Protein AF-0000000080839115 (afdb_homodimer)

Structure (mmCIF, N/CA/C/O backbone):
data_AF-0000000080839115-model_v1
#
loop_
_entity.id
_entity.type
_entity.pdbx_description
1 polymer 'Bifunctional oligoribonuclease/PAP phosphatase NrnA'
#
loop_
_atom_site.group_PDB
_atom_site.id
_atom_site.type_symbol
_atom_site.label_atom_id
_atom_site.label_alt_id
_atom_site.label_comp_id
_atom_site.label_asym_id
_atom_site.label_entity_id
_atom_site.label_seq_id
_atom_site.pdbx_PDB_ins_code
_atom_site.Cartn_x
_atom_site.Cartn_y
_atom_site.Cartn_z
_atom_site.occupancy
_atom_site.B_iso_or_equiv
_atom_site.auth_seq_id
_atom_site.auth_comp_id
_atom_site.auth_asym_id
_atom_site.auth_atom_id
_atom_site.pdbx_PDB_model_num
ATOM 1 N N . MET A 1 1 ? 20.984 13.258 -3.525 1 81.44 1 MET A N 1
ATOM 2 C CA . MET A 1 1 ? 20.812 14.352 -2.574 1 81.44 1 MET A CA 1
ATOM 3 C C . MET A 1 1 ? 22.172 14.93 -2.174 1 81.44 1 MET A C 1
ATOM 5 O O . MET A 1 1 ? 22.234 15.984 -1.542 1 81.44 1 MET A O 1
ATOM 9 N N . LYS A 1 2 ? 23.234 14.469 -2.744 1 81.12 2 LYS A N 1
ATOM 10 C CA . LYS A 1 2 ? 24.594 14.961 -2.477 1 81.12 2 LYS A CA 1
ATOM 11 C C . LYS A 1 2 ? 24.781 16.359 -3.033 1 81.12 2 LYS A C 1
ATOM 13 O O . LYS A 1 2 ? 25.547 17.156 -2.477 1 81.12 2 LYS A O 1
ATOM 18 N N . GLU A 1 3 ? 23.984 16.578 -4.055 1 85.94 3 GLU A N 1
ATOM 19 C CA . GLU A 1 3 ? 24.078 17.875 -4.691 1 85.94 3 GLU A CA 1
ATOM 20 C C . GLU A 1 3 ? 23.609 18.984 -3.754 1 85.94 3 GLU A C 1
ATOM 22 O O . GLU A 1 3 ? 23.875 20.172 -3.992 1 85.94 3 GLU A O 1
ATOM 27 N N . PHE A 1 4 ? 22.922 18.531 -2.672 1 93.56 4 PHE A N 1
ATOM 28 C CA . PHE A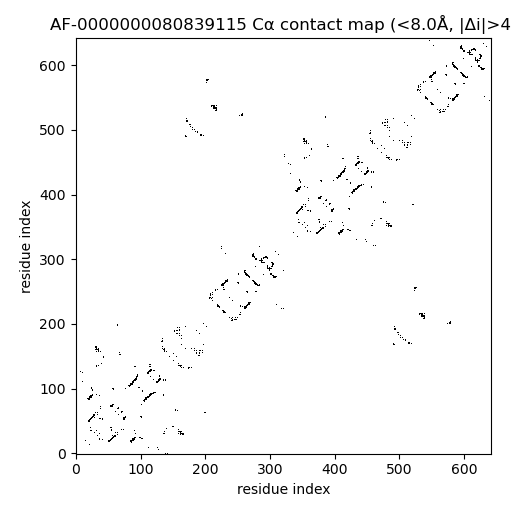 1 4 ? 22.391 19.516 -1.748 1 93.56 4 PHE A CA 1
ATOM 29 C C . PHE A 1 4 ? 23.219 19.578 -0.475 1 93.56 4 PHE A C 1
ATOM 31 O O . PHE A 1 4 ? 22.812 20.188 0.519 1 93.56 4 PHE A O 1
ATOM 38 N N . LEU A 1 5 ? 24.391 19.047 -0.522 1 96.31 5 LEU A N 1
ATOM 39 C CA . LEU A 1 5 ? 25.25 18.969 0.66 1 96.31 5 LEU A CA 1
ATOM 40 C C . LEU A 1 5 ? 25.594 20.359 1.179 1 96.31 5 LEU A C 1
ATOM 42 O O . LEU A 1 5 ? 25.578 20.594 2.389 1 96.31 5 LEU A O 1
ATOM 46 N N . GLU A 1 6 ? 25.969 21.25 0.271 1 97.25 6 GLU A N 1
ATOM 47 C CA . GLU A 1 6 ? 26.328 22.594 0.68 1 97.25 6 GLU A CA 1
ATOM 48 C C . GLU A 1 6 ? 25.141 23.312 1.318 1 97.25 6 GLU A C 1
ATOM 50 O O . GLU A 1 6 ? 25.312 24.078 2.277 1 97.25 6 GLU A O 1
ATOM 55 N N . LYS A 1 7 ? 23.984 23.109 0.75 1 98.12 7 LYS A N 1
ATOM 56 C CA . LYS A 1 7 ? 22.766 23.688 1.321 1 98.12 7 LYS A CA 1
ATOM 57 C C . LYS A 1 7 ? 22.484 23.125 2.709 1 98.12 7 LYS A C 1
ATOM 59 O O . LYS A 1 7 ? 22.109 23.859 3.621 1 98.12 7 LYS A O 1
ATOM 64 N N . PHE A 1 8 ? 22.688 21.828 2.857 1 98.56 8 PHE A N 1
ATOM 65 C CA . PHE A 1 8 ? 22.516 21.172 4.148 1 98.56 8 PHE A CA 1
ATOM 66 C C . PHE A 1 8 ? 23.469 21.734 5.184 1 98.56 8 PHE A C 1
ATOM 68 O O . PHE A 1 8 ? 23.078 22 6.324 1 98.56 8 PHE A O 1
ATOM 75 N N . LYS A 1 9 ? 24.672 21.953 4.797 1 98.44 9 LYS A N 1
ATOM 76 C CA . LYS A 1 9 ? 25.656 22.547 5.695 1 98.44 9 LYS A CA 1
ATOM 77 C C . LYS A 1 9 ? 25.266 23.969 6.102 1 98.44 9 LYS A C 1
ATOM 79 O O . LYS A 1 9 ? 25.422 24.344 7.262 1 98.44 9 LYS A O 1
ATOM 84 N N . GLU A 1 10 ? 24.828 24.719 5.152 1 98.5 10 GLU A N 1
ATOM 85 C CA . GLU A 1 10 ? 24.344 26.062 5.422 1 98.5 10 GLU A CA 1
ATOM 86 C C . GLU A 1 10 ? 23.219 26.062 6.457 1 98.5 10 GLU A C 1
ATOM 88 O O . GLU A 1 10 ? 23.25 26.844 7.41 1 98.5 10 GLU A O 1
ATOM 93 N N . ILE A 1 11 ? 22.281 25.188 6.262 1 98.75 11 ILE A N 1
ATOM 94 C CA . ILE A 1 11 ? 21.141 25.078 7.16 1 98.75 11 ILE A CA 1
ATOM 95 C C . ILE A 1 11 ? 21.609 24.672 8.555 1 98.75 11 ILE A C 1
ATOM 97 O O . ILE A 1 11 ? 21.188 25.266 9.555 1 98.75 11 ILE A O 1
ATOM 101 N N . LYS A 1 12 ? 22.469 23.688 8.602 1 98.69 12 LYS A N 1
ATOM 102 C CA . LYS A 1 12 ? 23 23.25 9.883 1 98.69 12 LYS A CA 1
ATOM 103 C C . LYS A 1 12 ? 23.703 24.406 10.609 1 98.69 12 LYS A C 1
ATOM 105 O O . LYS A 1 12 ? 23.516 24.578 11.812 1 98.69 12 LYS A O 1
ATOM 110 N N . ASN A 1 13 ? 24.5 25.172 9.867 1 98.56 13 ASN A N 1
ATOM 111 C CA . ASN A 1 13 ? 25.203 26.312 10.438 1 98.56 13 ASN A CA 1
ATOM 112 C C . ASN A 1 13 ? 24.219 27.328 11.023 1 98.56 13 ASN A C 1
ATOM 114 O O . ASN A 1 13 ? 24.469 27.875 12.109 1 98.56 13 ASN A O 1
ATOM 118 N N . ILE A 1 14 ? 23.188 27.594 10.336 1 98.75 14 ILE A N 1
ATOM 119 C CA . ILE A 1 14 ? 22.188 28.562 10.789 1 98.75 14 ILE A CA 1
ATOM 120 C C . ILE A 1 14 ? 21.5 28.031 12.047 1 98.75 14 ILE A C 1
ATOM 122 O O . ILE A 1 14 ? 21.281 28.797 13 1 98.75 14 ILE A O 1
ATOM 126 N N . ILE A 1 15 ? 21.172 26.734 12.07 1 98.75 15 ILE A N 1
ATOM 127 C CA . ILE A 1 15 ? 20.547 26.125 13.242 1 98.75 15 ILE A CA 1
ATOM 128 C C . ILE A 1 15 ? 21.484 26.25 14.445 1 98.75 15 ILE A C 1
ATOM 130 O O . ILE A 1 15 ? 21.047 26.609 15.539 1 98.75 15 ILE A O 1
ATOM 134 N N . GLU A 1 16 ? 22.719 26.016 14.219 1 98.31 16 GLU A N 1
ATOM 135 C CA . GLU A 1 16 ? 23.703 26.047 15.297 1 98.31 16 GLU A CA 1
ATOM 136 C C . GLU A 1 16 ? 23.844 27.453 15.875 1 98.31 16 GLU A C 1
ATOM 138 O O . GLU A 1 16 ? 24.078 27.625 17.078 1 98.31 16 GLU A O 1
ATOM 143 N N . LYS A 1 17 ? 23.625 28.438 15.141 1 97.88 17 LYS A N 1
ATOM 144 C CA . LYS A 1 17 ? 23.859 29.828 15.531 1 97.88 17 LYS A CA 1
ATOM 145 C C . LYS A 1 17 ? 22.656 30.422 16.234 1 97.88 17 LYS A C 1
ATOM 147 O O . LYS A 1 17 ? 22.734 31.5 16.812 1 97.88 17 LYS A O 1
ATOM 152 N N . ASN A 1 18 ? 21.531 29.734 16.203 1 98.25 18 ASN A N 1
ATOM 153 C CA . ASN A 1 18 ? 20.312 30.312 16.766 1 98.25 18 ASN A CA 1
ATOM 154 C C . ASN A 1 18 ? 19.812 29.5 17.953 1 98.25 18 ASN A C 1
ATOM 156 O O . ASN A 1 18 ? 19.875 28.266 17.938 1 98.25 18 ASN A O 1
ATOM 160 N N . GLN A 1 19 ? 19.297 30.172 18.953 1 98.12 19 GLN A N 1
ATOM 161 C CA . GLN A 1 19 ? 18.891 29.531 20.203 1 98.12 19 GLN A CA 1
ATOM 162 C C . GLN A 1 19 ? 17.406 29.234 20.219 1 98.12 19 GLN A C 1
ATOM 164 O O . GLN A 1 19 ? 16.969 28.219 20.781 1 98.12 19 GLN A O 1
ATOM 169 N N . ASN A 1 20 ? 16.625 30.141 19.719 1 98.5 20 ASN A N 1
ATOM 170 C CA . ASN A 1 20 ? 15.172 29.984 19.672 1 98.5 20 ASN A CA 1
ATOM 171 C C . ASN A 1 20 ? 14.695 29.625 18.266 1 98.5 20 ASN A C 1
ATOM 173 O O . ASN A 1 20 ? 14.711 30.469 17.359 1 98.5 20 ASN A O 1
ATOM 177 N N . ILE A 1 21 ? 14.242 28.391 18.109 1 98.81 21 ILE A N 1
ATOM 178 C CA . ILE A 1 21 ? 13.875 27.875 16.797 1 98.81 21 ILE A CA 1
ATOM 179 C C . ILE A 1 21 ? 12.43 27.375 16.828 1 98.81 21 ILE A C 1
ATOM 181 O O . ILE A 1 21 ? 12.039 26.656 17.75 1 98.81 21 ILE A O 1
ATOM 185 N N . ILE A 1 22 ? 11.625 27.781 15.859 1 98.88 22 ILE A N 1
ATOM 186 C CA . ILE A 1 22 ? 10.266 27.281 15.703 1 98.88 22 ILE A CA 1
ATOM 187 C C . ILE A 1 22 ? 10.125 26.609 14.336 1 98.88 22 ILE A C 1
ATOM 189 O O . ILE A 1 22 ? 10.562 27.156 13.32 1 98.88 22 ILE A O 1
ATOM 193 N N . LEU A 1 23 ? 9.672 25.406 14.328 1 98.94 23 LEU A N 1
ATOM 194 C CA . LEU A 1 23 ? 9.25 24.703 13.117 1 98.94 23 LEU A CA 1
ATOM 195 C C . LEU A 1 23 ? 7.75 24.844 12.898 1 98.94 23 LEU A C 1
ATOM 197 O O . LEU A 1 23 ? 6.98 24.875 13.859 1 98.94 23 LEU A O 1
ATOM 201 N N . THR A 1 24 ? 7.332 24.938 11.664 1 98.81 24 THR A N 1
ATOM 202 C CA . THR A 1 24 ? 5.918 24.953 11.312 1 98.81 24 THR A CA 1
ATOM 203 C C . THR A 1 24 ? 5.691 24.281 9.961 1 98.81 24 THR A C 1
ATOM 205 O O . THR A 1 24 ? 6.648 23.891 9.289 1 98.81 24 THR A O 1
ATOM 208 N N . ALA A 1 25 ? 4.457 23.953 9.625 1 98.62 25 ALA A N 1
ATOM 209 C CA . ALA A 1 25 ? 4.059 23.328 8.375 1 98.62 25 ALA A CA 1
ATOM 210 C C . ALA A 1 25 ? 2.723 23.875 7.883 1 98.62 25 ALA A C 1
ATOM 212 O O . ALA A 1 25 ? 2.182 24.828 8.461 1 98.62 25 ALA A O 1
ATOM 213 N N . HIS A 1 26 ? 2.264 23.359 6.797 1 97.38 26 HIS A N 1
ATOM 214 C CA . HIS A 1 26 ? 1.062 23.906 6.188 1 97.38 26 HIS A CA 1
ATOM 215 C C . HIS A 1 26 ? -0.17 23.625 7.043 1 97.38 26 HIS A C 1
ATOM 217 O O . HIS A 1 26 ? -0.16 22.719 7.871 1 97.38 26 HIS A O 1
ATOM 223 N N . VAL A 1 27 ? -1.175 24.438 6.84 1 96.19 27 VAL A N 1
ATOM 224 C CA . VAL A 1 27 ? -2.451 24.266 7.527 1 96.19 27 VAL A CA 1
ATOM 225 C C . VAL A 1 27 ? -3.051 22.906 7.18 1 96.19 27 VAL A C 1
ATOM 227 O O . VAL A 1 27 ? -2.762 22.344 6.117 1 96.19 27 VAL A O 1
ATOM 230 N N . ASN A 1 28 ? -3.834 22.297 8.102 1 92.31 28 ASN A N 1
ATOM 231 C CA . ASN A 1 28 ? -4.383 20.953 7.906 1 92.31 28 ASN A CA 1
ATOM 232 C C . ASN A 1 28 ? -3.295 19.953 7.539 1 92.31 28 ASN A C 1
ATOM 234 O O . ASN A 1 28 ? -3.357 19.312 6.484 1 92.31 28 ASN A O 1
ATOM 238 N N . PRO A 1 29 ? -2.402 19.906 8.5 1 96.81 29 PRO A N 1
ATOM 239 C CA . PRO A 1 29 ? -1.21 19.109 8.195 1 96.81 29 PRO A CA 1
ATOM 240 C C . PRO A 1 29 ? -1.538 17.656 7.852 1 96.81 29 PRO A C 1
ATOM 242 O O . PRO A 1 29 ? -2.395 17.047 8.5 1 96.81 29 PRO A O 1
ATOM 245 N N . ASP A 1 30 ? -0.905 17.156 6.734 1 94.88 30 ASP A N 1
ATOM 246 C CA . ASP A 1 30 ? -1.034 15.742 6.406 1 94.88 30 ASP A CA 1
ATOM 247 C C . ASP A 1 30 ? 0.139 14.938 6.965 1 94.88 30 ASP A C 1
ATOM 249 O O . ASP A 1 30 ? 0.868 15.422 7.836 1 94.88 30 ASP A O 1
ATOM 253 N N . GLY A 1 31 ? 0.277 13.719 6.52 1 97.62 31 GLY A N 1
ATOM 254 C CA . GLY A 1 31 ? 1.291 12.828 7.059 1 97.62 31 GLY A CA 1
ATOM 255 C C . GLY A 1 31 ? 2.705 13.328 6.836 1 97.62 31 GLY A C 1
ATOM 256 O O . GLY A 1 31 ? 3.576 13.148 7.688 1 97.62 31 GLY A O 1
ATOM 257 N N . ASP A 1 32 ? 2.975 13.93 5.68 1 98.44 32 ASP A N 1
ATOM 258 C CA . ASP A 1 32 ? 4.328 14.406 5.406 1 98.44 32 ASP A CA 1
ATOM 259 C C . ASP A 1 32 ? 4.637 15.672 6.203 1 98.44 32 ASP A C 1
ATOM 261 O O . ASP A 1 32 ? 5.762 15.859 6.672 1 98.44 32 ASP A O 1
ATOM 265 N N . ALA A 1 33 ? 3.613 16.547 6.32 1 98.56 33 ALA A N 1
ATOM 266 C CA . ALA A 1 33 ? 3.793 17.719 7.16 1 98.56 33 ALA A CA 1
ATOM 267 C C . ALA A 1 33 ? 4.125 17.328 8.594 1 98.56 33 ALA A C 1
ATOM 269 O O . ALA A 1 33 ? 5.098 17.828 9.172 1 98.56 33 ALA A O 1
ATOM 270 N N . VAL A 1 34 ? 3.367 16.438 9.125 1 98.75 34 VAL A N 1
ATOM 271 C CA . VAL A 1 34 ? 3.578 15.992 10.5 1 98.75 34 VAL A CA 1
ATOM 272 C C . VAL A 1 34 ? 4.891 15.219 10.586 1 98.75 34 VAL A C 1
ATOM 274 O O . VAL A 1 34 ? 5.699 15.461 11.484 1 98.75 34 VAL A O 1
ATOM 277 N N . GLY A 1 35 ? 5.105 14.289 9.648 1 98.88 35 GLY A N 1
ATOM 278 C CA . GLY A 1 35 ? 6.273 13.43 9.68 1 98.88 35 GLY A CA 1
ATOM 279 C C . GLY A 1 35 ? 7.578 14.188 9.547 1 98.88 35 GLY A C 1
ATOM 280 O O . GLY A 1 35 ? 8.5 13.992 10.344 1 98.88 35 GLY A O 1
ATOM 281 N N . SER A 1 36 ? 7.676 15.047 8.531 1 98.88 36 SER A N 1
ATOM 282 C CA . SER A 1 36 ? 8.891 15.828 8.32 1 98.88 36 SER A CA 1
ATOM 283 C C . SER A 1 36 ? 9.141 16.781 9.484 1 98.88 36 SER A C 1
ATOM 285 O O . SER A 1 36 ? 10.266 16.875 9.984 1 98.88 36 SER A O 1
ATOM 287 N N . GLY A 1 37 ? 8.086 17.469 9.945 1 98.88 37 GLY A N 1
ATOM 288 C CA . GLY A 1 37 ? 8.219 18.391 11.062 1 98.88 37 GLY A CA 1
ATOM 289 C C . GLY A 1 37 ? 8.625 17.719 12.352 1 98.88 37 GLY A C 1
ATOM 290 O O . GLY A 1 37 ? 9.578 18.141 13.008 1 98.88 37 GLY A O 1
ATOM 291 N N . LEU A 1 38 ? 7.902 16.641 12.727 1 98.94 38 LEU A N 1
ATOM 292 C CA . LEU A 1 38 ? 8.188 15.914 13.961 1 98.94 38 LEU A CA 1
ATOM 293 C C . LEU A 1 38 ? 9.562 15.258 13.906 1 98.94 38 LEU A C 1
ATOM 295 O O . LEU A 1 38 ? 10.289 15.242 14.898 1 98.94 38 LEU A O 1
ATOM 299 N N . GLY A 1 39 ? 9.883 14.648 12.734 1 98.94 39 GLY A N 1
ATOM 300 C CA . GLY A 1 39 ? 11.203 14.062 12.562 1 98.94 39 GLY A CA 1
ATOM 301 C C . GLY A 1 39 ? 12.328 15.047 12.805 1 98.94 39 GLY A C 1
ATOM 302 O O . GLY A 1 39 ? 13.273 14.742 13.531 1 98.94 39 GLY A O 1
ATOM 303 N N . LEU A 1 40 ? 12.258 16.25 12.203 1 98.94 40 LEU A N 1
ATOM 304 C CA . LEU A 1 40 ? 13.281 17.266 12.406 1 98.94 40 LEU A CA 1
ATOM 305 C C . LEU A 1 40 ? 13.266 17.781 13.844 1 98.94 40 LEU A C 1
ATOM 307 O O . LEU A 1 40 ? 14.32 17.969 14.453 1 98.94 40 LEU A O 1
ATOM 311 N N . PHE A 1 41 ? 12.102 18.016 14.391 1 98.94 41 PHE A N 1
ATOM 312 C CA . PHE A 1 41 ? 11.914 18.516 15.75 1 98.94 41 PHE A CA 1
ATOM 313 C C . PHE A 1 41 ? 12.625 17.609 16.75 1 98.94 41 PHE A C 1
ATOM 315 O O . PHE A 1 41 ? 13.438 18.078 17.547 1 98.94 41 PHE A O 1
ATOM 322 N N . LEU A 1 42 ? 12.312 16.281 16.656 1 98.88 42 LEU A N 1
ATOM 323 C CA . LEU A 1 42 ? 12.906 15.32 17.578 1 98.88 42 LEU A CA 1
ATOM 324 C C . LEU A 1 42 ? 14.414 15.25 17.406 1 98.88 42 LEU A C 1
ATOM 326 O O . LEU A 1 42 ? 15.156 15.117 18.375 1 98.88 42 LEU A O 1
ATOM 330 N N . THR A 1 43 ? 14.867 15.344 16.156 1 98.88 43 THR A N 1
ATOM 331 C CA . THR A 1 43 ? 16.297 15.297 15.859 1 98.88 43 THR A CA 1
ATOM 332 C C . THR A 1 43 ? 17.016 16.5 16.469 1 98.88 43 THR A C 1
ATOM 334 O O . THR A 1 43 ? 18.047 16.344 17.125 1 98.88 43 THR A O 1
ATOM 337 N N . LEU A 1 44 ? 16.438 17.688 16.266 1 98.88 44 LEU A N 1
ATOM 338 C CA . LEU A 1 44 ? 17.078 18.891 16.781 1 98.88 44 LEU A CA 1
ATOM 339 C C . LEU A 1 44 ? 17.078 18.891 18.312 1 98.88 44 LEU A C 1
ATOM 341 O O . LEU A 1 44 ? 18.078 19.25 18.938 1 98.88 44 LEU A O 1
ATOM 345 N N . LYS A 1 45 ? 15.992 18.453 18.906 1 98.62 45 LYS A N 1
ATOM 346 C CA . LYS A 1 45 ? 15.914 18.406 20.359 1 98.62 45 LYS A CA 1
ATOM 347 C C . LYS A 1 45 ? 16.984 17.484 20.938 1 98.62 45 LYS A C 1
ATOM 349 O O . LYS A 1 45 ? 17.578 17.781 21.984 1 98.62 45 LYS A O 1
ATOM 354 N N . GLU A 1 46 ? 17.172 16.375 20.266 1 98.06 46 GLU A N 1
ATOM 355 C CA . GLU A 1 46 ? 18.141 15.383 20.719 1 98.06 46 GLU A CA 1
ATOM 356 C C . GLU A 1 46 ? 19.562 15.898 20.562 1 98.06 46 GLU A C 1
ATOM 358 O O . GLU A 1 46 ? 20.422 15.609 21.406 1 98.06 46 GLU A O 1
ATOM 363 N N . ASN A 1 47 ? 19.828 16.656 19.578 1 98.5 47 ASN A N 1
ATOM 364 C CA . ASN A 1 47 ? 21.203 17.031 19.25 1 98.5 47 ASN A CA 1
ATOM 365 C C . ASN A 1 47 ? 21.562 18.406 19.828 1 98.5 47 ASN A C 1
ATOM 367 O O . ASN A 1 47 ? 22.734 18.734 19.969 1 98.5 47 ASN A O 1
ATOM 371 N N . TYR A 1 48 ? 20.531 19.25 20.125 1 98.25 48 TYR A N 1
ATOM 372 C CA . TYR A 1 48 ? 20.719 20.562 20.719 1 98.25 48 TYR A CA 1
ATOM 373 C C . TYR A 1 48 ? 19.891 20.719 21.984 1 98.25 48 TYR A C 1
ATOM 375 O O . TYR A 1 48 ? 18.953 21.516 22.031 1 98.25 48 TYR A O 1
ATOM 383 N N . ARG A 1 49 ? 20.344 20.188 23.078 1 96 49 ARG A N 1
ATOM 384 C CA . ARG A 1 49 ? 19.578 20.047 24.328 1 96 49 ARG A CA 1
ATOM 385 C C . ARG A 1 49 ? 19.438 21.406 25.016 1 96 49 ARG A C 1
ATOM 387 O O . ARG A 1 49 ? 18.516 21.594 25.812 1 96 49 ARG A O 1
ATOM 394 N N . ASN A 1 50 ? 20.25 22.312 24.656 1 97.12 50 ASN A N 1
ATOM 395 C CA . ASN A 1 50 ? 20.234 23.609 25.344 1 97.12 50 ASN A CA 1
ATOM 396 C C . ASN A 1 50 ? 19.422 24.641 24.562 1 97.12 50 ASN A C 1
ATOM 398 O O . ASN A 1 50 ? 19.297 25.797 25 1 97.12 50 ASN A O 1
ATOM 402 N N . LYS A 1 51 ? 18.875 24.266 23.438 1 98.25 51 LYS A N 1
ATOM 403 C CA . LYS A 1 51 ? 18.109 25.203 22.625 1 98.25 51 LYS A CA 1
ATOM 404 C C . LYS A 1 51 ? 16.609 25.094 22.906 1 98.25 51 LYS A C 1
ATOM 406 O O . LYS A 1 51 ? 16.141 24.047 23.375 1 98.25 51 LYS A O 1
ATOM 411 N N . ASP A 1 52 ? 16.016 26.234 22.703 1 98.44 52 ASP A N 1
ATOM 412 C CA . ASP A 1 52 ? 14.547 26.234 22.734 1 98.44 52 ASP A CA 1
ATOM 413 C C . ASP A 1 52 ? 13.977 25.953 21.344 1 98.44 52 ASP A C 1
ATOM 415 O O . ASP A 1 52 ? 13.953 26.828 20.484 1 98.44 52 ASP A O 1
ATOM 419 N N . ILE A 1 53 ? 13.555 24.75 21.172 1 98.75 53 ILE A N 1
ATOM 420 C CA . ILE A 1 53 ? 13.055 24.281 19.891 1 98.75 53 ILE A CA 1
ATOM 421 C C . ILE A 1 53 ? 11.586 23.875 20.031 1 98.75 53 ILE A C 1
ATOM 423 O O . ILE A 1 53 ? 11.242 23.047 20.875 1 98.75 53 ILE A O 1
ATOM 427 N N . ARG A 1 54 ? 10.742 24.453 19.203 1 98.75 54 ARG A N 1
ATOM 428 C CA . ARG A 1 54 ? 9.305 24.188 19.266 1 98.75 54 ARG A CA 1
ATOM 429 C C . ARG A 1 54 ? 8.758 23.844 17.875 1 98.75 54 ARG A C 1
ATOM 431 O O . ARG A 1 54 ? 9.25 24.344 16.859 1 98.75 54 ARG A O 1
ATOM 438 N N . PHE A 1 55 ? 7.852 22.922 17.781 1 98.88 55 PHE A N 1
ATOM 439 C CA . PHE A 1 55 ? 7.074 22.609 16.594 1 98.88 55 PHE A CA 1
ATOM 440 C C . PHE A 1 55 ? 5.633 23.094 16.75 1 98.88 55 PHE A C 1
ATOM 442 O O . PHE A 1 55 ? 4.867 22.516 17.531 1 98.88 55 PHE A O 1
ATOM 449 N N . VAL A 1 56 ? 5.289 24.172 16.062 1 98.81 56 VAL A N 1
ATOM 450 C CA . VAL A 1 56 ? 4.012 24.859 16.25 1 98.81 56 VAL A CA 1
ATOM 451 C C . VAL A 1 56 ? 3.195 24.781 14.961 1 98.81 56 VAL A C 1
ATOM 453 O O . VAL A 1 56 ? 3.65 25.219 13.898 1 98.81 56 VAL A O 1
ATOM 456 N N . LEU A 1 57 ? 2.033 24.234 15.055 1 98.56 57 LEU A N 1
ATOM 457 C CA . LEU A 1 57 ? 1.122 24.125 13.922 1 98.56 57 LEU A CA 1
ATOM 458 C C . LEU A 1 57 ? -0.149 24.922 14.164 1 98.56 57 LEU A C 1
ATOM 460 O O . LEU A 1 57 ? -0.555 25.125 15.305 1 98.56 57 LEU A O 1
ATOM 464 N N . GLN A 1 58 ? -0.652 25.406 13.039 1 97.62 58 GLN A N 1
ATOM 465 C CA . GLN A 1 58 ? -1.909 26.141 13.148 1 97.62 58 GLN A CA 1
ATOM 466 C C . GLN A 1 58 ? -3.049 25.219 13.57 1 97.62 58 GLN A C 1
ATOM 468 O O . GLN A 1 58 ? -3.889 25.594 14.391 1 97.62 58 GLN A O 1
ATOM 473 N N . ASP A 1 59 ? -3.094 24.031 12.961 1 96.44 59 ASP A N 1
ATOM 474 C CA . ASP A 1 59 ? -4.184 23.078 13.18 1 96.44 59 ASP A CA 1
ATOM 475 C C . ASP A 1 59 ? -3.684 21.828 13.906 1 96.44 59 ASP A C 1
ATOM 477 O O . ASP A 1 59 ? -2.488 21.531 13.891 1 96.44 59 ASP A O 1
ATOM 481 N N . ASP A 1 60 ? -4.641 21.156 14.547 1 95.56 60 ASP A N 1
ATOM 482 C CA . ASP A 1 60 ? -4.297 19.875 15.164 1 95.56 60 ASP A CA 1
ATOM 483 C C . ASP A 1 60 ? -3.838 18.859 14.117 1 95.56 60 ASP A C 1
ATOM 485 O O . ASP A 1 60 ? -4.234 18.938 12.953 1 95.56 60 ASP A O 1
ATOM 489 N N . ILE A 1 61 ? -3.002 17.953 14.594 1 96.56 61 ILE A N 1
ATOM 490 C CA . ILE A 1 61 ? -2.543 16.891 13.703 1 96.56 61 ILE A CA 1
ATOM 491 C C . ILE A 1 61 ? -3.645 15.859 13.523 1 96.56 61 ILE A C 1
ATOM 493 O O . ILE A 1 61 ? -4.527 15.727 14.375 1 96.56 61 ILE A O 1
ATOM 497 N N . PRO A 1 62 ? -3.631 15.141 12.391 1 92.94 62 PRO A N 1
ATOM 498 C CA . PRO A 1 62 ? -4.613 14.07 12.203 1 92.94 62 PRO A CA 1
ATOM 499 C C . PRO A 1 62 ? -4.547 13.008 13.297 1 92.94 62 PRO A C 1
ATOM 501 O O . PRO A 1 62 ? -3.453 12.656 13.75 1 92.94 62 PRO A O 1
ATOM 504 N N . TYR A 1 63 ? -5.711 12.5 13.641 1 90.31 63 TYR A N 1
ATOM 505 C CA . TYR A 1 63 ? -5.758 11.469 14.672 1 90.31 63 TYR A CA 1
ATOM 506 C C . TYR A 1 63 ? -4.902 10.273 14.289 1 90.31 63 TYR A C 1
ATOM 508 O O . TYR A 1 63 ? -4.332 9.602 15.156 1 90.31 63 TYR A O 1
ATOM 516 N N . THR A 1 64 ? -4.734 10.07 13.008 1 93.44 64 THR A N 1
ATOM 517 C CA . THR A 1 64 ? -3.994 8.922 12.492 1 93.44 64 THR A CA 1
ATOM 518 C C . THR A 1 64 ? -2.492 9.125 12.664 1 93.44 64 THR A C 1
ATOM 520 O O . THR A 1 64 ? -1.699 8.234 12.352 1 93.44 64 THR A O 1
ATOM 523 N N . THR A 1 65 ? -2.035 10.242 13.125 1 97.25 65 THR A N 1
ATOM 524 C CA . THR A 1 65 ? -0.609 10.469 13.328 1 97.25 65 THR A CA 1
ATOM 525 C C . THR A 1 65 ? -0.291 10.586 14.82 1 97.25 65 THR A C 1
ATOM 527 O O . THR A 1 65 ? 0.877 10.672 15.203 1 97.25 65 THR A O 1
ATOM 530 N N . LYS A 1 66 ? -1.28 10.516 15.648 1 96.56 66 LYS A N 1
ATOM 531 C CA . LYS A 1 66 ? -1.131 10.797 17.078 1 96.56 66 LYS A CA 1
ATOM 532 C C . LYS A 1 66 ? -0.389 9.672 17.781 1 96.56 66 LYS A C 1
ATOM 534 O O . LYS A 1 66 ? 0.115 9.852 18.891 1 96.56 66 LYS A O 1
ATOM 539 N N . PHE A 1 67 ? -0.298 8.547 17.141 1 95.5 67 PHE A N 1
ATOM 540 C CA . PHE A 1 67 ? 0.369 7.41 17.766 1 95.5 67 PHE A CA 1
ATOM 541 C C . PHE A 1 67 ? 1.883 7.59 17.734 1 95.5 67 PHE A C 1
ATOM 543 O O . PHE A 1 67 ? 2.611 6.867 18.422 1 95.5 67 PHE A O 1
ATOM 550 N N . LEU A 1 68 ? 2.387 8.531 16.953 1 98.44 68 LEU A N 1
ATOM 551 C CA . LEU A 1 68 ? 3.822 8.766 16.859 1 98.44 68 LEU A CA 1
ATOM 552 C C . LEU A 1 68 ? 4.371 9.305 18.172 1 98.44 68 LEU A C 1
ATOM 554 O O . LEU A 1 68 ? 3.809 10.242 18.75 1 98.44 68 LEU A O 1
ATOM 558 N N . LYS A 1 69 ? 5.5 8.766 18.578 1 98.12 69 LYS A N 1
ATOM 559 C CA . LYS A 1 69 ? 6.148 9.297 19.766 1 98.12 69 LYS A CA 1
ATOM 560 C C . LYS A 1 69 ? 6.566 10.75 19.562 1 98.12 69 LYS A C 1
ATOM 562 O O . LYS A 1 69 ? 7.168 11.094 18.547 1 98.12 69 LYS A O 1
ATOM 567 N N . GLY A 1 70 ? 6.207 11.586 20.531 1 98.38 70 GLY A N 1
ATOM 568 C CA . GLY A 1 70 ? 6.566 13 20.453 1 98.38 70 GLY A CA 1
ATOM 569 C C . GLY A 1 70 ? 5.469 13.859 19.875 1 98.38 70 GLY A C 1
ATOM 570 O O . GLY A 1 70 ? 5.531 15.094 19.938 1 98.38 70 GLY A O 1
ATOM 571 N N . SER A 1 71 ? 4.465 13.188 19.312 1 98.5 71 SER A N 1
ATOM 572 C CA . SER A 1 71 ? 3.391 13.961 18.703 1 98.5 71 SER A CA 1
ATOM 573 C C . SER A 1 71 ? 2.672 14.828 19.719 1 98.5 71 SER A C 1
ATOM 575 O O . SER A 1 71 ? 2.133 15.883 19.391 1 98.5 71 SER A O 1
ATOM 577 N N . GLU A 1 72 ? 2.693 14.414 20.984 1 97.81 72 GLU A N 1
ATOM 578 C CA . GLU A 1 72 ? 2.029 15.141 22.047 1 97.81 72 GLU A CA 1
ATOM 579 C C . GLU A 1 72 ? 2.736 16.469 22.344 1 97.81 72 GLU A C 1
ATOM 581 O O . GLU A 1 72 ? 2.174 17.344 22.984 1 97.81 72 GLU A O 1
ATOM 586 N N . GLU A 1 73 ? 3.916 16.625 21.875 1 98.38 73 GLU A N 1
ATOM 587 C CA . GLU A 1 73 ? 4.695 17.844 22.125 1 98.38 73 GLU A CA 1
ATOM 588 C C . GLU A 1 73 ? 4.414 18.906 21.062 1 98.38 73 GLU A C 1
ATOM 590 O O . GLU A 1 73 ? 4.836 20.047 21.203 1 98.38 73 GLU A O 1
ATOM 595 N N . ILE A 1 74 ? 3.779 18.531 19.984 1 98.75 74 ILE A N 1
ATOM 596 C CA . ILE A 1 74 ? 3.447 19.5 18.953 1 98.75 74 ILE A CA 1
ATOM 597 C C . ILE A 1 74 ? 2.469 20.531 19.484 1 98.75 74 ILE A C 1
ATOM 599 O O . ILE A 1 74 ? 1.422 20.188 20.047 1 98.75 74 ILE A O 1
ATOM 603 N N . GLU A 1 75 ? 2.846 21.766 19.359 1 98.44 75 GLU A N 1
ATOM 604 C CA . GLU A 1 75 ? 2.027 22.859 19.891 1 98.44 75 GLU A CA 1
ATOM 605 C C . GLU A 1 75 ? 1.018 23.328 18.859 1 98.44 75 GLU A C 1
ATOM 607 O O . GLU A 1 75 ? 1.315 23.375 17.656 1 98.44 75 GLU A O 1
ATOM 612 N N . ILE A 1 76 ? -0.095 23.719 19.328 1 97.88 76 ILE A N 1
ATOM 613 C CA . ILE A 1 76 ? -1.083 24.391 18.5 1 97.88 76 ILE A CA 1
ATOM 614 C C . ILE A 1 76 ? -0.973 25.906 18.672 1 97.88 76 ILE A C 1
ATOM 616 O O . ILE A 1 76 ? -0.938 26.391 19.797 1 97.88 76 ILE A O 1
ATOM 620 N N . TYR A 1 77 ? -0.885 26.547 17.578 1 98.06 77 TYR A N 1
ATOM 621 C CA . TYR A 1 77 ? -0.768 28 17.578 1 98.06 77 TYR A CA 1
ATOM 622 C C . TYR A 1 77 ? -1.915 28.641 18.344 1 98.06 77 TYR A C 1
ATOM 624 O O . TYR A 1 77 ? -3.066 28.219 18.219 1 98.06 77 TYR A O 1
ATOM 632 N N . ASP A 1 78 ? -1.596 29.531 19.203 1 97.12 78 ASP A N 1
ATOM 633 C CA . ASP A 1 78 ? -2.543 30.328 20 1 97.12 78 ASP A CA 1
ATOM 634 C C . ASP A 1 78 ? -2.506 31.797 19.594 1 97.12 78 ASP A C 1
ATOM 636 O O . ASP A 1 78 ? -1.535 32.5 19.875 1 97.12 78 ASP A O 1
ATOM 640 N N . LYS A 1 79 ? -3.594 32.25 19.047 1 94.31 79 LYS A N 1
ATOM 641 C CA . LYS A 1 79 ? -3.654 33.625 18.531 1 94.31 79 LYS A CA 1
ATOM 642 C C . LYS A 1 79 ? -3.477 34.656 19.641 1 94.31 79 LYS A C 1
ATOM 644 O O . LYS A 1 79 ? -3.143 35.812 19.375 1 94.31 79 LYS A O 1
ATOM 649 N N . ASN A 1 80 ? -3.693 34.281 20.859 1 95.38 80 ASN A N 1
ATOM 650 C CA . ASN A 1 80 ? -3.619 35.188 22 1 95.38 80 ASN A CA 1
ATOM 651 C C . ASN A 1 80 ? -2.195 35.312 22.531 1 95.38 80 ASN A C 1
ATOM 653 O O . ASN A 1 80 ? -1.928 36.125 23.438 1 95.38 80 ASN A O 1
ATOM 657 N N . LYS A 1 81 ? -1.297 34.531 22.031 1 95.5 81 LYS A N 1
ATOM 658 C CA . LYS A 1 81 ? 0.101 34.562 22.453 1 95.5 81 LYS A CA 1
ATOM 659 C C . LYS A 1 81 ? 0.982 35.188 21.391 1 95.5 81 LYS A C 1
ATOM 661 O O . LYS A 1 81 ? 0.654 35.156 20.203 1 95.5 81 LYS A O 1
ATOM 666 N N . LYS A 1 82 ? 1.995 35.844 21.875 1 94.06 82 LYS A N 1
ATOM 667 C CA . LYS A 1 82 ? 3.002 36.375 20.953 1 94.06 82 LYS A CA 1
ATOM 668 C C . LYS A 1 82 ? 4.121 35.344 20.734 1 94.06 82 LYS A C 1
ATOM 670 O O . LYS A 1 82 ? 4.672 34.812 21.688 1 94.06 82 LYS A O 1
ATOM 675 N N . TYR A 1 83 ? 4.344 35.062 19.469 1 96.44 83 TYR A N 1
ATOM 676 C CA . TYR A 1 83 ? 5.41 34.156 19.094 1 96.44 83 TYR A CA 1
ATOM 677 C C . TYR A 1 83 ? 6.574 34.906 18.453 1 96.44 83 TYR A C 1
ATOM 679 O O . TYR A 1 83 ? 6.375 35.719 17.547 1 96.44 83 TYR A O 1
ATOM 687 N N . PHE A 1 84 ? 7.727 34.719 18.953 1 96.25 84 PHE A N 1
ATOM 688 C CA . PHE A 1 84 ? 8.961 35.219 18.375 1 96.25 84 PHE A CA 1
ATOM 689 C C . PHE A 1 84 ? 10.07 34.188 18.438 1 96.25 84 PHE A C 1
ATOM 691 O O . PHE A 1 84 ? 10.195 33.469 19.438 1 96.25 84 PHE A O 1
ATOM 698 N N . CYS A 1 85 ? 10.859 34.094 17.375 1 97.94 85 CYS A N 1
ATOM 699 C CA . CYS A 1 85 ? 12.023 33.219 17.359 1 97.94 85 CYS A CA 1
ATOM 700 C C . CYS A 1 85 ? 13.133 33.781 16.5 1 97.94 85 CYS A C 1
ATOM 702 O O . CYS A 1 85 ? 12.906 34.719 15.734 1 97.94 85 CYS A O 1
ATOM 704 N N . GLU A 1 86 ? 14.273 33.344 16.703 1 98.62 86 GLU A N 1
ATOM 705 C CA . GLU A 1 86 ? 15.398 33.75 15.859 1 98.62 86 GLU A CA 1
ATOM 706 C C . GLU A 1 86 ? 15.336 33.062 14.5 1 98.62 86 GLU A C 1
ATOM 708 O O . GLU A 1 86 ? 15.672 33.656 13.477 1 98.62 86 GLU A O 1
ATOM 713 N N . LEU A 1 87 ? 14.898 31.781 14.508 1 98.81 87 LEU A N 1
ATOM 714 C CA . LEU A 1 87 ? 14.836 30.969 13.289 1 98.81 87 LEU A CA 1
ATOM 715 C C . LEU A 1 87 ? 13.477 30.297 13.148 1 98.81 87 LEU A C 1
ATOM 717 O O . LEU A 1 87 ? 13.047 29.578 14.047 1 98.81 87 LEU A O 1
ATOM 721 N N . LEU A 1 88 ? 12.805 30.625 12.055 1 98.88 88 LEU A N 1
ATOM 722 C CA . LEU A 1 88 ? 11.555 29.953 11.695 1 98.88 88 LEU A CA 1
ATOM 723 C C . LEU A 1 88 ? 11.742 29.031 10.5 1 98.88 88 LEU A C 1
ATOM 725 O O . LEU A 1 88 ? 12.188 29.484 9.438 1 98.88 88 LEU A O 1
ATOM 729 N N . ILE A 1 89 ? 11.484 27.734 10.703 1 98.94 89 ILE A N 1
ATOM 730 C CA . ILE A 1 89 ? 11.656 26.75 9.641 1 98.94 89 ILE A CA 1
ATOM 731 C C . ILE A 1 89 ? 10.289 26.266 9.148 1 98.94 89 ILE A C 1
ATOM 733 O O . ILE A 1 89 ? 9.508 25.703 9.914 1 98.94 89 ILE A O 1
ATOM 737 N N . PHE A 1 90 ? 10.008 26.5 7.871 1 98.88 90 PHE A N 1
ATOM 738 C CA . PHE A 1 90 ? 8.805 26.031 7.195 1 98.88 90 PHE A CA 1
ATOM 739 C C . PHE A 1 90 ? 9.039 24.672 6.559 1 98.88 90 PHE A C 1
ATOM 741 O O . PHE A 1 90 ? 9.891 24.531 5.672 1 98.88 90 PHE A O 1
ATOM 748 N N . LEU A 1 91 ? 8.273 23.719 7.008 1 98.81 91 LEU A N 1
ATOM 749 C CA . LEU A 1 91 ? 8.375 22.375 6.445 1 98.81 91 LEU A CA 1
ATOM 750 C C . LEU A 1 91 ? 7.148 22.031 5.609 1 98.81 91 LEU A C 1
ATOM 752 O O . LEU A 1 91 ? 6.02 22.328 6.012 1 98.81 91 LEU A O 1
ATOM 756 N N . ASP A 1 92 ? 7.387 21.422 4.449 1 98.19 92 ASP A N 1
ATOM 757 C CA . ASP A 1 92 ? 6.316 20.875 3.619 1 98.19 92 ASP A CA 1
ATOM 758 C C . ASP A 1 92 ? 5.223 21.906 3.375 1 98.19 92 ASP A C 1
ATOM 760 O O . ASP A 1 92 ? 4.043 21.641 3.6 1 98.19 92 ASP A O 1
ATOM 764 N N . SER A 1 93 ? 5.676 23.062 3.037 1 97.75 93 SER A N 1
ATOM 765 C CA . SER A 1 93 ? 4.797 24.188 2.754 1 97.75 93 SER A CA 1
ATOM 766 C C . SER A 1 93 ? 5.172 24.859 1.439 1 97.75 93 SER A C 1
ATOM 768 O O . SER A 1 93 ? 6.141 25.625 1.381 1 97.75 93 SER A O 1
ATOM 770 N N . ALA A 1 94 ? 4.328 24.719 0.48 1 94.38 94 ALA A N 1
ATOM 771 C CA . ALA A 1 94 ? 4.621 25.219 -0.865 1 94.38 94 ALA A CA 1
ATOM 772 C C . ALA A 1 94 ? 4.676 26.734 -0.894 1 94.38 94 ALA A C 1
ATOM 774 O O . ALA A 1 94 ? 5.457 27.312 -1.649 1 94.38 94 ALA A O 1
ATOM 775 N N . THR A 1 95 ? 3.816 27.422 -0.136 1 95.88 95 THR A N 1
ATOM 776 C CA . THR A 1 95 ? 3.836 28.875 0.019 1 95.88 95 THR A CA 1
ATOM 777 C C . THR A 1 95 ? 3.723 29.25 1.49 1 95.88 95 THR A C 1
ATOM 779 O O . THR A 1 95 ? 3.258 28.469 2.312 1 95.88 95 THR A O 1
ATOM 782 N N . ARG A 1 96 ? 4.203 30.422 1.781 1 96.69 96 ARG A N 1
ATOM 783 C CA . ARG A 1 96 ? 4.094 30.906 3.154 1 96.69 96 ARG A CA 1
ATOM 784 C C . ARG A 1 96 ? 2.637 30.984 3.596 1 96.69 96 ARG A C 1
ATOM 786 O O . ARG A 1 96 ? 2.311 30.672 4.742 1 96.69 96 ARG A O 1
ATOM 793 N N . ASP A 1 97 ? 1.768 31.344 2.691 1 95.62 97 ASP A N 1
ATOM 794 C CA . ASP A 1 97 ? 0.342 31.484 2.969 1 95.62 97 ASP A CA 1
ATOM 795 C C . ASP A 1 97 ? -0.27 30.156 3.395 1 95.62 97 ASP A C 1
ATOM 797 O O . ASP A 1 97 ? -1.221 30.125 4.18 1 95.62 97 ASP A O 1
ATOM 801 N N . ARG A 1 98 ? 0.274 29.094 2.969 1 95 98 ARG A N 1
ATOM 802 C CA . ARG A 1 98 ? -0.226 27.75 3.293 1 95 98 ARG A CA 1
ATOM 803 C C . ARG A 1 98 ? 0.036 27.406 4.754 1 95 98 ARG A C 1
ATOM 805 O O . ARG A 1 98 ? -0.513 26.438 5.277 1 95 98 ARG A O 1
ATOM 812 N N . THR A 1 99 ? 0.788 28.25 5.445 1 97.06 99 THR A N 1
ATOM 813 C CA . THR A 1 99 ? 1.068 27.969 6.852 1 97.06 99 THR A CA 1
ATOM 814 C C . THR A 1 99 ? 0.105 28.75 7.754 1 97.06 99 THR A C 1
ATOM 816 O O . THR A 1 99 ? 0.207 28.672 8.977 1 97.06 99 THR A O 1
ATOM 819 N N . GLY A 1 100 ? -0.769 29.5 7.148 1 96.69 100 GLY A N 1
ATOM 820 C CA . GLY A 1 100 ? -1.827 30.172 7.891 1 96.69 100 GLY A CA 1
ATOM 821 C C . GLY A 1 100 ? -1.309 31.219 8.852 1 96.69 100 GLY A C 1
ATOM 822 O O . GLY A 1 100 ? -0.469 32.062 8.484 1 96.69 100 GLY A O 1
ATOM 823 N N . GLU A 1 101 ? -1.846 31.188 10.055 1 97.19 101 GLU A N 1
ATOM 824 C CA . GLU A 1 101 ? -1.541 32.188 11.07 1 97.19 101 GLU A CA 1
ATOM 825 C C . GLU A 1 101 ? -0.117 32.031 11.594 1 97.19 101 GLU A C 1
ATOM 827 O O . GLU A 1 101 ? 0.532 33 11.961 1 97.19 101 GLU A O 1
ATOM 832 N N . THR A 1 102 ? 0.355 30.797 11.617 1 97.25 102 THR A N 1
ATOM 833 C CA . THR A 1 102 ? 1.722 30.578 12.078 1 97.25 102 THR A CA 1
ATOM 834 C C . THR A 1 102 ? 2.717 31.312 11.18 1 97.25 102 THR A C 1
ATOM 836 O O . THR A 1 102 ? 3.594 32.031 11.664 1 97.25 102 THR A O 1
ATOM 839 N N . GLY A 1 103 ? 2.586 31.125 9.891 1 95.69 103 GLY A N 1
ATOM 840 C CA . GLY A 1 103 ? 3.463 31.781 8.938 1 95.69 103 GLY A CA 1
ATOM 841 C C . GLY A 1 103 ? 3.301 33.281 8.93 1 95.69 103 GLY A C 1
ATOM 842 O O . GLY A 1 103 ? 4.27 34.031 8.711 1 95.69 103 GLY A O 1
ATOM 843 N N . LYS A 1 104 ? 2.141 33.781 9.195 1 95.88 104 LYS A N 1
ATOM 844 C CA . LYS A 1 104 ? 1.819 35.188 9.141 1 95.88 104 LYS A CA 1
ATOM 845 C C . LYS A 1 104 ? 2.254 35.906 10.414 1 95.88 104 LYS A C 1
ATOM 847 O O . LYS A 1 104 ? 2.732 37.062 10.359 1 95.88 104 LYS A O 1
ATOM 852 N N . ASN A 1 105 ? 2.068 35.219 11.539 1 96.81 105 ASN A N 1
ATOM 853 C CA . ASN A 1 105 ? 2.088 35.969 12.789 1 96.81 105 ASN A CA 1
ATOM 854 C C . ASN A 1 105 ? 3.326 35.656 13.617 1 96.81 105 ASN A C 1
ATOM 856 O O . ASN A 1 105 ? 3.66 36.375 14.555 1 96.81 105 ASN A O 1
ATOM 860 N N . ILE A 1 106 ? 3.963 34.562 13.344 1 97.19 106 ILE A N 1
ATOM 861 C CA . ILE A 1 106 ? 5.195 34.312 14.07 1 97.19 106 ILE A CA 1
ATOM 862 C C . ILE A 1 106 ? 6.32 35.188 13.531 1 97.19 106 ILE A C 1
ATOM 864 O O . ILE A 1 106 ? 6.664 35.094 12.352 1 97.19 106 ILE A O 1
ATOM 868 N N . GLU A 1 107 ? 6.871 36 14.383 1 97.12 107 GLU A N 1
ATOM 869 C CA . GLU A 1 107 ? 7.988 36.875 14.008 1 97.12 107 GLU A CA 1
ATOM 870 C C . GLU A 1 107 ? 9.32 36.125 14.125 1 97.12 107 GLU A C 1
ATOM 872 O O . GLU A 1 107 ? 9.531 35.375 15.086 1 97.12 107 GLU A O 1
ATOM 877 N N . SER A 1 108 ? 10.164 36.281 13.102 1 97.81 108 SER A N 1
ATOM 878 C CA . SER A 1 108 ? 11.461 35.625 13.133 1 97.81 108 SER A CA 1
ATOM 879 C C . SER A 1 108 ? 12.539 36.5 12.5 1 97.81 108 SER A C 1
ATOM 881 O O . SER A 1 108 ? 12.242 37.375 11.68 1 97.81 108 SER A O 1
ATOM 883 N N . LYS A 1 109 ? 13.742 36.281 12.906 1 98.19 109 LYS A N 1
ATOM 884 C CA . LYS A 1 109 ? 14.875 37 12.328 1 98.19 109 LYS A CA 1
ATOM 885 C C . LYS A 1 109 ? 15.273 36.406 10.984 1 98.19 109 LYS A C 1
ATOM 887 O O . LYS A 1 109 ? 15.648 37.156 10.062 1 98.19 109 LYS A O 1
ATOM 892 N N . ILE A 1 110 ? 15.266 35.156 10.883 1 98.38 110 ILE A N 1
ATOM 893 C CA . ILE A 1 110 ? 15.641 34.438 9.672 1 98.38 110 ILE A CA 1
ATOM 894 C C . ILE A 1 110 ? 14.664 33.312 9.43 1 98.38 110 ILE A C 1
ATOM 896 O O . ILE A 1 110 ? 14.109 32.75 10.375 1 98.38 110 ILE A O 1
ATOM 900 N N . THR A 1 111 ? 14.406 33 8.102 1 98.62 111 THR A N 1
ATOM 901 C CA . THR A 1 111 ? 13.477 31.922 7.746 1 98.62 111 THR A CA 1
ATOM 902 C C . THR A 1 111 ? 14.156 30.906 6.836 1 98.62 111 THR A C 1
ATOM 904 O O . THR A 1 111 ? 14.992 31.266 6.004 1 98.62 111 THR A O 1
ATOM 907 N N . ILE A 1 112 ? 13.836 29.609 7.059 1 98.81 112 ILE A N 1
ATOM 908 C CA . ILE A 1 112 ? 14.227 28.516 6.176 1 98.81 112 ILE A CA 1
ATOM 909 C C . ILE A 1 112 ? 12.977 27.812 5.66 1 98.81 112 ILE A C 1
ATOM 911 O O . ILE A 1 112 ? 12.016 27.609 6.406 1 98.81 112 ILE A O 1
ATOM 915 N N . ASN A 1 113 ? 12.945 27.469 4.406 1 98.81 113 ASN A N 1
ATOM 916 C CA . ASN A 1 113 ? 11.914 26.609 3.852 1 98.81 113 ASN A CA 1
ATOM 917 C C . ASN A 1 113 ? 12.508 25.312 3.285 1 98.81 113 ASN A C 1
ATOM 919 O O . ASN A 1 113 ? 13.43 25.359 2.473 1 98.81 113 ASN A O 1
ATOM 923 N N . ILE A 1 114 ? 12.07 24.172 3.818 1 98.81 114 ILE A N 1
ATOM 924 C CA . ILE A 1 114 ? 12.398 22.859 3.283 1 98.81 114 ILE A CA 1
ATOM 925 C C . ILE A 1 114 ? 11.141 22.219 2.688 1 98.81 114 ILE A C 1
ATOM 927 O O . ILE A 1 114 ? 10.18 21.938 3.406 1 98.81 114 ILE A O 1
ATOM 931 N N . ASP A 1 115 ? 11.156 21.969 1.423 1 98 115 ASP A N 1
ATOM 932 C CA . ASP A 1 115 ? 9.938 21.594 0.706 1 98 115 ASP A CA 1
ATOM 933 C C . ASP A 1 115 ? 10.273 20.828 -0.566 1 98 115 ASP A C 1
ATOM 935 O O . ASP A 1 115 ? 11.438 20.719 -0.952 1 98 115 ASP A O 1
ATOM 939 N N . HIS A 1 116 ? 9.188 20.141 -1.114 1 97.56 116 HIS A N 1
ATOM 940 C CA . HIS A 1 116 ? 9.422 19.391 -2.334 1 97.56 116 HIS A CA 1
ATOM 941 C C . HIS A 1 116 ? 8.398 19.734 -3.408 1 97.56 116 HIS A C 1
ATOM 943 O O . HIS A 1 116 ? 8.438 19.188 -4.516 1 97.56 116 HIS A O 1
ATOM 949 N N . HIS A 1 117 ? 7.578 20.672 -3.197 1 92.81 117 HIS A N 1
ATOM 950 C CA . HIS A 1 117 ? 6.527 21 -4.148 1 92.81 117 HIS A CA 1
ATOM 951 C C . HIS A 1 117 ? 7.082 21.797 -5.324 1 92.81 117 HIS A C 1
ATOM 953 O O . HIS A 1 117 ? 7.805 22.781 -5.129 1 92.81 117 HIS A O 1
ATOM 959 N N . VAL A 1 118 ? 6.664 21.438 -6.5 1 89.38 118 VAL A N 1
ATOM 960 C CA . VAL A 1 118 ? 7.148 22.062 -7.723 1 89.38 118 VAL A CA 1
ATOM 961 C C . VAL A 1 118 ? 6.652 23.516 -7.797 1 89.38 118 VAL A C 1
ATOM 963 O O . VAL A 1 118 ? 7.332 24.375 -8.344 1 89.38 118 VAL A O 1
ATOM 966 N N . SER A 1 119 ? 5.574 23.828 -7.168 1 88.56 119 SER A N 1
ATOM 967 C CA . SER A 1 119 ? 4.938 25.141 -7.246 1 88.56 119 SER A CA 1
ATOM 968 C C . SER A 1 119 ? 5.57 26.125 -6.266 1 88.56 119 SER A C 1
ATOM 970 O O . SER A 1 119 ? 5.199 27.297 -6.223 1 88.56 119 SER A O 1
ATOM 972 N N . ASN A 1 120 ? 6.5 25.719 -5.48 1 93.19 120 ASN A N 1
ATOM 973 C CA . ASN A 1 120 ? 7.109 26.547 -4.457 1 93.19 120 ASN A CA 1
ATOM 974 C C . ASN A 1 120 ? 7.797 27.766 -5.062 1 93.19 120 ASN A C 1
ATOM 976 O O . ASN A 1 120 ? 8.695 27.625 -5.902 1 93.19 120 ASN A O 1
ATOM 980 N N . PRO A 1 121 ? 7.441 29.016 -4.652 1 95.19 121 PRO A N 1
ATOM 981 C CA . PRO A 1 121 ? 8.016 30.234 -5.234 1 95.19 121 PRO A CA 1
ATOM 982 C C . PRO A 1 121 ? 9.312 30.656 -4.555 1 95.19 121 PRO A C 1
ATOM 984 O O . PRO A 1 121 ? 9.82 31.75 -4.816 1 95.19 121 PRO A O 1
ATOM 987 N N . LEU A 1 122 ? 9.898 29.875 -3.678 1 96.62 122 LEU A N 1
ATOM 988 C CA . LEU A 1 122 ? 11.141 30.172 -2.973 1 96.62 122 LEU A CA 1
ATOM 989 C C . LEU A 1 122 ? 11 31.422 -2.115 1 96.62 122 LEU A C 1
ATOM 991 O O . LEU A 1 122 ? 11.805 32.344 -2.227 1 96.62 122 LEU A O 1
ATOM 995 N N . TYR A 1 123 ? 10.156 31.359 -1.09 1 97.06 123 TYR A N 1
ATOM 996 C CA . TYR A 1 123 ? 9.656 32.562 -0.391 1 97.06 123 TYR A CA 1
ATOM 997 C C . TYR A 1 123 ? 10.484 32.812 0.86 1 97.06 123 TYR A C 1
ATOM 999 O O . TYR A 1 123 ? 10.383 33.906 1.45 1 97.06 123 TYR A O 1
ATOM 1007 N N . ALA A 1 124 ? 11.328 31.891 1.346 1 98.31 124 ALA A N 1
ATOM 1008 C CA . ALA A 1 124 ? 12.047 32.062 2.605 1 98.31 124 ALA A CA 1
ATOM 1009 C C . ALA A 1 124 ? 13.422 32.688 2.371 1 98.31 124 ALA A C 1
ATOM 1011 O O . ALA A 1 124 ? 13.875 32.781 1.229 1 98.31 124 ALA A O 1
ATOM 1012 N N . ASP A 1 125 ? 14.07 33.125 3.451 1 98.19 125 ASP A N 1
ATOM 1013 C CA . ASP A 1 125 ? 15.43 33.656 3.342 1 98.19 125 ASP A CA 1
ATOM 1014 C C . ASP A 1 125 ? 16.391 32.562 2.814 1 98.19 125 ASP A C 1
ATOM 1016 O O . ASP A 1 125 ? 17.266 32.875 1.999 1 98.19 125 ASP A O 1
ATOM 1020 N N . ILE A 1 126 ? 16.281 31.391 3.334 1 97.94 126 ILE A N 1
ATOM 1021 C CA . ILE A 1 126 ? 17.047 30.219 2.893 1 97.94 126 ILE A CA 1
ATOM 1022 C C . ILE A 1 126 ? 16.078 29.156 2.367 1 97.94 126 ILE A C 1
ATOM 1024 O O . ILE A 1 126 ? 15.117 28.781 3.045 1 97.94 126 ILE A O 1
ATOM 1028 N N . GLN A 1 127 ? 16.344 28.719 1.218 1 96.94 127 GLN A N 1
ATOM 1029 C CA . GLN A 1 127 ? 15.453 27.766 0.564 1 96.94 127 GLN A CA 1
ATOM 1030 C C . GLN A 1 127 ? 16.156 26.422 0.341 1 96.94 127 GLN A C 1
ATOM 1032 O O . GLN A 1 127 ? 17.266 26.391 -0.188 1 96.94 127 GLN A O 1
ATOM 1037 N N . CYS A 1 128 ? 15.578 25.375 0.72 1 98.25 128 CYS A N 1
ATOM 1038 C CA . CYS A 1 128 ? 15.953 24 0.354 1 98.25 128 CYS A CA 1
ATOM 1039 C C . CYS A 1 128 ? 14.766 23.266 -0.254 1 98.25 128 CYS A C 1
ATOM 1041 O O . CYS A 1 128 ? 14.141 22.438 0.409 1 98.25 128 CYS A O 1
ATOM 1043 N N . VAL A 1 129 ? 14.508 23.578 -1.521 1 97.69 129 VAL A N 1
ATOM 1044 C CA . VAL A 1 129 ? 13.383 23 -2.25 1 97.69 129 VAL A CA 1
ATOM 1045 C C . VAL A 1 129 ? 13.883 21.969 -3.248 1 97.69 129 VAL A C 1
ATOM 1047 O O . VAL A 1 129 ? 14.562 22.297 -4.219 1 97.69 129 VAL A O 1
ATOM 1050 N N . VAL A 1 130 ? 13.609 20.734 -2.963 1 97.31 130 VAL A N 1
ATOM 1051 C CA . VAL A 1 130 ? 14.047 19.625 -3.803 1 97.31 130 VAL A CA 1
ATOM 1052 C C . VAL A 1 130 ? 12.844 18.969 -4.473 1 97.31 130 VAL A C 1
ATOM 1054 O O . VAL A 1 130 ? 12.328 17.953 -3.988 1 97.31 130 VAL A O 1
ATOM 1057 N N . THR A 1 131 ? 12.508 19.328 -5.676 1 94.94 131 THR A N 1
ATOM 1058 C CA . THR A 1 131 ? 11.219 19.031 -6.293 1 94.94 131 THR A CA 1
ATOM 1059 C C . THR A 1 131 ? 11.18 17.578 -6.762 1 94.94 131 THR A C 1
ATOM 1061 O O . THR A 1 131 ? 10.102 17.031 -7 1 94.94 131 THR A O 1
ATOM 1064 N N . TYR A 1 132 ? 12.336 16.969 -6.91 1 94.88 132 TYR A N 1
ATOM 1065 C CA . TYR A 1 132 ? 12.328 15.586 -7.359 1 94.88 132 TYR A CA 1
ATOM 1066 C C . TYR A 1 132 ? 12.203 14.633 -6.18 1 94.88 132 TYR A C 1
ATOM 1068 O O . TYR A 1 132 ? 12.055 13.422 -6.363 1 94.88 132 TYR A O 1
ATOM 1076 N N . SER A 1 133 ? 12.32 15.164 -4.945 1 97.19 133 SER A N 1
ATOM 1077 C CA . SER A 1 133 ? 12.148 14.328 -3.766 1 97.19 133 SER A CA 1
ATOM 1078 C C . SER A 1 133 ? 10.703 13.844 -3.637 1 97.19 133 SER A C 1
ATOM 1080 O O . SER A 1 133 ? 9.766 14.594 -3.928 1 97.19 133 SER A O 1
ATOM 1082 N N . SER A 1 134 ? 10.578 12.656 -3.131 1 96.88 134 SER A N 1
ATOM 1083 C CA . SER A 1 134 ? 9.25 12.07 -3.012 1 96.88 134 SER A CA 1
ATOM 1084 C C . SER A 1 134 ? 8.438 12.773 -1.928 1 96.88 134 SER A C 1
ATOM 1086 O O . SER A 1 134 ? 7.203 12.742 -1.949 1 96.88 134 SER A O 1
ATOM 1088 N N . SER A 1 135 ? 9.102 13.336 -1.007 1 97.75 135 SER A N 1
ATOM 1089 C CA . SER A 1 135 ? 8.477 13.938 0.163 1 97.75 135 SER A CA 1
ATOM 1090 C C . SER A 1 135 ? 9.438 14.867 0.893 1 97.75 135 SER A C 1
ATOM 1092 O O . SER A 1 135 ? 10.648 14.82 0.661 1 97.75 135 SER A O 1
ATOM 1094 N N . THR A 1 136 ? 8.898 15.734 1.642 1 98.69 136 THR A N 1
ATOM 1095 C CA . THR A 1 136 ? 9.742 16.547 2.512 1 98.69 136 THR A CA 1
ATOM 1096 C C . THR A 1 136 ? 10.453 15.68 3.543 1 98.69 136 THR A C 1
ATOM 1098 O O . THR A 1 136 ? 11.602 15.945 3.904 1 98.69 136 THR A O 1
ATOM 1101 N N . SER A 1 137 ? 9.812 14.594 3.984 1 98.88 137 SER A N 1
ATOM 1102 C CA . SER A 1 137 ? 10.422 13.648 4.914 1 98.88 137 SER A CA 1
ATOM 1103 C C . SER A 1 137 ? 11.695 13.047 4.332 1 98.88 137 SER A C 1
ATOM 1105 O O . SER A 1 137 ? 12.656 12.789 5.059 1 98.88 137 SER A O 1
ATOM 1107 N N . GLU A 1 138 ? 11.711 12.828 3.045 1 98.75 138 GLU A N 1
ATOM 1108 C CA . GLU A 1 138 ? 12.914 12.312 2.396 1 98.75 138 GLU A CA 1
ATOM 1109 C C . GLU A 1 138 ? 14.047 13.328 2.461 1 98.75 138 GLU A C 1
ATOM 1111 O O . GLU A 1 138 ? 15.211 12.961 2.658 1 98.75 138 GLU A O 1
ATOM 1116 N N . ILE A 1 139 ? 13.766 14.617 2.293 1 98.81 139 ILE A N 1
ATOM 1117 C CA . ILE A 1 139 ? 14.766 15.672 2.379 1 98.81 139 ILE A CA 1
ATOM 1118 C C . ILE A 1 139 ? 15.336 15.734 3.795 1 98.81 139 ILE A C 1
ATOM 1120 O O . ILE A 1 139 ? 16.547 15.797 3.982 1 98.81 139 ILE A O 1
ATOM 1124 N N . ILE A 1 140 ? 14.477 15.68 4.793 1 98.94 140 ILE A N 1
ATOM 1125 C CA . ILE A 1 140 ? 14.891 15.742 6.188 1 98.94 140 ILE A CA 1
ATOM 1126 C C . ILE A 1 140 ? 15.758 14.531 6.523 1 98.94 140 ILE A C 1
ATOM 1128 O O . ILE A 1 140 ? 16.766 14.656 7.23 1 98.94 140 ILE A O 1
ATOM 1132 N N . TYR A 1 141 ? 15.359 13.375 6.008 1 98.81 141 TYR A N 1
ATOM 1133 C CA . TYR A 1 141 ? 16.156 12.164 6.195 1 98.81 141 TYR A CA 1
ATOM 1134 C C . TYR A 1 141 ? 17.578 12.367 5.68 1 98.81 141 TYR A C 1
ATOM 1136 O O . TYR A 1 141 ? 18.547 12.055 6.375 1 98.81 141 TYR A O 1
ATOM 1144 N N . ASN A 1 142 ? 17.641 12.828 4.492 1 98.81 142 ASN A N 1
ATOM 1145 C CA . ASN A 1 142 ? 18.969 13.055 3.908 1 98.81 142 ASN A CA 1
ATOM 1146 C C . ASN A 1 142 ? 19.75 14.117 4.676 1 98.81 142 ASN A C 1
ATOM 1148 O O . ASN A 1 142 ? 20.953 13.992 4.855 1 98.81 142 ASN A O 1
ATOM 1152 N N . PHE A 1 143 ? 19.109 15.203 5.082 1 98.81 143 PHE A N 1
ATOM 1153 C CA . PHE A 1 143 ? 19.75 16.234 5.902 1 98.81 143 PHE A CA 1
ATOM 1154 C C . PHE A 1 143 ? 20.359 15.625 7.16 1 98.81 143 PHE A C 1
ATOM 1156 O O . PHE A 1 143 ? 21.516 15.867 7.469 1 98.81 143 PHE A O 1
ATOM 1163 N N . ILE A 1 144 ? 19.562 14.805 7.887 1 98.75 144 ILE A N 1
ATOM 1164 C CA . ILE A 1 144 ? 20 14.172 9.125 1 98.75 144 ILE A CA 1
ATOM 1165 C C . ILE A 1 144 ? 21.203 13.273 8.836 1 98.75 144 ILE A C 1
ATOM 1167 O O . ILE A 1 144 ? 22.219 13.32 9.555 1 98.75 144 ILE A O 1
ATOM 1171 N N . LYS A 1 145 ? 21.062 12.508 7.809 1 98.12 145 LYS A N 1
ATOM 1172 C CA . LYS A 1 145 ? 22.094 11.539 7.438 1 98.12 145 LYS A CA 1
ATOM 1173 C C . LYS A 1 145 ? 23.391 12.242 7.066 1 98.12 145 LYS A C 1
ATOM 1175 O O . LYS A 1 145 ? 24.453 11.938 7.621 1 98.12 145 LYS A O 1
ATOM 1180 N N . TYR A 1 146 ? 23.344 13.203 6.176 1 97.94 146 TYR A N 1
ATOM 1181 C CA . TYR A 1 146 ? 24.547 13.82 5.625 1 97.94 146 TYR A CA 1
ATOM 1182 C C . TYR A 1 146 ? 25.188 14.766 6.633 1 97.94 146 TYR A C 1
ATOM 1184 O O . TYR A 1 146 ? 26.391 15.008 6.594 1 97.94 146 TYR A O 1
ATOM 1192 N N . MET A 1 147 ? 24.406 15.32 7.539 1 98.31 147 MET A N 1
ATOM 1193 C CA . MET A 1 147 ? 24.953 16.203 8.562 1 98.31 147 MET A CA 1
ATOM 1194 C C . MET A 1 147 ? 25.391 15.414 9.789 1 98.31 147 MET A C 1
ATOM 1196 O O . MET A 1 147 ? 25.875 15.992 10.766 1 98.31 147 MET A O 1
ATOM 1200 N N . ASN A 1 148 ? 25.1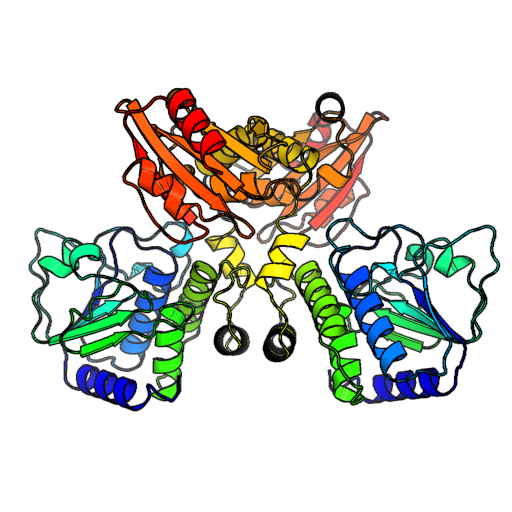41 14.141 9.805 1 98 148 ASN A N 1
ATOM 1201 C CA . ASN A 1 148 ? 25.594 13.203 10.828 1 98 148 ASN A CA 1
ATOM 1202 C C . ASN A 1 148 ? 24.953 13.516 12.188 1 98 148 ASN A C 1
ATOM 1204 O O . ASN A 1 148 ? 25.641 13.562 13.203 1 98 148 ASN A O 1
ATOM 1208 N N . TYR A 1 149 ? 23.734 13.828 12.195 1 98.69 149 TYR A N 1
ATOM 1209 C CA . TYR A 1 149 ? 22.969 13.992 13.43 1 98.69 149 TYR A CA 1
ATOM 1210 C C . TYR A 1 149 ? 22.688 12.648 14.078 1 98.69 149 TYR A C 1
ATOM 1212 O O . TYR A 1 149 ? 22.578 11.633 13.391 1 98.69 149 TYR A O 1
ATOM 1220 N N . LYS A 1 150 ? 22.641 12.672 15.398 1 98.38 150 LYS A N 1
ATOM 1221 C CA . LYS A 1 150 ? 22.047 11.516 16.047 1 98.38 150 LYS A CA 1
ATOM 1222 C C . LYS A 1 150 ? 20.609 11.297 15.57 1 98.38 150 LYS A C 1
ATOM 1224 O O . LYS A 1 150 ? 19.828 12.242 15.492 1 98.38 150 LYS A O 1
ATOM 1229 N N . PHE A 1 151 ? 20.312 10.062 15.227 1 98.06 151 PHE A N 1
ATOM 1230 C CA . PHE A 1 151 ? 19.047 9.711 14.57 1 98.06 151 PHE A CA 1
ATOM 1231 C C . PHE A 1 151 ? 18.281 8.688 15.391 1 98.06 151 PHE A C 1
ATOM 1233 O O . PHE A 1 151 ? 18.531 7.484 15.289 1 98.06 151 PHE A O 1
ATOM 1240 N N . SER A 1 152 ? 17.234 9.141 16.125 1 98.44 152 SER A N 1
ATOM 1241 C CA . SER A 1 152 ? 16.5 8.258 17.016 1 98.44 152 SER A CA 1
ATOM 1242 C C . SER A 1 152 ? 15.438 7.465 16.266 1 98.44 152 SER A C 1
ATOM 1244 O O . SER A 1 152 ? 15.039 7.848 15.156 1 98.44 152 SER A O 1
ATOM 1246 N N . LEU A 1 153 ? 15.016 6.402 16.891 1 98.69 153 LEU A N 1
ATOM 1247 C CA . LEU A 1 153 ? 13.969 5.582 16.297 1 98.69 153 LEU A CA 1
ATOM 1248 C C . LEU A 1 153 ? 12.672 6.367 16.172 1 98.69 153 LEU A C 1
ATOM 1250 O O . LEU A 1 153 ? 11.953 6.23 15.18 1 98.69 153 LEU A O 1
ATOM 1254 N N . SER A 1 154 ? 12.359 7.207 17.156 1 98.75 154 SER A N 1
ATOM 1255 C CA . SER A 1 154 ? 11.148 8.008 17.109 1 98.75 154 SER A CA 1
ATOM 1256 C C . SER A 1 154 ? 11.156 8.969 15.922 1 98.75 154 SER A C 1
ATOM 1258 O O . SER A 1 154 ? 10.141 9.141 15.242 1 98.75 154 SER A O 1
ATOM 1260 N N . ALA A 1 155 ? 12.312 9.602 15.688 1 98.88 155 ALA A N 1
ATOM 1261 C CA . ALA A 1 155 ? 12.438 10.469 14.523 1 98.88 155 ALA A CA 1
ATOM 1262 C C . ALA A 1 155 ? 12.305 9.672 13.227 1 98.88 155 ALA A C 1
ATOM 1264 O O . ALA A 1 155 ? 11.664 10.125 12.281 1 98.88 155 ALA A O 1
ATOM 1265 N N . ALA A 1 156 ? 12.891 8.508 13.211 1 98.94 156 ALA A N 1
ATOM 1266 C CA . ALA A 1 156 ? 12.828 7.629 12.047 1 98.94 156 ALA A CA 1
ATOM 1267 C C . ALA A 1 156 ? 11.391 7.223 11.742 1 98.94 156 ALA A C 1
ATOM 1269 O O . ALA A 1 156 ? 10.977 7.199 10.578 1 98.94 156 ALA A O 1
ATOM 1270 N N . GLU A 1 157 ? 10.617 6.918 12.734 1 98.88 157 GLU A N 1
ATOM 1271 C CA . GLU A 1 157 ? 9.219 6.523 12.586 1 98.88 157 GLU A CA 1
ATOM 1272 C C . GLU A 1 157 ? 8.383 7.664 12.016 1 98.88 157 GLU A C 1
ATOM 1274 O O . GLU A 1 157 ? 7.539 7.449 11.141 1 98.88 157 GLU A O 1
ATOM 1279 N N . ALA A 1 158 ? 8.641 8.852 12.5 1 98.94 158 ALA A N 1
ATOM 1280 C CA . ALA A 1 158 ? 7.941 10.023 11.984 1 98.94 158 ALA A CA 1
ATOM 1281 C C . ALA A 1 158 ? 8.234 10.234 10.5 1 98.94 158 ALA A C 1
ATOM 1283 O O . ALA A 1 158 ? 7.32 10.445 9.703 1 98.94 158 ALA A O 1
ATOM 1284 N N . LEU A 1 159 ? 9.508 10.141 10.203 1 98.94 159 LEU A N 1
ATOM 1285 C CA . LEU A 1 159 ? 9.906 10.359 8.82 1 98.94 159 LEU A CA 1
ATOM 1286 C C . LEU A 1 159 ? 9.367 9.258 7.914 1 98.94 159 LEU A C 1
ATOM 1288 O O . LEU A 1 159 ? 8.992 9.523 6.77 1 98.94 159 LEU A O 1
ATOM 1292 N N . TYR A 1 160 ? 9.328 8.031 8.383 1 98.88 160 TYR A N 1
ATOM 1293 C CA . TYR A 1 160 ? 8.75 6.945 7.602 1 98.88 160 TYR A CA 1
ATOM 1294 C C . TYR A 1 160 ? 7.277 7.203 7.309 1 98.88 160 TYR A C 1
ATOM 1296 O O . TYR A 1 160 ? 6.801 6.941 6.199 1 98.88 160 TYR A O 1
ATOM 1304 N N . LEU A 1 161 ? 6.574 7.695 8.289 1 98.75 161 LEU A N 1
ATOM 1305 C CA . LEU A 1 161 ? 5.16 8.008 8.086 1 98.75 161 LEU A CA 1
ATOM 1306 C C . LEU A 1 161 ? 4.988 9.047 6.984 1 98.75 161 LEU A C 1
ATOM 1308 O O . LEU A 1 161 ? 4.098 8.914 6.141 1 98.75 161 LEU A O 1
ATOM 1312 N N . GLY A 1 162 ? 5.824 10.078 7.016 1 98.69 162 GLY A N 1
ATOM 1313 C CA . GLY A 1 162 ? 5.766 11.062 5.945 1 98.69 162 GLY A CA 1
ATOM 1314 C C . GLY A 1 162 ? 6.02 10.477 4.574 1 98.69 162 GLY A C 1
ATOM 1315 O O . GLY A 1 162 ? 5.348 10.836 3.604 1 98.69 162 GLY A O 1
ATOM 1316 N N . LEU A 1 163 ? 7 9.602 4.543 1 98.44 163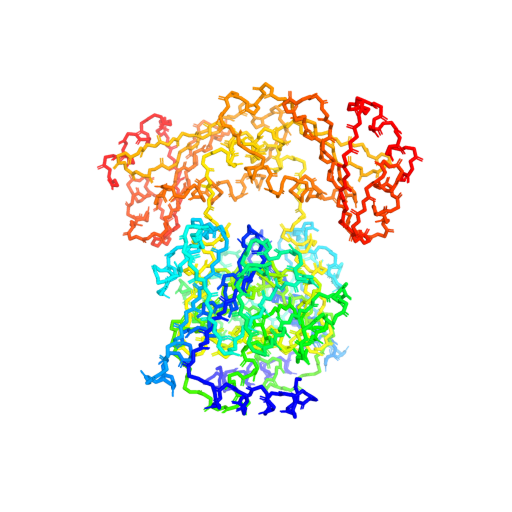 LEU A N 1
ATOM 1317 C CA . LEU A 1 163 ? 7.312 8.891 3.311 1 98.44 163 LEU A CA 1
ATOM 1318 C C . LEU A 1 163 ? 6.105 8.086 2.826 1 98.44 163 LEU A C 1
ATOM 1320 O O . LEU A 1 163 ? 5.758 8.133 1.643 1 98.44 163 LEU A O 1
ATOM 1324 N N . VAL A 1 164 ? 5.473 7.375 3.719 1 98 164 VAL A N 1
ATOM 1325 C CA . VAL A 1 164 ? 4.293 6.566 3.42 1 98 164 VAL A CA 1
ATOM 1326 C C . VAL A 1 164 ? 3.176 7.461 2.893 1 98 164 VAL A C 1
ATOM 1328 O O . VAL A 1 164 ? 2.514 7.125 1.907 1 98 164 VAL A O 1
ATOM 1331 N N . ASN A 1 165 ? 3.02 8.562 3.488 1 96.75 165 ASN A N 1
ATOM 1332 C CA . ASN A 1 165 ? 1.977 9.5 3.09 1 96.75 165 ASN A CA 1
ATOM 1333 C C . ASN A 1 165 ? 2.146 9.945 1.639 1 96.75 165 ASN A C 1
ATOM 1335 O O . ASN A 1 165 ? 1.245 9.75 0.818 1 96.75 165 ASN A O 1
ATOM 1339 N N . ASP A 1 166 ? 3.24 10.438 1.302 1 95.94 166 ASP A N 1
ATOM 1340 C CA . ASP A 1 166 ? 3.41 11.109 0.016 1 95.94 166 ASP A CA 1
ATOM 1341 C C . ASP A 1 166 ? 3.613 10.094 -1.108 1 95.94 166 ASP A C 1
ATOM 1343 O O . ASP A 1 166 ? 3.439 10.422 -2.285 1 95.94 166 ASP A O 1
ATOM 1347 N N . THR A 1 167 ? 4.039 8.883 -0.748 1 96.69 167 THR A N 1
ATOM 1348 C CA . THR A 1 167 ? 4.273 7.879 -1.78 1 96.69 167 THR A CA 1
ATOM 1349 C C . THR A 1 167 ? 3.092 6.918 -1.884 1 96.69 167 THR A C 1
ATOM 1351 O O . THR A 1 167 ? 3.109 5.988 -2.693 1 96.69 167 THR A O 1
ATOM 1354 N N . GLY A 1 168 ? 2.08 7.129 -1.05 1 94.5 168 GLY A N 1
ATOM 1355 C CA . GLY A 1 168 ? 1.017 6.137 -1.005 1 94.5 168 GLY A CA 1
ATOM 1356 C C . GLY A 1 168 ? 1.515 4.742 -0.667 1 94.5 168 GLY A C 1
ATOM 1357 O O . GLY A 1 168 ? 1.129 3.766 -1.312 1 94.5 168 GLY A O 1
ATOM 1358 N N . ASN A 1 169 ? 2.428 4.742 0.297 1 96.88 169 ASN A N 1
ATOM 1359 C CA . ASN A 1 169 ? 3.098 3.492 0.646 1 96.88 169 ASN A CA 1
ATOM 1360 C C . ASN A 1 169 ? 3.73 2.834 -0.577 1 96.88 169 ASN A C 1
ATOM 1362 O O . ASN A 1 169 ? 3.467 1.665 -0.864 1 96.88 169 ASN A O 1
ATOM 1366 N N . PHE A 1 170 ? 4.477 3.607 -1.344 1 97.19 170 PHE A N 1
ATOM 1367 C CA . PHE A 1 170 ? 5.328 3.227 -2.465 1 97.19 170 PHE A CA 1
ATOM 1368 C C . PHE A 1 170 ? 4.488 2.818 -3.668 1 97.19 170 PHE A C 1
ATOM 1370 O O . PHE A 1 170 ? 4.949 2.062 -4.527 1 97.19 170 PHE A O 1
ATOM 1377 N N . SER A 1 171 ? 3.273 3.299 -3.721 1 94.31 171 SER A N 1
ATOM 1378 C CA . SER A 1 171 ? 2.385 2.986 -4.836 1 94.31 171 SER A CA 1
ATOM 1379 C C . SER A 1 171 ? 2.467 4.051 -5.922 1 94.31 171 SER A C 1
ATOM 1381 O O . SER A 1 171 ? 2.121 3.793 -7.078 1 94.31 171 SER A O 1
ATOM 1383 N N . HIS A 1 172 ? 2.875 5.234 -5.582 1 90.88 172 HIS A N 1
ATOM 1384 C CA . HIS A 1 172 ? 2.818 6.371 -6.5 1 90.88 172 HIS A CA 1
ATOM 1385 C C . HIS A 1 172 ? 4.066 6.434 -7.371 1 90.88 172 HIS A C 1
ATOM 1387 O O . HIS A 1 172 ? 5.066 5.773 -7.086 1 90.88 172 HIS A O 1
ATOM 1393 N N . SER A 1 173 ? 3.99 7.254 -8.406 1 90.56 173 SER A N 1
ATOM 1394 C CA . SER A 1 173 ? 5.047 7.324 -9.406 1 90.56 173 SER A CA 1
ATOM 1395 C C . SER A 1 173 ? 6.234 8.133 -8.906 1 90.56 173 SER A C 1
ATOM 1397 O O . SER A 1 173 ? 7.305 8.125 -9.523 1 90.56 173 SER A O 1
ATOM 1399 N N . ASN A 1 174 ? 6.105 8.789 -7.766 1 93.38 174 ASN A N 1
ATOM 1400 C CA . ASN A 1 174 ? 7.191 9.625 -7.258 1 93.38 174 ASN A CA 1
ATOM 1401 C C . ASN A 1 174 ? 8.195 8.805 -6.457 1 93.38 174 ASN A C 1
ATOM 1403 O O . ASN A 1 174 ? 9.141 9.359 -5.883 1 93.38 174 ASN A O 1
ATOM 1407 N N . VAL A 1 175 ? 8.008 7.512 -6.371 1 96.81 175 VAL A N 1
ATOM 1408 C CA . VAL A 1 175 ? 8.945 6.613 -5.715 1 96.81 175 VAL A CA 1
ATOM 1409 C C . VAL A 1 175 ? 10.203 6.469 -6.57 1 96.81 175 VAL A C 1
ATOM 1411 O O . VAL A 1 175 ? 10.117 6.18 -7.766 1 96.81 175 VAL A O 1
ATOM 1414 N N . LYS A 1 176 ? 11.312 6.723 -5.977 1 96.44 176 LYS A N 1
ATOM 1415 C CA . LYS A 1 176 ? 12.617 6.57 -6.609 1 96.44 176 LYS A CA 1
ATOM 1416 C C . LYS A 1 176 ? 13.523 5.656 -5.789 1 96.44 176 LYS A C 1
ATOM 1418 O O . LYS A 1 176 ? 13.148 5.207 -4.703 1 96.44 176 LYS A O 1
ATOM 1423 N N . VAL A 1 177 ? 14.695 5.387 -6.43 1 97.44 177 VAL A N 1
ATOM 1424 C CA . VAL A 1 177 ? 15.672 4.543 -5.754 1 97.44 177 VAL A CA 1
ATOM 1425 C C . VAL A 1 177 ? 16 5.133 -4.387 1 97.44 177 VAL A C 1
ATOM 1427 O O . VAL A 1 177 ? 16.062 4.41 -3.389 1 97.44 177 VAL A O 1
ATOM 1430 N N . GLY A 1 178 ? 16.203 6.445 -4.355 1 97.25 178 GLY A N 1
ATOM 1431 C CA . GLY A 1 178 ? 16.484 7.113 -3.096 1 97.25 178 GLY A CA 1
ATOM 1432 C C . GLY A 1 178 ? 15.375 6.965 -2.072 1 97.25 178 GLY A C 1
ATOM 1433 O O . GLY A 1 178 ? 15.641 6.863 -0.873 1 97.25 178 GLY A O 1
ATOM 1434 N N . THR A 1 179 ? 14.109 6.965 -2.533 1 98 179 THR A N 1
ATOM 1435 C CA . THR A 1 179 ? 12.945 6.77 -1.677 1 98 179 THR A CA 1
ATOM 1436 C C . THR A 1 179 ? 12.992 5.402 -0.996 1 98 179 THR A C 1
ATOM 1438 O O . THR A 1 179 ? 12.82 5.305 0.22 1 98 179 THR A O 1
ATOM 1441 N N . MET A 1 180 ? 13.305 4.402 -1.794 1 98.12 180 MET A N 1
ATOM 1442 C CA . MET A 1 180 ? 13.367 3.037 -1.278 1 98.12 180 MET A CA 1
ATOM 1443 C C . MET A 1 180 ? 14.562 2.859 -0.349 1 98.12 180 MET A C 1
ATOM 1445 O O . MET A 1 180 ? 14.477 2.127 0.639 1 98.12 180 MET A O 1
ATOM 1449 N N . GLN A 1 181 ? 15.656 3.469 -0.692 1 97.94 181 GLN A N 1
ATOM 1450 C CA . GLN A 1 181 ? 16.828 3.412 0.167 1 97.94 181 GLN A CA 1
ATOM 1451 C C . GLN A 1 181 ? 16.531 4 1.544 1 97.94 181 GLN A C 1
ATOM 1453 O O . GLN A 1 181 ? 16.953 3.443 2.562 1 97.94 181 GLN A O 1
ATOM 1458 N N . MET A 1 182 ? 15.859 5.137 1.55 1 98.38 182 MET A N 1
ATOM 1459 C CA . MET A 1 182 ? 15.438 5.723 2.82 1 98.38 182 MET A CA 1
ATOM 1460 C C . MET A 1 182 ? 14.617 4.723 3.633 1 98.38 182 MET A C 1
ATOM 1462 O O . MET A 1 182 ? 14.891 4.508 4.816 1 98.38 182 MET A O 1
ATOM 1466 N N . ALA A 1 183 ? 13.602 4.16 2.988 1 98.56 183 ALA A N 1
ATOM 1467 C CA . ALA A 1 183 ? 12.75 3.188 3.67 1 98.56 183 ALA A CA 1
ATOM 1468 C C . ALA A 1 183 ? 13.57 2.023 4.211 1 98.56 183 ALA A C 1
ATOM 1470 O O . ALA A 1 183 ? 13.359 1.581 5.344 1 98.56 183 ALA A O 1
ATOM 1471 N N . THR A 1 184 ? 14.555 1.548 3.414 1 98.38 184 THR A N 1
ATOM 1472 C CA . THR A 1 184 ? 15.43 0.453 3.812 1 98.38 184 THR A CA 1
ATOM 1473 C C . THR A 1 184 ? 16.203 0.815 5.074 1 98.38 184 THR A C 1
ATOM 1475 O O . THR A 1 184 ? 16.25 0.035 6.027 1 98.38 184 THR A O 1
ATOM 1478 N N . ASP A 1 185 ? 16.781 1.97 5.047 1 98.56 185 ASP A N 1
ATOM 1479 C CA . ASP A 1 185 ? 17.578 2.432 6.18 1 98.56 185 ASP A CA 1
ATOM 1480 C C . ASP A 1 185 ? 16.719 2.566 7.438 1 98.56 185 ASP A C 1
ATOM 1482 O O . ASP A 1 185 ? 17.141 2.178 8.523 1 98.56 185 ASP A O 1
ATOM 1486 N N . LEU A 1 186 ? 15.539 3.135 7.301 1 98.81 186 LEU A N 1
ATOM 1487 C CA . LEU A 1 186 ? 14.68 3.369 8.453 1 98.81 186 LEU A CA 1
ATOM 1488 C C . LEU A 1 186 ? 14.203 2.051 9.055 1 98.81 186 LEU A C 1
ATOM 1490 O O . LEU A 1 186 ? 14.148 1.9 10.273 1 98.81 186 LEU A O 1
ATOM 1494 N N . ILE A 1 187 ? 13.867 1.126 8.203 1 98.5 187 ILE A N 1
ATOM 1495 C CA . ILE A 1 187 ? 13.461 -0.195 8.68 1 98.5 187 ILE A CA 1
ATOM 1496 C C . ILE A 1 187 ? 14.641 -0.882 9.359 1 98.5 187 ILE A C 1
ATOM 1498 O O . ILE A 1 187 ? 14.469 -1.527 10.398 1 98.5 187 ILE A O 1
ATOM 1502 N N . ALA A 1 188 ? 15.844 -0.727 8.836 1 98.19 188 ALA A N 1
ATOM 1503 C CA . ALA A 1 188 ? 17.047 -1.286 9.445 1 98.19 188 ALA A CA 1
ATOM 1504 C C . ALA A 1 188 ? 17.281 -0.705 10.844 1 98.19 188 ALA A C 1
ATOM 1506 O O . ALA A 1 188 ? 17.812 -1.377 11.719 1 98.19 188 ALA A O 1
ATOM 1507 N N . MET A 1 189 ? 16.812 0.503 11.062 1 98.19 189 MET A N 1
ATOM 1508 C CA . MET A 1 189 ? 16.953 1.184 12.352 1 98.19 189 MET A CA 1
ATOM 1509 C C . MET A 1 189 ? 15.945 0.657 13.359 1 98.19 189 MET A C 1
ATOM 1511 O O . MET A 1 189 ? 16.062 0.929 14.555 1 98.19 189 MET A O 1
ATOM 1515 N N . GLY A 1 190 ? 14.922 -0.016 12.852 1 98.06 190 GLY A N 1
ATOM 1516 C CA . GLY A 1 190 ? 13.961 -0.588 13.781 1 98.06 190 GLY A CA 1
ATOM 1517 C C . GLY A 1 190 ? 12.539 -0.107 13.547 1 98.06 190 GLY A C 1
ATOM 1518 O O . GLY A 1 190 ? 11.625 -0.487 14.273 1 98.06 190 GLY A O 1
ATOM 1519 N N . VAL A 1 191 ? 12.336 0.709 12.531 1 98.5 191 VAL A N 1
ATOM 1520 C CA . VAL A 1 191 ? 10.992 1.192 12.234 1 98.5 191 VAL A CA 1
ATOM 1521 C C . VAL A 1 191 ? 10.078 0.014 11.898 1 98.5 191 VAL A C 1
ATOM 1523 O O . VAL A 1 191 ? 10.43 -0.838 11.078 1 98.5 191 VAL A O 1
ATOM 1526 N N . ASN A 1 192 ? 8.969 -0.036 12.586 1 96.81 192 ASN A N 1
ATOM 1527 C CA . ASN A 1 192 ? 7.945 -1.04 12.32 1 96.81 192 ASN A CA 1
ATOM 1528 C C . ASN A 1 192 ? 6.973 -0.575 11.242 1 96.81 192 ASN A C 1
ATOM 1530 O O . ASN A 1 192 ? 5.973 0.079 11.539 1 96.81 192 ASN A O 1
ATOM 1534 N N . ASN A 1 193 ? 7.273 -0.935 10 1 97 193 ASN A N 1
ATOM 1535 C CA . ASN A 1 193 ? 6.484 -0.488 8.859 1 97 193 ASN A CA 1
ATOM 1536 C C . ASN A 1 193 ? 5.012 -0.862 9.008 1 97 193 ASN A C 1
ATOM 1538 O O . ASN A 1 193 ? 4.129 -0.055 8.719 1 97 193 ASN A O 1
ATOM 1542 N N . ASN A 1 194 ? 4.715 -2.076 9.43 1 93.06 194 ASN A N 1
ATOM 1543 C CA . ASN A 1 194 ? 3.354 -2.574 9.578 1 93.06 194 ASN A CA 1
ATOM 1544 C C . ASN A 1 194 ? 2.564 -1.749 10.594 1 93.06 194 ASN A C 1
ATOM 1546 O O . ASN A 1 194 ? 1.414 -1.385 10.344 1 93.06 194 ASN A O 1
ATOM 1550 N N . TYR A 1 195 ? 3.211 -1.452 11.711 1 93.5 195 TYR A N 1
ATOM 1551 C CA . TYR A 1 195 ? 2.582 -0.643 12.75 1 93.5 195 TYR A CA 1
ATOM 1552 C C . TYR A 1 195 ? 2.209 0.735 12.211 1 93.5 195 TYR A C 1
ATOM 1554 O O . TYR A 1 195 ? 1.101 1.22 12.453 1 93.5 195 TYR A O 1
ATOM 1562 N N . ILE A 1 196 ? 3.104 1.333 11.484 1 96.75 196 ILE A N 1
ATOM 1563 C CA . ILE A 1 196 ? 2.883 2.674 10.953 1 96.75 196 ILE A CA 1
ATOM 1564 C C . ILE A 1 196 ? 1.766 2.641 9.914 1 96.75 196 ILE A C 1
ATOM 1566 O O . ILE A 1 196 ? 0.83 3.439 9.969 1 96.75 196 ILE A O 1
ATOM 1570 N N . VAL A 1 197 ? 1.802 1.735 9.008 1 94.38 197 VAL A N 1
ATOM 1571 C CA . VAL A 1 197 ? 0.826 1.669 7.926 1 94.38 197 VAL A CA 1
ATOM 1572 C C . VAL A 1 197 ? -0.556 1.354 8.5 1 94.38 197 VAL A C 1
ATOM 1574 O O . VAL A 1 197 ? -1.554 1.953 8.086 1 94.38 197 VAL A O 1
ATOM 1577 N N . ASN A 1 198 ? -0.652 0.45 9.453 1 89.56 198 ASN A N 1
ATOM 1578 C CA . ASN A 1 198 ? -1.924 0.062 10.055 1 89.56 198 ASN A CA 1
ATOM 1579 C C . ASN A 1 198 ? -2.59 1.235 10.766 1 89.56 198 ASN A C 1
ATOM 1581 O O . ASN A 1 198 ? -3.807 1.407 10.68 1 89.56 198 ASN A O 1
ATOM 1585 N N . ASN A 1 199 ? -1.813 2.018 11.445 1 91.38 199 ASN A N 1
ATOM 1586 C CA . ASN A 1 199 ? -2.371 3.109 12.234 1 91.38 199 ASN A CA 1
ATOM 1587 C C . ASN A 1 199 ? -2.588 4.359 11.391 1 91.38 199 ASN A C 1
ATOM 1589 O O . ASN A 1 199 ? -3.42 5.203 11.719 1 91.38 199 ASN A O 1
ATOM 1593 N N . PHE A 1 200 ? -1.885 4.445 10.289 1 94.25 200 PHE A N 1
ATOM 1594 C CA . PHE A 1 200 ? -1.938 5.66 9.484 1 94.25 200 PHE A CA 1
ATOM 1595 C C . PHE A 1 200 ? -2.863 5.484 8.289 1 94.25 200 PHE A C 1
ATOM 1597 O O . PHE A 1 200 ? -3.787 6.273 8.086 1 94.25 200 PHE A O 1
ATOM 1604 N N . LEU A 1 201 ? -2.629 4.43 7.543 1 91.56 201 LEU A N 1
ATOM 1605 C CA . LEU A 1 201 ? -3.363 4.262 6.297 1 91.56 201 LEU A CA 1
ATOM 1606 C C . LEU A 1 201 ? -4.578 3.361 6.496 1 91.56 201 LEU A C 1
ATOM 1608 O O . LEU A 1 201 ? -5.586 3.51 5.801 1 91.56 201 LEU A O 1
ATOM 1612 N N . ASN A 1 202 ? -4.469 2.408 7.328 1 89.38 202 ASN A N 1
ATOM 1613 C CA . ASN A 1 202 ? -5.555 1.449 7.512 1 89.38 202 ASN A CA 1
ATOM 1614 C C . ASN A 1 202 ? -6.375 1.765 8.758 1 89.38 202 ASN A C 1
ATOM 1616 O O . ASN A 1 202 ? -6.797 0.856 9.477 1 89.38 202 ASN A O 1
ATOM 1620 N N . SER A 1 203 ? -6.477 2.957 9.109 1 92.12 203 SER A N 1
ATOM 1621 C CA . SER A 1 203 ? -7.258 3.48 10.227 1 92.12 203 SER A CA 1
ATOM 1622 C C . SER A 1 203 ? -8.281 4.508 9.75 1 92.12 203 SER A C 1
ATOM 1624 O O . SER A 1 203 ? -7.914 5.629 9.391 1 92.12 203 SER A O 1
ATOM 1626 N N . ASN A 1 204 ? -9.523 4.086 9.758 1 95.19 204 ASN A N 1
ATOM 1627 C CA . ASN A 1 204 ? -10.578 4.914 9.188 1 95.19 204 ASN A CA 1
ATOM 1628 C C . ASN A 1 204 ? -11.688 5.176 10.195 1 95.19 204 ASN A C 1
ATOM 1630 O O . ASN A 1 204 ? -11.953 4.344 11.07 1 95.19 204 ASN A O 1
ATOM 1634 N N . SER A 1 205 ? -12.258 6.359 10.062 1 94.5 205 SER A N 1
ATOM 1635 C CA . SER A 1 205 ? -13.453 6.625 10.859 1 94.5 205 SER A CA 1
ATOM 1636 C C . SER A 1 205 ? -14.648 5.836 10.344 1 94.5 205 SER A C 1
ATOM 1638 O O . SER A 1 205 ? -14.633 5.332 9.219 1 94.5 205 SER A O 1
ATOM 1640 N N . TYR A 1 206 ? -15.602 5.734 11.25 1 96.25 206 TYR A N 1
ATOM 1641 C CA . TYR A 1 206 ? -16.859 5.113 10.852 1 96.25 206 TYR A CA 1
ATOM 1642 C C . TYR A 1 206 ? -17.469 5.828 9.648 1 96.25 206 TYR A C 1
ATOM 1644 O O . TYR A 1 206 ? -17.906 5.184 8.695 1 96.25 206 TYR A O 1
ATOM 1652 N N . GLN A 1 207 ? -17.422 7.133 9.68 1 96.94 207 GLN A N 1
ATOM 1653 C CA . GLN A 1 207 ? -17.984 7.969 8.625 1 96.94 207 GLN A CA 1
ATOM 1654 C C . GLN A 1 207 ? -17.25 7.742 7.305 1 96.94 207 GLN A C 1
ATOM 1656 O O . GLN A 1 207 ? -17.875 7.625 6.25 1 96.94 207 GLN A O 1
ATOM 1661 N N . THR A 1 208 ? -15.969 7.633 7.398 1 96.69 208 THR A N 1
ATOM 1662 C CA . THR A 1 208 ? -15.164 7.41 6.199 1 96.69 208 THR A CA 1
ATOM 1663 C C . THR A 1 208 ? -15.539 6.09 5.539 1 96.69 208 THR A C 1
ATOM 1665 O O . THR A 1 208 ? -15.742 6.031 4.324 1 96.69 208 THR A O 1
ATOM 1668 N N . LEU A 1 209 ? -15.664 5.09 6.309 1 98 209 LEU A N 1
ATOM 1669 C CA . LEU A 1 209 ? -15.992 3.771 5.773 1 98 209 LEU A CA 1
ATOM 1670 C C . LEU A 1 209 ? -17.406 3.756 5.188 1 98 209 LEU A C 1
ATOM 1672 O O . LEU A 1 209 ? -17.625 3.182 4.117 1 98 209 LEU A O 1
ATOM 1676 N N . LYS A 1 210 ? -18.297 4.438 5.848 1 98.31 210 LYS A N 1
ATOM 1677 C CA . LYS A 1 210 ? -19.672 4.484 5.352 1 98.31 210 LYS A CA 1
ATOM 1678 C C . LYS A 1 210 ? -19.75 5.273 4.047 1 98.31 210 LYS A C 1
ATOM 1680 O O . LYS A 1 210 ? -20.453 4.867 3.113 1 98.31 210 LYS A O 1
ATOM 1685 N N . MET A 1 211 ? -19.047 6.371 3.979 1 98.12 211 MET A N 1
ATOM 1686 C CA . MET A 1 211 ? -19.031 7.16 2.748 1 98.12 211 MET A CA 1
ATOM 1687 C C . MET A 1 211 ? -18.438 6.363 1.596 1 98.12 211 MET A C 1
ATOM 1689 O O . MET A 1 211 ? -18.953 6.395 0.478 1 98.12 211 MET A O 1
ATOM 1693 N N . MET A 1 212 ? -17.359 5.652 1.885 1 98.25 212 MET A N 1
ATOM 1694 C CA . MET A 1 212 ? -16.75 4.789 0.873 1 98.25 212 MET A CA 1
ATOM 1695 C C . MET A 1 212 ? -17.734 3.703 0.429 1 98.25 212 MET A C 1
ATOM 1697 O O . MET A 1 212 ? -17.844 3.424 -0.765 1 98.25 212 MET A O 1
ATOM 1701 N N . GLY A 1 213 ? -18.406 3.133 1.415 1 98.5 213 GLY A N 1
ATOM 1702 C CA . GLY A 1 213 ? -19.406 2.119 1.11 1 98.5 213 GLY A CA 1
ATOM 1703 C C . GLY A 1 213 ? -20.516 2.623 0.2 1 98.5 213 GLY A C 1
ATOM 1704 O O . GLY A 1 213 ? -20.875 1.957 -0.771 1 98.5 213 GLY A O 1
ATOM 1705 N N . GLU A 1 214 ? -21.031 3.828 0.51 1 98.38 214 GLU A N 1
ATOM 1706 C CA . GLU A 1 214 ? -22.047 4.453 -0.336 1 98.38 214 GLU A CA 1
ATOM 1707 C C . GLU A 1 214 ? -21.531 4.645 -1.761 1 98.38 214 GLU A C 1
ATOM 1709 O O . GLU A 1 214 ? -22.234 4.352 -2.725 1 98.38 214 GLU A O 1
ATOM 1714 N N . ALA A 1 215 ? -20.344 5.074 -1.866 1 98.56 215 ALA A N 1
ATOM 1715 C CA . ALA A 1 215 ? -19.766 5.363 -3.174 1 98.56 215 ALA A CA 1
ATOM 1716 C C . ALA A 1 215 ? -19.594 4.082 -3.99 1 98.56 215 ALA A C 1
ATOM 1718 O O . ALA A 1 215 ? -19.984 4.027 -5.156 1 98.56 215 ALA A O 1
ATOM 1719 N N . LEU A 1 216 ? -19.016 3.07 -3.383 1 98.5 216 LEU A N 1
ATOM 1720 C CA . LEU A 1 216 ? -18.719 1.827 -4.086 1 98.5 216 LEU A CA 1
ATOM 1721 C C . LEU A 1 216 ? -20.016 1.098 -4.469 1 98.5 216 LEU A C 1
ATOM 1723 O O . LEU A 1 216 ? -20.094 0.496 -5.543 1 98.5 216 LEU A O 1
ATOM 1727 N N . LYS A 1 217 ? -20.969 1.197 -3.623 1 97.69 217 LYS A N 1
ATOM 1728 C CA . LYS A 1 217 ? -22.25 0.553 -3.9 1 97.69 217 LYS A CA 1
ATOM 1729 C C . LYS A 1 217 ? -22.969 1.24 -5.055 1 97.69 217 LYS A C 1
ATOM 1731 O O . LYS A 1 217 ? -23.656 0.583 -5.848 1 97.69 217 LYS A O 1
ATOM 1736 N N . ASN A 1 218 ? -22.719 2.547 -5.207 1 97.88 218 ASN A N 1
ATOM 1737 C CA . ASN A 1 218 ? -23.641 3.291 -6.059 1 97.88 218 ASN A CA 1
ATOM 1738 C C . ASN A 1 218 ? -22.922 3.926 -7.246 1 97.88 218 ASN A C 1
ATOM 1740 O O . ASN A 1 218 ? -23.547 4.543 -8.102 1 97.88 218 ASN A O 1
ATOM 1744 N N . PHE A 1 219 ? -21.609 3.75 -7.336 1 98.38 219 PHE A N 1
ATOM 1745 C CA . PHE A 1 219 ? -20.938 4.402 -8.445 1 98.38 219 PHE A CA 1
ATOM 1746 C C . PHE A 1 219 ? -21.422 3.857 -9.781 1 98.38 219 PHE A C 1
ATOM 1748 O O . PHE A 1 219 ? -21.906 2.721 -9.859 1 98.38 219 PHE A O 1
ATOM 1755 N N . LYS A 1 220 ? -21.359 4.711 -10.789 1 98.19 220 LYS A N 1
ATOM 1756 C CA . LYS A 1 220 ? -21.75 4.371 -12.156 1 98.19 220 LYS A CA 1
ATOM 1757 C C . LYS A 1 220 ? -20.547 4.305 -13.078 1 98.19 220 LYS A C 1
ATOM 1759 O O . LYS A 1 220 ? -19.531 4.957 -12.828 1 98.19 220 LYS A O 1
ATOM 1764 N N . PHE A 1 221 ? -20.688 3.445 -14.047 1 98.31 221 PHE A N 1
ATOM 1765 C CA . PHE A 1 221 ? -19.625 3.299 -15.031 1 98.31 221 PHE A CA 1
ATOM 1766 C C . PHE A 1 221 ? -20.141 3.621 -16.422 1 98.31 221 PHE A C 1
ATOM 1768 O O . PHE A 1 221 ? -21.188 3.125 -16.844 1 98.31 221 PHE A O 1
ATOM 1775 N N . TYR A 1 222 ? -19.438 4.516 -17.062 1 98.06 222 TYR A N 1
ATOM 1776 C CA . TYR A 1 222 ? -19.703 4.859 -18.453 1 98.06 222 TYR A CA 1
ATOM 1777 C C . TYR A 1 222 ? -18.656 4.234 -19.375 1 98.06 222 TYR A C 1
ATOM 1779 O O . TYR A 1 222 ? -17.594 4.805 -19.594 1 98.06 222 TYR A O 1
ATOM 1787 N N . PRO A 1 223 ? -18.984 3.107 -20 1 96.94 223 PRO A N 1
ATOM 1788 C CA . PRO A 1 223 ? -18 2.291 -20.719 1 96.94 223 PRO A CA 1
ATOM 1789 C C . PRO A 1 223 ? -17.375 3.023 -21.906 1 96.94 223 PRO A C 1
ATOM 1791 O O . PRO A 1 223 ? -16.203 2.852 -22.188 1 96.94 223 PRO A O 1
ATOM 1794 N N . GLU A 1 224 ? -18.156 3.836 -22.562 1 96.25 224 GLU A N 1
ATOM 1795 C CA . GLU A 1 224 ? -17.656 4.504 -23.766 1 96.25 224 GLU A CA 1
ATOM 1796 C C . GLU A 1 224 ? -16.5 5.43 -23.438 1 96.25 224 GLU A C 1
ATOM 1798 O O . GLU A 1 224 ? -15.586 5.598 -24.25 1 96.25 224 GLU A O 1
ATOM 1803 N N . LYS A 1 225 ? -16.578 5.969 -22.234 1 96.38 225 LYS A N 1
ATOM 1804 C CA . LYS A 1 225 ? -15.547 6.926 -21.828 1 96.38 225 LYS A CA 1
ATOM 1805 C C . LYS A 1 225 ? -14.641 6.336 -20.75 1 96.38 225 LYS A C 1
ATOM 1807 O O . LYS A 1 225 ? -13.695 6.988 -20.297 1 96.38 225 LYS A O 1
ATOM 1812 N N . LYS A 1 226 ? -14.969 5.051 -20.391 1 97 226 LYS A N 1
ATOM 1813 C CA . LYS A 1 226 ? -14.258 4.383 -19.312 1 97 226 LYS A CA 1
ATOM 1814 C C . LYS A 1 226 ? -14.195 5.262 -18.062 1 97 226 LYS A C 1
ATOM 1816 O O . LYS A 1 226 ? -13.133 5.438 -17.469 1 97 226 LYS A O 1
ATOM 1821 N N . LEU A 1 227 ? -15.336 5.902 -17.734 1 98.19 227 LEU A N 1
ATOM 1822 C CA . LEU A 1 227 ? -15.477 6.82 -16.609 1 98.19 227 LEU A CA 1
ATOM 1823 C C . LEU A 1 227 ? -16.234 6.164 -15.469 1 98.19 227 LEU A C 1
ATOM 1825 O O . LEU A 1 227 ? -17.359 5.688 -15.656 1 98.19 227 LEU A O 1
ATOM 1829 N N . SER A 1 228 ? -15.586 6.086 -14.328 1 98.5 228 SER A N 1
ATOM 1830 C CA . SER A 1 228 ? -16.297 5.797 -13.086 1 98.5 228 SER A CA 1
ATOM 1831 C C . SER A 1 228 ? -16.766 7.078 -12.406 1 98.5 228 SER A C 1
ATOM 1833 O O . SER A 1 228 ? -15.977 8.016 -12.227 1 98.5 228 SER A O 1
ATOM 1835 N N . TYR A 1 229 ? -18.047 7.094 -12.055 1 98.81 229 TYR A N 1
ATOM 1836 C CA . TYR A 1 229 ? -18.641 8.328 -11.57 1 98.81 229 TYR A CA 1
ATOM 1837 C C . TYR A 1 229 ? -19.453 8.078 -10.297 1 98.81 229 TYR A C 1
ATOM 1839 O O . TYR A 1 229 ? -20.172 7.082 -10.203 1 98.81 229 TYR A O 1
ATOM 1847 N N . TYR A 1 230 ? -19.297 8.992 -9.289 1 98.81 230 TYR A N 1
ATOM 1848 C CA . TYR A 1 230 ? -20.172 8.961 -8.117 1 98.81 230 TYR A CA 1
ATOM 1849 C C . TYR A 1 230 ? -20.516 10.367 -7.648 1 98.81 230 TYR A C 1
ATOM 1851 O O . TYR A 1 230 ? -19.641 11.242 -7.594 1 98.81 230 TYR A O 1
ATOM 1859 N N . TYR A 1 231 ? -21.797 10.586 -7.426 1 98.62 231 TYR A N 1
ATOM 1860 C CA . TYR A 1 231 ? -22.328 11.82 -6.863 1 98.62 231 TYR A CA 1
ATOM 1861 C C . TYR A 1 231 ? -22.828 11.602 -5.441 1 98.62 231 TYR A C 1
ATOM 1863 O O . TYR A 1 231 ? -23.734 10.789 -5.215 1 98.62 231 TYR A O 1
ATOM 1871 N N . LEU A 1 232 ? -22.234 12.281 -4.48 1 98.5 232 LEU A N 1
ATOM 1872 C CA . LEU A 1 232 ? -22.625 12.203 -3.076 1 98.5 232 LEU A CA 1
ATOM 1873 C C . LEU A 1 232 ? -23.453 13.422 -2.676 1 98.5 232 LEU A C 1
ATOM 1875 O O . LEU A 1 232 ? -22.922 14.531 -2.588 1 98.5 232 LEU A O 1
ATOM 1879 N N . ASP A 1 233 ? -24.688 13.219 -2.346 1 97.25 233 ASP A N 1
ATOM 1880 C CA . ASP A 1 233 ? -25.547 14.336 -1.954 1 97.25 233 ASP A CA 1
ATOM 1881 C C . ASP A 1 233 ? -25.344 14.688 -0.483 1 97.25 233 ASP A C 1
ATOM 1883 O O . ASP A 1 233 ? -24.797 13.898 0.282 1 97.25 233 ASP A O 1
ATOM 1887 N N . ASN A 1 234 ? -25.781 15.836 -0.194 1 96.44 234 ASN A N 1
ATOM 1888 C CA . ASN A 1 234 ? -25.625 16.344 1.164 1 96.44 234 ASN A CA 1
ATOM 1889 C C . ASN A 1 234 ? -26.438 15.531 2.17 1 96.44 234 ASN A C 1
ATOM 1891 O O . ASN A 1 234 ? -26.016 15.359 3.316 1 96.44 234 ASN A O 1
ATOM 1895 N N . GLU A 1 235 ? -27.531 15.008 1.803 1 96.62 235 GLU A N 1
ATOM 1896 C CA . GLU A 1 235 ? -28.391 14.227 2.682 1 96.62 235 GLU A CA 1
ATOM 1897 C C . GLU A 1 235 ? -27.688 12.969 3.174 1 96.62 235 GLU A C 1
ATOM 1899 O O . GLU A 1 235 ? -27.812 12.594 4.344 1 96.62 235 GLU A O 1
ATOM 1904 N N . THR A 1 236 ? -27.062 12.344 2.271 1 96.88 236 THR A N 1
ATOM 1905 C CA . THR A 1 236 ? -26.312 11.148 2.65 1 96.88 236 THR A CA 1
ATOM 1906 C C . THR A 1 236 ? -25.219 11.5 3.658 1 96.88 236 THR A C 1
ATOM 1908 O O . THR A 1 236 ? -25 10.758 4.617 1 96.88 236 THR A O 1
ATOM 1911 N N . MET A 1 237 ? -24.547 12.57 3.436 1 96.88 237 MET A N 1
ATOM 1912 C CA . MET A 1 237 ? -23.516 13.023 4.379 1 96.88 237 MET A CA 1
ATOM 1913 C C . MET A 1 237 ? -24.125 13.25 5.762 1 96.88 237 MET A C 1
ATOM 1915 O O . MET A 1 237 ? -23.562 12.82 6.766 1 96.88 237 MET A O 1
ATOM 1919 N N . LYS A 1 238 ? -25.234 13.859 5.793 1 96.38 238 LYS A N 1
ATOM 1920 C CA . LYS A 1 238 ? -25.922 14.148 7.047 1 96.38 238 LYS A CA 1
ATOM 1921 C C . LYS A 1 238 ? -26.359 12.867 7.746 1 96.38 238 LYS A C 1
ATOM 1923 O O . LYS A 1 238 ? -26.281 12.758 8.969 1 96.38 238 LYS A O 1
ATOM 1928 N N . LYS A 1 239 ? -26.797 11.977 6.941 1 96.56 239 LYS A N 1
ATOM 1929 C CA . LYS A 1 239 ? -27.266 10.688 7.465 1 96.56 239 LYS A CA 1
ATOM 1930 C C . LYS A 1 239 ? -26.203 10.047 8.352 1 96.56 239 LYS A C 1
ATOM 1932 O O . LYS A 1 239 ? -26.531 9.43 9.375 1 96.56 239 LYS A O 1
ATOM 1937 N N . TYR A 1 240 ? -24.969 10.242 7.988 1 96.44 240 TYR A N 1
ATOM 1938 C CA . TYR A 1 240 ? -23.891 9.578 8.711 1 96.44 240 TYR A CA 1
ATOM 1939 C C . TYR A 1 240 ? -23.109 10.578 9.562 1 96.44 240 TYR A C 1
ATOM 1941 O O . TYR A 1 240 ? -22.094 10.227 10.156 1 96.44 240 TYR A O 1
ATOM 1949 N N . ASN A 1 241 ? -23.562 11.812 9.562 1 96.81 241 ASN A N 1
ATOM 1950 C CA . ASN A 1 241 ? -22.828 12.875 10.242 1 96.81 241 ASN A CA 1
ATOM 1951 C C . ASN A 1 241 ? -21.391 12.969 9.75 1 96.81 241 ASN A C 1
ATOM 1953 O O . ASN A 1 241 ? -20.453 13.055 10.555 1 96.81 241 ASN A O 1
ATOM 1957 N N . ALA A 1 242 ? -21.25 12.812 8.453 1 96 242 ALA A N 1
ATOM 1958 C CA . ALA A 1 242 ? -19.922 12.812 7.828 1 96 242 ALA A CA 1
ATOM 1959 C C . ALA A 1 242 ? -19.469 14.234 7.5 1 96 242 ALA A C 1
ATOM 1961 O O . ALA A 1 242 ? -20.297 15.133 7.332 1 96 242 ALA A O 1
ATOM 1962 N N . LYS A 1 243 ? -18.203 14.461 7.539 1 92.81 243 LYS A N 1
ATOM 1963 C CA . LYS A 1 243 ? -17.562 15.711 7.117 1 92.81 243 LYS A CA 1
ATOM 1964 C C . LYS A 1 243 ? -16.812 15.523 5.809 1 92.81 243 LYS A C 1
ATOM 1966 O O . LYS A 1 243 ? -16.672 14.406 5.312 1 92.81 243 LYS A O 1
ATOM 1971 N N . LYS A 1 244 ? -16.422 16.609 5.23 1 91.44 244 LYS A N 1
ATOM 1972 C CA . LYS A 1 244 ? -15.758 16.594 3.93 1 91.44 244 LYS A CA 1
ATOM 1973 C C . LYS A 1 244 ? -14.516 15.703 3.967 1 91.44 244 LYS A C 1
ATOM 1975 O O . LYS A 1 244 ? -14.227 14.992 3.002 1 91.44 244 LYS A O 1
ATOM 1980 N N . GLU A 1 245 ? -13.82 15.672 5.055 1 87.94 245 GLU A N 1
ATOM 1981 C CA . GLU A 1 245 ? -12.594 14.906 5.195 1 87.94 245 GLU A CA 1
ATOM 1982 C C . GLU A 1 245 ? -12.867 13.406 5.133 1 87.94 245 GLU A C 1
ATOM 1984 O O . GLU A 1 245 ? -12 12.625 4.738 1 87.94 245 GLU A O 1
ATOM 1989 N N . ASP A 1 246 ? -14.062 13 5.434 1 93.75 246 ASP A N 1
ATOM 1990 C CA . ASP A 1 246 ? -14.438 11.594 5.465 1 93.75 246 ASP A CA 1
ATOM 1991 C C . ASP A 1 246 ? -14.625 11.047 4.051 1 93.75 246 ASP A C 1
ATOM 1993 O O . ASP A 1 246 ? -14.773 9.836 3.863 1 93.75 246 ASP A O 1
ATOM 1997 N N . THR A 1 247 ? -14.516 11.945 3.055 1 95.75 247 THR A N 1
ATOM 1998 C CA . THR A 1 247 ? -14.781 11.508 1.688 1 95.75 247 THR A CA 1
ATOM 1999 C C . THR A 1 247 ? -13.484 11.359 0.905 1 95.75 247 THR A C 1
ATOM 2001 O O . THR A 1 247 ? -13.5 10.984 -0.271 1 95.75 247 THR A O 1
ATOM 2004 N N . GLU A 1 248 ? -12.414 11.57 1.625 1 89 248 GLU A N 1
ATOM 2005 C CA . GLU A 1 248 ? -11.109 11.422 0.989 1 89 248 GLU A CA 1
ATOM 2006 C C . GLU A 1 248 ? -10.883 9.984 0.525 1 89 248 GLU A C 1
ATOM 2008 O O . GLU A 1 248 ? -11.234 9.039 1.228 1 89 248 GLU A O 1
ATOM 2013 N N . GLY A 1 249 ? -10.367 9.812 -0.717 1 92.5 249 GLY A N 1
ATOM 2014 C CA . GLY A 1 249 ? -10.008 8.5 -1.233 1 92.5 249 GLY A CA 1
ATOM 2015 C C . GLY A 1 249 ? -11.086 7.891 -2.107 1 92.5 249 GLY A C 1
ATOM 2016 O O . GLY A 1 249 ? -10.828 6.938 -2.844 1 92.5 249 GLY A O 1
ATOM 2017 N N . ILE A 1 250 ? -12.305 8.5 -2.084 1 97 250 ILE A N 1
ATOM 2018 C CA . ILE A 1 250 ? -13.422 7.93 -2.828 1 97 250 ILE A CA 1
ATOM 2019 C C . ILE A 1 250 ? -13.117 7.961 -4.324 1 97 250 ILE A C 1
ATOM 2021 O O . ILE A 1 250 ? -13.297 6.961 -5.023 1 97 250 ILE A O 1
ATOM 2025 N N . VAL A 1 251 ? -12.594 9.07 -4.781 1 97.19 251 VAL A N 1
ATOM 2026 C CA . VAL A 1 251 ? -12.352 9.25 -6.211 1 97.19 251 VAL A CA 1
ATOM 2027 C C . VAL A 1 251 ? -11.312 8.234 -6.688 1 97.19 251 VAL A C 1
ATOM 2029 O O . VAL A 1 251 ? -11.43 7.691 -7.789 1 97.19 251 VAL A O 1
ATOM 2032 N N . GLU A 1 252 ? -10.359 7.938 -5.891 1 93.69 252 GLU A N 1
ATOM 2033 C CA . GLU A 1 252 ? -9.352 6.938 -6.219 1 93.69 252 GLU A CA 1
ATOM 2034 C C . GLU A 1 252 ? -9.945 5.531 -6.23 1 93.69 252 GLU A C 1
ATOM 2036 O O . GLU A 1 252 ? -9.594 4.707 -7.078 1 93.69 252 GLU A O 1
ATOM 2041 N N . LYS A 1 253 ? -10.766 5.27 -5.285 1 96.31 253 LYS A N 1
ATOM 2042 C CA . LYS A 1 253 ? -11.305 3.918 -5.137 1 96.31 253 LYS A CA 1
ATOM 2043 C C . LYS A 1 253 ? -12.219 3.559 -6.305 1 96.31 253 LYS A C 1
ATOM 2045 O O . LYS A 1 253 ? -12.164 2.441 -6.82 1 96.31 253 LYS A O 1
ATOM 2050 N N . ILE A 1 254 ? -13.062 4.531 -6.73 1 97.75 254 ILE A N 1
ATOM 2051 C CA . ILE A 1 254 ? -13.938 4.203 -7.855 1 97.75 254 ILE A CA 1
ATOM 2052 C C . ILE A 1 254 ? -13.109 4.109 -9.133 1 97.75 254 ILE A C 1
ATOM 2054 O O . ILE A 1 254 ? -13.492 3.416 -10.078 1 97.75 254 ILE A O 1
ATOM 2058 N N . LEU A 1 255 ? -12.008 4.758 -9.188 1 96 255 LEU A N 1
ATOM 2059 C CA . LEU A 1 255 ? -11.094 4.637 -10.312 1 96 255 LEU A CA 1
ATOM 2060 C C . LEU A 1 255 ? -10.477 3.242 -10.367 1 96 255 LEU A C 1
ATOM 2062 O O . LEU A 1 255 ? -10.031 2.795 -11.43 1 96 255 LEU A O 1
ATOM 2066 N N . SER A 1 256 ? -10.492 2.52 -9.273 1 95.19 256 SER A N 1
ATOM 2067 C CA . SER A 1 256 ? -9.82 1.226 -9.188 1 95.19 256 SER A CA 1
ATOM 2068 C C . SER A 1 256 ? -10.586 0.153 -9.953 1 95.19 256 SER A C 1
ATOM 2070 O O . SER A 1 256 ? -10.109 -0.972 -10.109 1 95.19 256 SER A O 1
ATOM 2072 N N . TYR A 1 257 ? -11.828 0.519 -10.453 1 96 257 TYR A N 1
ATOM 2073 C CA . TYR A 1 257 ? -12.477 -0.384 -11.398 1 96 257 TYR A CA 1
ATOM 2074 C C . TYR A 1 257 ? -11.594 -0.635 -12.617 1 96 257 TYR A C 1
ATOM 2076 O O . TYR A 1 257 ? -11.148 0.31 -13.266 1 96 257 TYR A O 1
ATOM 2084 N N . TYR A 1 258 ? -11.406 -1.927 -12.93 1 93.5 258 TYR A N 1
ATOM 2085 C CA . TYR A 1 258 ? -10.344 -2.271 -13.867 1 93.5 258 TYR A CA 1
ATOM 2086 C C . TYR A 1 258 ? -10.641 -1.715 -15.258 1 93.5 258 TYR A C 1
ATOM 2088 O O . TYR A 1 258 ? -9.727 -1.452 -16.031 1 93.5 258 TYR A O 1
ATOM 2096 N N . GLU A 1 259 ? -11.93 -1.448 -15.539 1 94 259 GLU A N 1
ATOM 2097 C CA . GLU A 1 259 ? -12.281 -0.939 -16.859 1 94 259 GLU A CA 1
ATOM 2098 C C . GLU A 1 259 ? -12.227 0.585 -16.906 1 94 259 GLU A C 1
ATOM 2100 O O . GLU A 1 259 ? -12.305 1.188 -17.969 1 94 259 GLU A O 1
ATOM 2105 N N . ALA A 1 260 ? -12.047 1.148 -15.812 1 95.31 260 ALA A N 1
ATOM 2106 C CA . ALA A 1 260 ? -12.062 2.607 -15.734 1 95.31 260 ALA A CA 1
ATOM 2107 C C . ALA A 1 260 ? -10.688 3.184 -16.062 1 95.31 260 ALA A C 1
ATOM 2109 O O . ALA A 1 260 ? -9.664 2.607 -15.68 1 95.31 260 ALA A O 1
ATOM 2110 N N . SER A 1 261 ? -10.688 4.316 -16.766 1 94.94 261 SER A N 1
ATOM 2111 C CA . SER A 1 261 ? -9.453 5.055 -17.016 1 94.94 261 SER A CA 1
ATOM 2112 C C . SER A 1 261 ? -9.492 6.434 -16.359 1 94.94 261 SER A C 1
ATOM 2114 O O . SER A 1 261 ? -8.453 7.078 -16.203 1 94.94 261 SER A O 1
ATOM 2116 N N . VAL A 1 262 ? -10.695 6.883 -16.078 1 97.5 262 VAL A N 1
ATOM 2117 C CA . VAL A 1 262 ? -10.906 8.18 -15.445 1 97.5 262 VAL A CA 1
ATOM 2118 C C . VAL A 1 262 ? -12.023 8.07 -14.406 1 97.5 262 VAL A C 1
ATOM 2120 O O . VAL A 1 262 ? -12.891 7.203 -14.508 1 97.5 262 VAL A O 1
ATOM 2123 N N . SER A 1 263 ? -11.93 8.867 -13.305 1 98.31 263 SER A N 1
ATOM 2124 C CA . SER A 1 263 ? -12.992 8.914 -12.305 1 98.31 263 SER A CA 1
ATOM 2125 C C . SER A 1 263 ? -13.398 10.352 -12 1 98.31 263 SER A C 1
ATOM 2127 O O . SER A 1 263 ? -12.594 11.273 -12.148 1 98.31 263 SER A O 1
ATOM 2129 N N . LEU A 1 264 ? -14.633 10.516 -11.719 1 98.75 264 LEU A N 1
ATOM 2130 C CA . LEU A 1 264 ? -15.234 11.766 -11.266 1 98.75 264 LEU A CA 1
ATOM 2131 C C . LEU A 1 264 ? -16.047 11.547 -9.992 1 98.75 264 LEU A C 1
ATOM 2133 O O . LEU A 1 264 ? -16.969 10.734 -9.969 1 98.75 264 LEU A O 1
ATOM 2137 N N . PHE A 1 265 ? -15.664 12.203 -8.969 1 98.75 265 PHE A N 1
ATOM 2138 C CA . PHE A 1 265 ? -16.406 12.219 -7.715 1 98.75 265 PHE A CA 1
ATOM 2139 C C . PHE A 1 265 ? -16.922 13.625 -7.422 1 98.75 265 PHE A C 1
ATOM 2141 O O . PHE A 1 265 ? -16.156 14.57 -7.32 1 98.75 265 PHE A O 1
ATOM 2148 N N . LEU A 1 266 ? -18.25 13.719 -7.359 1 98.69 266 LEU A N 1
ATOM 2149 C CA . LEU A 1 266 ? -18.906 14.977 -7.02 1 98.69 266 LEU A CA 1
ATOM 2150 C C . LEU A 1 266 ? -19.516 14.914 -5.621 1 98.69 266 LEU A C 1
ATOM 2152 O O . LEU A 1 266 ? -20.234 13.969 -5.293 1 98.69 266 LEU A O 1
ATOM 2156 N N . ARG A 1 267 ? -19.219 15.859 -4.812 1 98.38 267 ARG A N 1
ATOM 2157 C CA . ARG A 1 267 ? -19.797 15.992 -3.482 1 98.38 267 ARG A CA 1
ATOM 2158 C C . ARG A 1 267 ? -20.594 17.297 -3.365 1 98.38 267 ARG A C 1
ATOM 2160 O O . ARG A 1 267 ? -20.078 18.375 -3.684 1 98.38 267 ARG A O 1
ATOM 2167 N N . GLU A 1 268 ? -21.766 17.203 -2.932 1 97.38 268 GLU A N 1
ATOM 2168 C CA . GLU A 1 268 ? -22.594 18.391 -2.693 1 97.38 268 GLU A CA 1
ATOM 2169 C C . GLU A 1 268 ? -22.266 19.047 -1.357 1 97.38 268 GLU A C 1
ATOM 2171 O O . GLU A 1 268 ? -22.297 18.391 -0.313 1 97.38 268 GLU A O 1
ATOM 2176 N N . GLU A 1 269 ? -21.953 20.266 -1.433 1 95 269 GLU A N 1
ATOM 2177 C CA . GLU A 1 269 ? -21.656 21.031 -0.222 1 95 269 GLU A CA 1
ATOM 2178 C C . GLU A 1 269 ? -22.938 21.547 0.425 1 95 269 GLU A C 1
ATOM 2180 O O . GLU A 1 269 ? -24 21.531 -0.191 1 95 269 GLU A O 1
ATOM 2185 N N . ALA A 1 270 ? -22.812 22.031 1.646 1 90.88 270 ALA A N 1
ATOM 2186 C CA . ALA A 1 270 ? -23.969 22.5 2.404 1 90.88 270 ALA A CA 1
ATOM 2187 C C . ALA A 1 270 ? -24.641 23.688 1.707 1 90.88 270 ALA A C 1
ATOM 2189 O O . ALA A 1 270 ? -25.859 23.859 1.801 1 90.88 270 ALA A O 1
ATOM 2190 N N . ASP A 1 271 ? -23.859 24.453 0.939 1 93 271 ASP A N 1
ATOM 2191 C CA . ASP A 1 271 ? -24.406 25.625 0.282 1 93 271 ASP A CA 1
ATOM 2192 C C . ASP A 1 271 ? -24.922 25.297 -1.114 1 93 271 ASP A C 1
ATOM 2194 O O . ASP A 1 271 ? -25.344 26.188 -1.857 1 93 271 ASP A O 1
ATOM 2198 N N . GLY A 1 272 ? -24.844 24.062 -1.452 1 91.88 272 GLY A N 1
ATOM 2199 C CA . GLY A 1 272 ? -25.375 23.625 -2.729 1 91.88 272 GLY A CA 1
ATOM 2200 C C . GLY A 1 272 ? -24.344 23.562 -3.83 1 91.88 272 GLY A C 1
ATOM 2201 O O . GLY A 1 272 ? -24.578 22.969 -4.887 1 91.88 272 GLY A O 1
ATOM 2202 N N . LYS A 1 273 ? -23.219 24.078 -3.551 1 95.81 273 LYS A N 1
ATOM 2203 C CA . LYS A 1 273 ? -22.141 24.016 -4.531 1 95.81 273 LYS A CA 1
ATOM 2204 C C . LYS A 1 273 ? -21.625 22.594 -4.68 1 95.81 273 LYS A C 1
ATOM 2206 O O . LYS A 1 273 ? -21.797 21.766 -3.785 1 95.81 273 LYS A O 1
ATOM 2211 N N . MET A 1 274 ? -21 22.359 -5.887 1 97.5 274 MET A N 1
ATOM 2212 C CA . MET A 1 274 ? -20.438 21.047 -6.148 1 97.5 274 MET A CA 1
ATOM 2213 C C . MET A 1 274 ? -18.906 21.062 -6.031 1 97.5 274 MET A C 1
ATOM 2215 O O . MET A 1 274 ? -18.25 21.906 -6.652 1 97.5 274 MET A O 1
ATOM 2219 N N . LYS A 1 275 ? -18.438 20.25 -5.191 1 97.88 275 LYS A N 1
ATOM 2220 C CA . LYS A 1 275 ? -17 19.969 -5.195 1 97.88 275 LYS A CA 1
ATOM 2221 C C . LYS A 1 275 ? -16.688 18.75 -6.051 1 97.88 275 LYS A C 1
ATOM 2223 O O . LYS A 1 275 ? -17.25 17.672 -5.844 1 97.88 275 LYS A O 1
ATOM 2228 N N . GLY A 1 276 ? -15.812 18.969 -7.031 1 98.25 276 GLY A N 1
ATOM 2229 C CA . GLY A 1 276 ? -15.453 17.875 -7.938 1 98.25 276 GLY A CA 1
ATOM 2230 C C . GLY A 1 276 ? -14.023 17.422 -7.773 1 98.25 276 GLY A C 1
ATOM 2231 O O . GLY A 1 276 ? -13.125 18.234 -7.543 1 98.25 276 GLY A O 1
ATOM 2232 N N . SER A 1 277 ? -13.797 16.109 -7.828 1 97.94 277 SER A N 1
ATOM 2233 C CA . SER A 1 277 ? -12.477 15.492 -7.859 1 97.94 277 SER A CA 1
ATOM 2234 C C . SER A 1 277 ? -12.352 14.516 -9.023 1 97.94 277 SER A C 1
ATOM 2236 O O . SER A 1 277 ? -13.266 13.734 -9.289 1 97.94 277 SER A O 1
ATOM 2238 N N . MET A 1 278 ? -11.281 14.633 -9.711 1 97.62 278 MET A N 1
ATOM 2239 C CA . MET A 1 278 ? -11.039 13.75 -10.852 1 97.62 278 MET A CA 1
ATOM 2240 C C . MET A 1 278 ? -9.672 13.078 -10.742 1 97.62 278 MET A C 1
ATOM 2242 O O . MET A 1 278 ? -8.734 13.664 -10.195 1 97.62 278 MET A O 1
ATOM 2246 N N . ARG A 1 279 ? -9.586 11.836 -11.156 1 95.5 279 ARG A N 1
ATOM 2247 C CA . ARG A 1 279 ? -8.352 11.07 -11.266 1 95.5 279 ARG A CA 1
ATOM 2248 C C . ARG A 1 279 ? -8.273 10.344 -12.602 1 95.5 279 ARG A C 1
ATOM 2250 O O . ARG A 1 279 ? -9.305 10.078 -13.227 1 95.5 279 ARG A O 1
ATOM 2257 N N . SER A 1 280 ? -7.113 10.086 -13.062 1 94.19 280 SER A N 1
ATOM 2258 C CA . SER A 1 280 ? -6.914 9.273 -14.25 1 94.19 280 SER A CA 1
ATOM 2259 C C . SER A 1 280 ? -5.773 8.281 -14.062 1 94.19 280 SER A C 1
ATOM 2261 O O . SER A 1 280 ? -4.863 8.523 -13.266 1 94.19 280 SER A O 1
ATOM 2263 N N . LYS A 1 281 ? -5.84 7.051 -14.805 1 86.25 281 LYS A N 1
ATOM 2264 C CA . LYS A 1 281 ? -4.809 6.02 -14.727 1 86.25 281 LYS A CA 1
ATOM 2265 C C . LYS A 1 281 ? -3.701 6.27 -15.75 1 86.25 281 LYS A C 1
ATOM 2267 O O . LYS A 1 281 ? -2.533 5.973 -15.492 1 86.25 281 LYS A O 1
ATOM 2272 N N . TYR A 1 282 ? -4.156 6.77 -16.859 1 82.62 282 TYR A N 1
ATOM 2273 C CA . TYR A 1 282 ? -3.254 6.723 -18.016 1 82.62 282 TYR A CA 1
ATOM 2274 C C . TYR A 1 282 ? -3.1 8.102 -18.641 1 82.62 282 TYR A C 1
ATOM 2276 O O . TYR A 1 282 ? -2.578 9.023 -1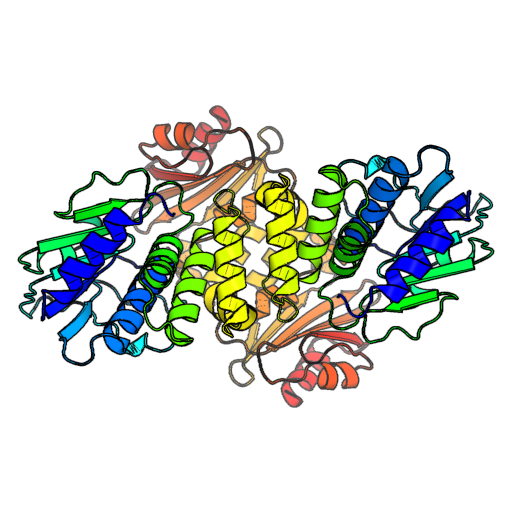8.016 1 82.62 282 TYR A O 1
ATOM 2284 N N . GLU A 1 283 ? -3.605 8.242 -19.766 1 84.06 283 GLU A N 1
ATOM 2285 C CA . GLU A 1 283 ? -3.17 9.359 -20.609 1 84.06 283 GLU A CA 1
ATOM 2286 C C . GLU A 1 283 ? -4.203 10.477 -20.609 1 84.06 283 GLU A C 1
ATOM 2288 O O . GLU A 1 283 ? -4.043 11.469 -21.328 1 84.06 283 GLU A O 1
ATOM 2293 N N . ILE A 1 284 ? -5.266 10.406 -19.844 1 90.69 284 ILE A N 1
ATOM 2294 C CA . ILE A 1 284 ? -6.262 11.469 -19.828 1 90.69 284 ILE A CA 1
ATOM 2295 C C . ILE A 1 284 ? -5.82 12.578 -18.875 1 90.69 284 ILE A C 1
ATOM 2297 O O . ILE A 1 284 ? -5.559 12.32 -17.703 1 90.69 284 ILE A O 1
ATOM 2301 N N . ASN A 1 285 ? -5.73 13.789 -19.375 1 93.69 285 ASN A N 1
ATOM 2302 C CA . ASN A 1 285 ? -5.375 14.961 -18.562 1 93.69 285 ASN A CA 1
ATOM 2303 C C . ASN A 1 285 ? -6.59 15.539 -17.844 1 93.69 285 ASN A C 1
ATOM 2305 O O . ASN A 1 285 ? -7.312 16.359 -18.406 1 93.69 285 ASN A O 1
ATOM 2309 N N . VAL A 1 286 ? -6.777 15.195 -16.609 1 95.94 286 VAL A N 1
ATOM 2310 C CA . VAL A 1 286 ? -7.984 15.594 -15.898 1 95.94 286 VAL A CA 1
ATOM 2311 C C . VAL A 1 286 ? -7.859 17.047 -15.445 1 95.94 286 VAL A C 1
ATOM 2313 O O . VAL A 1 286 ? -8.859 17.688 -15.094 1 95.94 286 VAL A O 1
ATOM 2316 N N . ASN A 1 287 ? -6.613 17.562 -15.453 1 93.06 287 ASN A N 1
ATOM 2317 C CA . ASN A 1 287 ? -6.43 18.969 -15.141 1 93.06 287 ASN A CA 1
ATOM 2318 C C . ASN A 1 287 ? -7.102 19.859 -16.188 1 93.06 287 ASN A C 1
ATOM 2320 O O . ASN A 1 287 ? -7.676 20.891 -15.844 1 93.06 287 ASN A O 1
ATOM 2324 N N . GLU A 1 288 ? -6.984 19.516 -17.375 1 95.69 288 GLU A N 1
ATOM 2325 C CA . GLU A 1 288 ? -7.625 20.266 -18.453 1 95.69 288 GLU A CA 1
ATOM 2326 C C . GLU A 1 288 ? -9.141 20.266 -18.297 1 95.69 288 GLU A C 1
ATOM 2328 O O . GLU A 1 288 ? -9.797 21.281 -18.562 1 95.69 288 GLU A O 1
ATOM 2333 N N . VAL A 1 289 ? -9.672 19.172 -17.875 1 97.12 289 VAL A N 1
ATOM 2334 C CA . VAL A 1 289 ? -11.117 19.047 -17.688 1 97.12 289 VAL A CA 1
ATOM 2335 C C . VAL A 1 289 ? -11.562 19.891 -16.484 1 97.12 289 VAL A C 1
ATOM 2337 O O . VAL A 1 289 ? -12.547 20.625 -16.562 1 97.12 289 VAL A O 1
ATOM 2340 N N . ALA A 1 290 ? -10.852 19.734 -15.398 1 96.81 290 ALA A N 1
ATOM 2341 C CA . ALA A 1 290 ? -11.156 20.484 -14.188 1 96.81 290 ALA A CA 1
ATOM 2342 C C . ALA A 1 290 ? -11.102 21.984 -14.445 1 96.81 290 ALA A C 1
ATOM 2344 O O . ALA A 1 290 ? -11.875 22.75 -13.859 1 96.81 290 ALA A O 1
ATOM 2345 N N . SER A 1 291 ? -10.219 22.438 -15.359 1 95.81 291 SER A N 1
ATOM 2346 C CA . SER A 1 291 ? -10.031 23.859 -15.672 1 95.81 291 SER A CA 1
ATOM 2347 C C . SER A 1 291 ? -11.289 24.438 -16.312 1 95.81 291 SER A C 1
ATOM 2349 O O . SER A 1 291 ? -11.531 25.641 -16.203 1 95.81 291 SER A O 1
ATOM 2351 N N . LEU A 1 292 ? -12.039 23.641 -16.953 1 96.75 292 LEU A N 1
ATOM 2352 C CA . LEU A 1 292 ? -13.297 24.094 -17.531 1 96.75 292 LEU A CA 1
ATOM 2353 C C . LEU A 1 292 ? -14.242 24.609 -16.469 1 96.75 292 LEU A C 1
ATOM 2355 O O . LEU A 1 292 ? -15.148 25.406 -16.75 1 96.75 292 LEU A O 1
ATOM 2359 N N . PHE A 1 293 ? -14.016 24.172 -15.219 1 97.25 293 PHE A N 1
ATOM 2360 C CA . PHE A 1 293 ? -14.852 24.594 -14.102 1 97.25 293 PHE A CA 1
ATOM 2361 C C . PHE A 1 293 ? -14.102 25.562 -13.195 1 97.25 293 PHE A C 1
ATOM 2363 O O . PHE A 1 293 ? -14.523 25.812 -12.062 1 97.25 293 PHE A O 1
ATOM 2370 N N . GLY A 1 294 ? -12.938 26.047 -13.672 1 93.5 294 GLY A N 1
ATOM 2371 C CA . GLY A 1 294 ? -12.148 26.969 -12.875 1 93.5 294 GLY A CA 1
ATOM 2372 C C . GLY A 1 294 ? -11.273 26.281 -11.844 1 93.5 294 GLY A C 1
ATOM 2373 O O . GLY A 1 294 ? -10.766 26.922 -10.922 1 93.5 294 GLY A O 1
ATOM 2374 N N . GLY A 1 295 ? -11.203 24.953 -11.977 1 93.69 295 GLY A N 1
ATOM 2375 C CA . GLY A 1 295 ? -10.359 24.188 -11.07 1 93.69 295 GLY A CA 1
ATOM 2376 C C . GLY A 1 295 ? -8.969 23.938 -11.617 1 93.69 295 GLY A C 1
ATOM 2377 O O . GLY A 1 295 ? -8.438 24.75 -12.375 1 93.69 295 GLY A O 1
ATOM 2378 N N . GLY A 1 296 ? -8.328 23 -11.031 1 88.88 296 GLY A N 1
ATOM 2379 C CA . GLY A 1 296 ? -6.984 22.641 -11.453 1 88.88 296 GLY A CA 1
ATOM 2380 C C . GLY A 1 296 ? -6.34 21.594 -10.578 1 88.88 296 GLY A C 1
ATOM 2381 O O . GLY A 1 296 ? -7 20.984 -9.734 1 88.88 296 GLY A O 1
ATOM 2382 N N . GLY A 1 297 ? -5.168 21.203 -10.938 1 84.31 297 GLY A N 1
ATOM 2383 C CA . GLY A 1 297 ? -4.375 20.203 -10.242 1 84.31 297 GLY A CA 1
ATOM 2384 C C . GLY A 1 297 ? -3.277 19.609 -11.109 1 84.31 297 GLY A C 1
ATOM 2385 O O . GLY A 1 297 ? -2.617 20.328 -11.859 1 84.31 297 GLY A O 1
ATOM 2386 N N . HIS A 1 298 ? -3.025 18.422 -10.93 1 81 298 HIS A N 1
ATOM 2387 C CA . HIS A 1 298 ? -2.02 17.703 -11.711 1 81 298 HIS A CA 1
ATOM 2388 C C . HIS A 1 298 ? -2.65 16.969 -12.891 1 81 298 HIS A C 1
ATOM 2390 O O . HIS A 1 298 ? -3.877 16.906 -13 1 81 298 HIS A O 1
ATOM 2396 N N . TYR A 1 299 ? -1.755 16.5 -13.758 1 84.19 299 TYR A N 1
ATOM 2397 C CA . TYR A 1 299 ? -2.176 15.82 -14.969 1 84.19 299 TYR A CA 1
ATOM 2398 C C . TYR A 1 299 ? -3.15 14.695 -14.648 1 84.19 299 TYR A C 1
ATOM 2400 O O . TYR A 1 299 ? -4.168 14.531 -15.328 1 84.19 299 TYR A O 1
ATOM 2408 N N . LYS A 1 300 ? -2.963 13.922 -13.555 1 89 300 LYS A N 1
ATOM 2409 C CA . LYS A 1 300 ? -3.764 12.742 -13.266 1 89 300 LYS A CA 1
ATOM 2410 C C . LYS A 1 300 ? -4.66 12.969 -12.047 1 89 300 LYS A C 1
ATOM 2412 O O . LYS A 1 300 ? -5.34 12.047 -11.594 1 89 300 LYS A O 1
ATOM 2417 N N . ALA A 1 301 ? -4.617 14.086 -11.469 1 89.12 301 ALA A N 1
ATOM 2418 C CA . ALA A 1 301 ? -5.379 14.406 -10.258 1 89.12 301 ALA A CA 1
ATOM 2419 C C . ALA A 1 301 ? -5.742 15.891 -10.219 1 89.12 301 ALA A C 1
ATOM 2421 O O . ALA A 1 301 ? -4.863 16.75 -10.117 1 89.12 301 ALA A O 1
ATOM 2422 N N . ALA A 1 302 ? -7.027 16.156 -10.32 1 92.69 302 ALA A N 1
ATOM 2423 C CA . ALA A 1 302 ? -7.465 17.547 -10.336 1 92.69 302 ALA A CA 1
ATOM 2424 C C . ALA A 1 302 ? -8.805 17.703 -9.633 1 92.69 302 ALA A C 1
ATOM 2426 O O . ALA A 1 302 ? -9.5 16.719 -9.367 1 92.69 302 ALA A O 1
ATOM 2427 N N . GLY A 1 303 ? -9.102 18.875 -9.172 1 95.06 303 GLY A N 1
ATOM 2428 C CA . GLY A 1 303 ? -10.352 19.188 -8.508 1 95.06 303 GLY A CA 1
ATOM 2429 C C . GLY A 1 303 ? -10.906 20.547 -8.898 1 95.06 303 GLY A C 1
ATOM 2430 O O . GLY A 1 303 ? -10.227 21.328 -9.555 1 95.06 303 GLY A O 1
ATOM 2431 N N . PHE A 1 304 ? -12.164 20.766 -8.594 1 96.19 304 PHE A N 1
ATOM 2432 C CA . PHE A 1 304 ? -12.828 22.031 -8.891 1 96.19 304 PHE A CA 1
ATOM 2433 C C . PHE A 1 304 ? -14.047 22.219 -7.992 1 96.19 304 PHE A C 1
ATOM 2435 O O . PHE A 1 304 ? -14.453 21.297 -7.277 1 96.19 304 PHE A O 1
ATOM 2442 N N . SER A 1 305 ? -14.445 23.406 -7.934 1 96.94 305 SER A N 1
ATOM 2443 C CA . SER A 1 305 ? -15.734 23.797 -7.355 1 96.94 305 SER A CA 1
ATOM 2444 C C . SER A 1 305 ? -16.625 24.484 -8.383 1 96.94 305 SER A C 1
ATOM 2446 O O . SER A 1 305 ? -16.141 25.25 -9.219 1 96.94 305 SER A O 1
ATOM 2448 N N . SER A 1 306 ? -17.859 24.172 -8.344 1 97.69 306 SER A N 1
ATOM 2449 C CA . SER A 1 306 ? -18.75 24.703 -9.367 1 97.69 306 SER A CA 1
ATOM 2450 C C . SER A 1 306 ? -20.156 24.906 -8.82 1 97.69 306 SER A C 1
ATOM 2452 O O . SER A 1 306 ? -20.578 24.219 -7.883 1 97.69 306 SER A O 1
ATOM 2454 N N . ASN A 1 307 ? -20.828 25.844 -9.461 1 97.19 307 ASN A N 1
ATOM 2455 C CA . ASN A 1 307 ? -22.234 26.078 -9.125 1 97.19 307 ASN A CA 1
ATOM 2456 C C . ASN A 1 307 ? -23.172 25.281 -10.031 1 97.19 307 ASN A C 1
ATOM 2458 O O . ASN A 1 307 ? -24.391 25.297 -9.828 1 97.19 307 ASN A O 1
ATOM 2462 N N . LEU A 1 308 ? -22.609 24.547 -10.953 1 97.5 308 LEU A N 1
ATOM 2463 C CA . LEU A 1 308 ? -23.406 23.734 -11.844 1 97.5 308 LEU A CA 1
ATOM 2464 C C . LEU A 1 308 ? -23.953 22.5 -11.117 1 97.5 308 LEU A C 1
ATOM 2466 O O . LEU A 1 308 ? -23.406 22.109 -10.078 1 97.5 308 LEU A O 1
ATOM 2470 N N . SER A 1 309 ? -25.062 21.969 -11.672 1 97.12 309 SER A N 1
ATOM 2471 C CA . SER A 1 309 ? -25.594 20.734 -11.109 1 97.12 309 SER A CA 1
ATOM 2472 C C . SER A 1 309 ? -24.7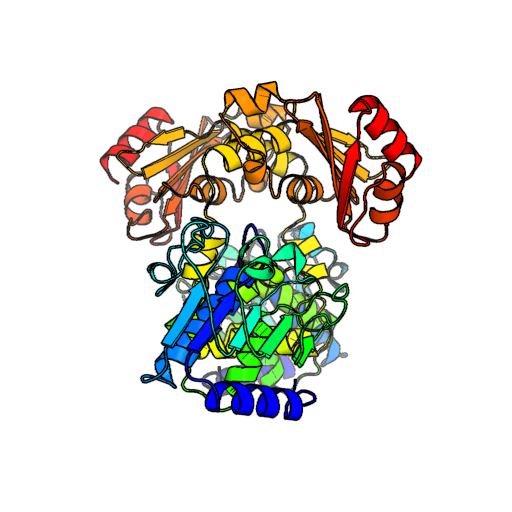03 19.547 -11.438 1 97.12 309 SER A C 1
ATOM 2474 O O . SER A 1 309 ? -23.891 19.609 -12.359 1 97.12 309 SER A O 1
ATOM 2476 N N . ALA A 1 310 ? -24.922 18.5 -10.703 1 97.69 310 ALA A N 1
ATOM 2477 C CA . ALA A 1 310 ? -24.156 17.281 -10.93 1 97.69 310 ALA A CA 1
ATOM 2478 C C . ALA A 1 310 ? -24.328 16.766 -12.359 1 97.69 310 ALA A C 1
ATOM 2480 O O . ALA A 1 310 ? -23.359 16.359 -13 1 97.69 310 ALA A O 1
ATOM 2481 N N . ASN A 1 311 ? -25.531 16.797 -12.82 1 97.88 311 ASN A N 1
ATOM 2482 C CA . ASN A 1 311 ? -25.828 16.328 -14.164 1 97.88 311 ASN A CA 1
ATOM 2483 C C . ASN A 1 311 ? -25.125 17.172 -15.227 1 97.88 311 ASN A C 1
ATOM 2485 O O . ASN A 1 311 ? -24.609 16.656 -16.219 1 97.88 311 ASN A O 1
ATOM 2489 N N . GLU A 1 312 ? -25.125 18.469 -15 1 98.25 312 GLU A N 1
ATOM 2490 C CA . GLU A 1 312 ? -24.469 19.375 -15.938 1 98.25 312 GLU A CA 1
ATOM 2491 C C . GLU A 1 312 ? -22.953 19.125 -15.961 1 98.25 312 GLU A C 1
ATOM 2493 O O . GLU A 1 312 ? -22.344 19.078 -17.031 1 98.25 312 GLU A O 1
ATOM 2498 N N . ILE A 1 313 ? -22.422 18.969 -14.844 1 98.5 313 ILE A N 1
ATOM 2499 C CA . ILE A 1 313 ? -20.984 18.719 -14.734 1 98.5 313 ILE A CA 1
ATOM 2500 C C . ILE A 1 313 ? -20.641 17.406 -15.43 1 98.5 313 ILE A C 1
ATOM 2502 O O . ILE A 1 313 ? -19.688 17.344 -16.203 1 98.5 313 ILE A O 1
ATOM 2506 N N . LEU A 1 314 ? -21.453 16.406 -15.141 1 98.38 314 LEU A N 1
ATOM 2507 C CA . LEU A 1 314 ? -21.219 15.086 -15.734 1 98.38 314 LEU A CA 1
ATOM 2508 C C . LEU A 1 314 ? -21.25 15.164 -17.25 1 98.38 314 LEU A C 1
ATOM 2510 O O . LEU A 1 314 ? -20.406 14.578 -17.938 1 98.38 314 LEU A O 1
ATOM 2514 N N . GLU A 1 315 ? -22.172 15.867 -17.797 1 98.19 315 GLU A N 1
ATOM 2515 C CA . GLU A 1 315 ? -22.312 16.016 -19.25 1 98.19 315 GLU A CA 1
ATOM 2516 C C . GLU A 1 315 ? -21.078 16.688 -19.844 1 98.19 315 GLU A C 1
ATOM 2518 O O . GLU A 1 315 ? -20.578 16.25 -20.891 1 98.19 315 GLU A O 1
ATOM 2523 N N . ILE A 1 316 ? -20.641 17.734 -19.203 1 98.19 316 ILE A N 1
ATOM 2524 C CA . ILE A 1 316 ? -19.484 18.469 -19.672 1 98.19 316 ILE A CA 1
ATOM 2525 C C . ILE A 1 316 ? -18.234 17.578 -19.609 1 98.19 316 ILE A C 1
ATOM 2527 O O . ILE A 1 316 ? -17.438 17.547 -20.547 1 98.19 316 ILE A O 1
ATOM 2531 N N . VAL A 1 317 ? -18.141 16.812 -18.5 1 98.25 317 VAL A N 1
ATOM 2532 C CA . VAL A 1 317 ? -16.984 15.93 -18.328 1 98.25 317 VAL A CA 1
ATOM 2533 C C . VAL A 1 317 ? -17.016 14.844 -19.406 1 98.25 317 VAL A C 1
ATOM 2535 O O . VAL A 1 317 ? -15.992 14.586 -20.062 1 98.25 317 VAL A O 1
ATOM 2538 N N . LEU A 1 318 ? -18.188 14.258 -19.641 1 97.88 318 LEU A N 1
ATOM 2539 C CA . LEU A 1 318 ? -18.328 13.203 -20.641 1 97.88 318 LEU A CA 1
ATOM 2540 C C . LEU A 1 318 ? -17.969 13.719 -22.031 1 97.88 318 LEU A C 1
ATOM 2542 O O . LEU A 1 318 ? -17.375 13 -22.828 1 97.88 318 LEU A O 1
ATOM 2546 N N . LYS A 1 319 ? -18.234 14.961 -22.281 1 97.06 319 LYS A N 1
ATOM 2547 C CA . LYS A 1 319 ? -17.984 15.562 -23.594 1 97.06 319 LYS A CA 1
ATOM 2548 C C . LYS A 1 319 ? -16.5 15.875 -23.781 1 97.06 319 LYS A C 1
ATOM 2550 O O . LYS A 1 319 ? -16.031 15.984 -24.906 1 97.06 319 LYS A O 1
ATOM 2555 N N . ASN A 1 320 ? -15.766 15.969 -22.672 1 96.88 320 ASN A N 1
ATOM 2556 C CA . ASN A 1 320 ? -14.422 16.516 -22.797 1 96.88 320 ASN A CA 1
ATOM 2557 C C . ASN A 1 320 ? -13.352 15.492 -22.422 1 96.88 320 ASN A C 1
ATOM 2559 O O . ASN A 1 320 ? -12.18 15.836 -22.297 1 96.88 320 ASN A O 1
ATOM 2563 N N . ILE A 1 321 ? -13.781 14.25 -22.188 1 94.94 321 ILE A N 1
ATOM 2564 C CA . ILE A 1 321 ? -12.797 13.188 -21.969 1 94.94 321 ILE A CA 1
ATOM 2565 C C . ILE A 1 321 ? -12.828 12.219 -23.156 1 94.94 321 ILE A C 1
ATOM 2567 O O . ILE A 1 321 ? -13.836 12.109 -23.844 1 94.94 321 ILE A O 1
ATOM 2571 N N . MET B 1 1 ? 20.484 -13.984 2.939 1 82 1 MET B N 1
ATOM 2572 C CA . MET B 1 1 ? 20.281 -15.031 1.947 1 82 1 MET B CA 1
ATOM 2573 C C . MET B 1 1 ? 21.609 -15.656 1.526 1 82 1 MET B C 1
ATOM 2575 O O . MET B 1 1 ? 21.625 -16.703 0.887 1 82 1 MET B O 1
ATOM 2579 N N . LYS B 1 2 ? 22.703 -15.219 2.068 1 81.44 2 LYS B N 1
ATOM 2580 C CA . LYS B 1 2 ? 24.031 -15.75 1.776 1 81.44 2 LYS B CA 1
ATOM 2581 C C . LYS B 1 2 ? 24.188 -17.156 2.34 1 81.44 2 LYS B C 1
ATOM 2583 O O . LYS B 1 2 ? 24.922 -17.969 1.777 1 81.44 2 LYS B O 1
ATOM 2588 N N . GLU B 1 3 ? 23.391 -17.328 3.361 1 85.88 3 GLU B N 1
ATOM 2589 C CA . GLU B 1 3 ? 23.453 -18.641 4.004 1 85.88 3 GLU B CA 1
ATOM 2590 C C . GLU B 1 3 ? 22.938 -19.734 3.076 1 85.88 3 GLU B C 1
ATOM 2592 O O . GLU B 1 3 ? 23.172 -20.922 3.316 1 85.88 3 GLU B O 1
ATOM 2597 N N . PHE B 1 4 ? 22.25 -19.266 2.006 1 93.56 4 PHE B N 1
ATOM 2598 C CA . PHE B 1 4 ? 21.672 -20.234 1.096 1 93.56 4 PHE B CA 1
ATOM 2599 C C . PHE B 1 4 ? 22.484 -20.328 -0.19 1 93.56 4 PHE B C 1
ATOM 2601 O O . PHE B 1 4 ? 22.031 -20.922 -1.178 1 93.56 4 PHE B O 1
ATOM 2608 N N . LEU B 1 5 ? 23.672 -19.844 -0.155 1 96.38 5 LEU B N 1
ATOM 2609 C CA . LEU B 1 5 ? 24.5 -19.797 -1.352 1 96.38 5 LEU B CA 1
ATOM 2610 C C . LEU B 1 5 ? 24.797 -21.188 -1.877 1 96.38 5 LEU B C 1
ATOM 2612 O O . LEU B 1 5 ? 24.75 -21.422 -3.086 1 96.38 5 LEU B O 1
ATOM 2616 N N . GLU B 1 6 ? 25.141 -22.094 -0.982 1 97.31 6 GLU B N 1
ATOM 2617 C CA . GLU B 1 6 ? 25.438 -23.453 -1.397 1 97.31 6 GLU B CA 1
ATOM 2618 C C . GLU B 1 6 ? 24.219 -24.141 -2.016 1 97.31 6 GLU B C 1
ATOM 2620 O O . GLU B 1 6 ? 24.344 -24.891 -2.977 1 97.31 6 GLU B O 1
ATOM 2625 N N . LYS B 1 7 ? 23.078 -23.891 -1.427 1 98.12 7 LYS B N 1
ATOM 2626 C CA . LYS B 1 7 ? 21.844 -24.422 -1.979 1 98.12 7 LYS B CA 1
ATOM 2627 C C . LYS B 1 7 ? 21.562 -23.844 -3.361 1 98.12 7 LYS B C 1
ATOM 2629 O O . LYS B 1 7 ? 21.141 -24.562 -4.27 1 98.12 7 LYS B O 1
ATOM 2634 N N . PHE B 1 8 ? 21.812 -22.547 -3.52 1 98.56 8 PHE B N 1
ATOM 2635 C CA . PHE B 1 8 ? 21.625 -21.891 -4.805 1 98.56 8 PHE B CA 1
ATOM 2636 C C . PHE B 1 8 ? 22.547 -22.5 -5.859 1 98.56 8 PHE B C 1
ATOM 2638 O O . PHE B 1 8 ? 22.125 -22.734 -6.992 1 98.56 8 PHE B O 1
ATOM 2645 N N . LYS B 1 9 ? 23.75 -22.766 -5.496 1 98.44 9 LYS B N 1
ATOM 2646 C CA . LYS B 1 9 ? 24.703 -23.391 -6.41 1 98.44 9 LYS B CA 1
ATOM 2647 C C . LYS B 1 9 ? 24.234 -24.797 -6.809 1 98.44 9 LYS B C 1
ATOM 2649 O O . LYS B 1 9 ? 24.359 -25.188 -7.973 1 98.44 9 LYS B O 1
ATOM 2654 N N . GLU B 1 10 ? 23.781 -25.531 -5.848 1 98.5 10 GLU B N 1
ATOM 2655 C CA . GLU B 1 10 ? 23.25 -26.859 -6.109 1 98.5 10 GLU B CA 1
ATOM 2656 C C . GLU B 1 10 ? 22.109 -26.812 -7.125 1 98.5 10 GLU B C 1
ATOM 2658 O O . GLU B 1 10 ? 22.094 -27.594 -8.078 1 98.5 10 GLU B O 1
ATOM 2663 N N . ILE B 1 11 ? 21.219 -25.891 -6.914 1 98.75 11 ILE B N 1
ATOM 2664 C CA . ILE B 1 11 ? 20.047 -25.734 -7.789 1 98.75 11 ILE B CA 1
ATOM 2665 C C . ILE B 1 11 ? 20.516 -25.359 -9.195 1 98.75 11 ILE B C 1
ATOM 2667 O O . ILE B 1 11 ? 20.062 -25.922 -10.188 1 98.75 11 ILE B O 1
ATOM 2671 N N . LYS B 1 12 ? 21.406 -24.391 -9.258 1 98.69 12 LYS B N 1
ATOM 2672 C CA . LYS B 1 12 ? 21.938 -23.984 -10.555 1 98.69 12 LYS B CA 1
ATOM 2673 C C . LYS B 1 12 ? 22.578 -25.156 -11.289 1 98.69 12 LYS B C 1
ATOM 2675 O O . LYS B 1 12 ? 22.359 -25.328 -12.492 1 98.69 12 LYS B O 1
ATOM 2680 N N . ASN B 1 13 ? 23.359 -25.953 -10.562 1 98.56 13 ASN B N 1
ATOM 2681 C CA . ASN B 1 13 ? 24 -27.125 -11.148 1 98.56 13 ASN B CA 1
ATOM 2682 C C . ASN B 1 13 ? 22.984 -28.094 -11.719 1 98.56 13 ASN B C 1
ATOM 2684 O O . ASN B 1 13 ? 23.188 -28.656 -12.805 1 98.56 13 ASN B O 1
ATOM 2688 N N . ILE B 1 14 ? 21.953 -28.328 -11.008 1 98.69 14 ILE B N 1
ATOM 2689 C CA . ILE B 1 14 ? 20.906 -29.25 -11.438 1 98.69 14 ILE B CA 1
ATOM 2690 C C . ILE B 1 14 ? 20.219 -28.703 -12.688 1 98.69 14 ILE B C 1
ATOM 2692 O O . ILE B 1 14 ? 19.953 -29.453 -13.633 1 98.69 14 ILE B O 1
ATOM 2696 N N . ILE B 1 15 ? 19.938 -27.391 -12.711 1 98.75 15 ILE B N 1
ATOM 2697 C CA . ILE B 1 15 ? 19.312 -26.75 -13.867 1 98.75 15 ILE B CA 1
ATOM 2698 C C . ILE B 1 15 ? 20.219 -26.906 -15.086 1 98.75 15 ILE B C 1
ATOM 2700 O O . ILE B 1 15 ? 19.75 -27.266 -16.172 1 98.75 15 ILE B O 1
ATOM 2704 N N . GLU B 1 16 ? 21.469 -26.734 -14.883 1 98.31 16 GLU B N 1
ATOM 2705 C CA . GLU B 1 16 ? 22.422 -26.797 -15.977 1 98.31 16 GLU B CA 1
ATOM 2706 C C . GLU B 1 16 ? 22.5 -28.203 -16.562 1 98.31 16 GLU B C 1
ATOM 2708 O O . GLU B 1 16 ? 22.719 -28.375 -17.766 1 98.31 16 GLU B O 1
ATOM 2713 N N . LYS B 1 17 ? 22.25 -29.188 -15.828 1 97.81 17 LYS B N 1
ATOM 2714 C CA . LYS B 1 17 ? 22.438 -30.578 -16.219 1 97.81 17 LYS B CA 1
ATOM 2715 C C . LYS B 1 17 ? 21.203 -31.125 -16.906 1 97.81 17 LYS B C 1
ATOM 2717 O O . LYS B 1 17 ? 21.234 -32.219 -17.484 1 97.81 17 LYS B O 1
ATOM 2722 N N . ASN B 1 18 ? 20.094 -30.406 -16.859 1 98.25 18 ASN B N 1
ATOM 2723 C CA . ASN B 1 18 ? 18.844 -30.938 -17.391 1 98.25 18 ASN B CA 1
ATOM 2724 C C . ASN B 1 18 ? 18.359 -30.094 -18.578 1 98.25 18 ASN B C 1
ATOM 2726 O O . ASN B 1 18 ? 18.469 -28.875 -18.562 1 98.25 18 ASN B O 1
ATOM 2730 N N . GLN B 1 19 ? 17.812 -30.75 -19.562 1 98.12 19 GLN B N 1
ATOM 2731 C CA . GLN B 1 19 ? 17.422 -30.094 -20.812 1 98.12 19 GLN B CA 1
ATOM 2732 C C . GLN B 1 19 ? 15.93 -29.734 -20.797 1 98.12 19 GLN B C 1
ATOM 2734 O O . GLN B 1 19 ? 15.531 -28.703 -21.344 1 98.12 19 GLN B O 1
ATOM 2739 N N . ASN B 1 20 ? 15.125 -30.625 -20.281 1 98.5 20 ASN B N 1
ATOM 2740 C CA . ASN B 1 20 ? 13.688 -30.422 -20.203 1 98.5 20 ASN B CA 1
ATOM 2741 C C . ASN B 1 20 ? 13.242 -30.047 -18.797 1 98.5 20 ASN B C 1
ATOM 2743 O O . ASN B 1 20 ? 13.25 -30.891 -17.891 1 98.5 20 ASN B O 1
ATOM 2747 N N . ILE B 1 21 ? 12.844 -28.797 -18.625 1 98.81 21 ILE B N 1
ATOM 2748 C CA . ILE B 1 21 ? 12.516 -28.266 -17.312 1 98.81 21 ILE B CA 1
ATOM 2749 C C . ILE B 1 21 ? 11.094 -27.703 -17.312 1 98.81 21 ILE B C 1
ATOM 2751 O O . ILE B 1 21 ? 10.711 -26.969 -18.219 1 98.81 21 ILE B O 1
ATOM 2755 N N . ILE B 1 22 ? 10.289 -28.094 -16.328 1 98.88 22 ILE B N 1
ATOM 2756 C CA . ILE B 1 22 ? 8.953 -27.531 -16.141 1 98.88 22 ILE B CA 1
ATOM 2757 C C . ILE B 1 22 ? 8.859 -26.859 -14.766 1 98.88 22 ILE B C 1
ATOM 2759 O O . ILE B 1 22 ? 9.305 -27.422 -13.766 1 98.88 22 ILE B O 1
ATOM 2763 N N . LEU B 1 23 ? 8.445 -25.641 -14.75 1 98.94 23 LEU B N 1
ATOM 2764 C CA . LEU B 1 23 ? 8.078 -24.922 -13.531 1 98.94 23 LEU B CA 1
ATOM 2765 C C . LEU B 1 23 ? 6.578 -25.016 -13.281 1 98.94 23 LEU B C 1
ATOM 2767 O O . LEU B 1 23 ? 5.789 -25.016 -14.227 1 98.94 23 LEU B O 1
ATOM 2771 N N . THR B 1 24 ? 6.184 -25.094 -12.047 1 98.81 24 THR B N 1
ATOM 2772 C CA . THR B 1 24 ? 4.777 -25.062 -11.672 1 98.81 24 THR B CA 1
ATOM 2773 C C . THR B 1 24 ? 4.605 -24.391 -10.312 1 98.81 24 THR B C 1
ATOM 2775 O O . THR B 1 24 ? 5.586 -24.016 -9.664 1 98.81 24 THR B O 1
ATOM 2778 N N . ALA B 1 25 ? 3.396 -24.016 -9.945 1 98.62 25 ALA B N 1
ATOM 2779 C CA . ALA B 1 25 ? 3.047 -23.359 -8.688 1 98.62 25 ALA B CA 1
ATOM 2780 C C . ALA B 1 25 ? 1.699 -23.859 -8.172 1 98.62 25 ALA B C 1
ATOM 2782 O O . ALA B 1 25 ? 1.112 -24.781 -8.742 1 98.62 25 ALA B O 1
ATOM 2783 N N . HIS B 1 26 ? 1.277 -23.312 -7.078 1 97.44 26 HIS B N 1
ATOM 2784 C CA . HIS B 1 26 ? 0.066 -23.828 -6.445 1 97.44 26 HIS B CA 1
ATOM 2785 C C . HIS B 1 26 ? -1.169 -23.5 -7.277 1 97.44 26 HIS B C 1
ATOM 2787 O O . HIS B 1 26 ? -1.142 -22.594 -8.109 1 97.44 26 HIS B O 1
ATOM 2793 N N . VAL B 1 27 ? -2.205 -24.266 -7.059 1 96.31 27 VAL B N 1
ATOM 2794 C CA . VAL B 1 27 ? -3.488 -24.062 -7.719 1 96.31 27 VAL B CA 1
ATOM 2795 C C . VAL B 1 27 ? -4.031 -22.672 -7.352 1 96.31 27 VAL B C 1
ATOM 2797 O O . VAL B 1 27 ? -3.701 -22.141 -6.297 1 96.31 27 VAL B O 1
ATOM 2800 N N . ASN B 1 28 ? -4.812 -22.047 -8.258 1 92.56 28 ASN B N 1
ATOM 2801 C CA . ASN B 1 28 ? -5.309 -20.688 -8.047 1 92.56 28 ASN B CA 1
ATOM 2802 C C . ASN B 1 28 ? -4.176 -19.719 -7.707 1 92.56 28 ASN B C 1
ATOM 2804 O O . ASN B 1 28 ? -4.191 -19.094 -6.648 1 92.56 28 ASN B O 1
ATOM 2808 N N . PRO B 1 29 ? -3.301 -19.703 -8.68 1 96.94 29 PRO B N 1
ATOM 2809 C CA . PRO B 1 29 ? -2.074 -18.953 -8.406 1 96.94 29 PRO B CA 1
ATOM 2810 C C . PRO B 1 29 ? -2.344 -17.484 -8.062 1 96.94 29 PRO B C 1
ATOM 2812 O O . PRO B 1 29 ? -3.195 -16.859 -8.68 1 96.94 29 PRO B O 1
ATOM 2815 N N . ASP B 1 30 ? -1.666 -17 -6.957 1 95 30 ASP B N 1
ATOM 2816 C CA . ASP B 1 30 ? -1.737 -15.586 -6.629 1 95 30 ASP B CA 1
ATOM 2817 C C . ASP B 1 30 ? -0.542 -14.828 -7.203 1 95 30 ASP B C 1
ATOM 2819 O O . ASP B 1 30 ? 0.153 -15.336 -8.086 1 95 30 ASP B O 1
ATOM 2823 N N . GLY B 1 31 ? -0.354 -13.617 -6.758 1 97.69 31 GLY B N 1
ATOM 2824 C CA . GLY B 1 31 ? 0.683 -12.766 -7.312 1 97.69 31 GLY B CA 1
ATOM 2825 C C . GLY B 1 31 ? 2.082 -13.32 -7.117 1 97.69 31 GLY B C 1
ATOM 2826 O O . GLY B 1 31 ? 2.941 -13.164 -7.988 1 97.69 31 GLY B O 1
ATOM 2827 N N . ASP B 1 32 ? 2.352 -13.93 -5.965 1 98.5 32 ASP B N 1
ATOM 2828 C CA . ASP B 1 32 ? 3.689 -14.461 -5.719 1 98.5 32 ASP B CA 1
ATOM 2829 C C . ASP B 1 32 ? 3.938 -15.734 -6.527 1 98.5 32 ASP B C 1
ATOM 2831 O O . ASP B 1 32 ? 5.043 -15.961 -7.02 1 98.5 32 ASP B O 1
ATOM 2835 N N . ALA B 1 33 ? 2.877 -16.562 -6.625 1 98.56 33 ALA B N 1
ATOM 2836 C CA . ALA B 1 33 ? 2.994 -17.75 -7.473 1 98.56 33 ALA B CA 1
ATOM 2837 C C . ALA B 1 33 ? 3.316 -17.375 -8.914 1 98.56 33 ALA B C 1
ATOM 2839 O O . ALA B 1 33 ? 4.262 -17.891 -9.508 1 98.56 33 ALA B O 1
ATOM 2840 N N . VAL B 1 34 ? 2.592 -16.453 -9.43 1 98.75 34 VAL B N 1
ATOM 2841 C CA . VAL B 1 34 ? 2.795 -16.016 -10.805 1 98.75 34 VAL B CA 1
ATOM 2842 C C . VAL B 1 34 ? 4.133 -15.281 -10.914 1 98.75 34 VAL B C 1
ATOM 2844 O O . VAL B 1 34 ? 4.914 -15.547 -11.828 1 98.75 34 VAL B O 1
ATOM 2847 N N . GLY B 1 35 ? 4.395 -14.375 -9.984 1 98.88 35 GLY B N 1
ATOM 2848 C CA . GLY B 1 35 ? 5.594 -13.555 -10.023 1 98.88 35 GLY B CA 1
ATOM 2849 C C . GLY B 1 35 ? 6.875 -14.359 -9.922 1 98.88 35 GLY B C 1
ATOM 2850 O O . GLY B 1 35 ? 7.785 -14.195 -10.734 1 98.88 35 GLY B O 1
ATOM 2851 N N . SER B 1 36 ? 6.961 -15.219 -8.906 1 98.88 36 SER B N 1
ATOM 2852 C CA . SER B 1 36 ? 8.148 -16.047 -8.727 1 98.88 36 SER B CA 1
ATOM 2853 C C . SER B 1 36 ? 8.336 -17 -9.898 1 98.88 36 SER B C 1
ATOM 2855 O O . SER B 1 36 ? 9.445 -17.141 -10.414 1 98.88 36 SER B O 1
ATOM 2857 N N . GLY B 1 37 ? 7.246 -17.656 -10.336 1 98.88 37 GLY B N 1
ATOM 2858 C CA . GLY B 1 37 ? 7.316 -18.578 -11.453 1 98.88 37 GLY B CA 1
ATOM 2859 C C . GLY B 1 37 ? 7.73 -17.906 -12.75 1 98.88 37 GLY B C 1
ATOM 2860 O O . GLY B 1 37 ? 8.656 -18.375 -13.422 1 98.88 37 GLY B O 1
ATOM 2861 N N . LEU B 1 38 ? 7.039 -16.812 -13.117 1 98.94 38 LEU B N 1
ATOM 2862 C CA . LEU B 1 38 ? 7.328 -16.094 -14.359 1 98.94 38 LEU B CA 1
ATOM 2863 C C . LEU B 1 38 ? 8.727 -15.484 -14.32 1 98.94 38 LEU B C 1
ATOM 2865 O O . LEU B 1 38 ? 9.438 -15.5 -15.328 1 98.94 38 LEU B O 1
ATOM 2869 N N . GLY B 1 39 ? 9.094 -14.898 -13.156 1 98.94 39 GLY B N 1
ATOM 2870 C CA . GLY B 1 39 ? 10.438 -14.359 -13.008 1 98.94 39 GLY B CA 1
ATOM 2871 C C . GLY B 1 39 ? 11.523 -15.383 -13.273 1 98.94 39 GLY B C 1
ATOM 2872 O O . GLY B 1 39 ? 12.469 -15.117 -14.016 1 98.94 39 GLY B O 1
ATOM 2873 N N . LEU B 1 40 ? 11.422 -16.578 -12.672 1 98.94 40 LEU B N 1
ATOM 2874 C CA . LEU B 1 40 ? 12.406 -17.641 -12.891 1 98.94 40 LEU B CA 1
ATOM 2875 C C . LEU B 1 40 ? 12.344 -18.141 -14.328 1 98.94 40 LEU B C 1
ATOM 2877 O O . LEU B 1 40 ? 13.375 -18.375 -14.953 1 98.94 40 LEU B O 1
ATOM 2881 N N . PHE B 1 41 ? 11.156 -18.344 -14.852 1 98.94 41 PHE B N 1
ATOM 2882 C CA . PHE B 1 41 ? 10.93 -18.828 -16.203 1 98.94 41 PHE B CA 1
ATOM 2883 C C . PHE B 1 41 ? 11.656 -17.953 -17.219 1 98.94 41 PHE B C 1
ATOM 2885 O O . PHE B 1 41 ? 12.438 -18.453 -18.031 1 98.94 41 PHE B O 1
ATOM 2892 N N . LEU B 1 42 ? 11.391 -16.625 -17.125 1 98.88 42 LEU B N 1
ATOM 2893 C CA . LEU B 1 42 ? 12 -15.672 -18.062 1 98.88 42 LEU B CA 1
ATOM 2894 C C . LEU B 1 42 ? 13.516 -15.656 -17.906 1 98.88 42 LEU B C 1
ATOM 2896 O O . LEU B 1 42 ? 14.242 -15.555 -18.891 1 98.88 42 LEU B O 1
ATOM 2900 N N . THR B 1 43 ? 13.984 -15.773 -16.672 1 98.88 43 THR B N 1
ATOM 2901 C CA . THR B 1 43 ? 15.422 -15.773 -16.406 1 98.88 43 THR B CA 1
ATOM 2902 C C . THR B 1 43 ? 16.078 -17 -17.031 1 98.88 43 THR B C 1
ATOM 2904 O O . THR B 1 43 ? 17.109 -16.875 -17.688 1 98.88 43 THR B O 1
ATOM 2907 N N . LEU B 1 44 ? 15.469 -18.156 -16.812 1 98.88 44 LEU B N 1
ATOM 2908 C CA . LEU B 1 44 ? 16.047 -19.391 -17.344 1 98.88 44 LEU B CA 1
ATOM 2909 C C . LEU B 1 44 ? 16.031 -19.391 -18.875 1 98.88 44 LEU B C 1
ATOM 2911 O O . LEU B 1 44 ? 17 -19.797 -19.516 1 98.88 44 LEU B O 1
ATOM 2915 N N . LYS B 1 45 ? 14.938 -18.922 -19.438 1 98.62 45 LYS B N 1
ATOM 2916 C CA . LYS B 1 45 ? 14.844 -18.859 -20.891 1 98.62 45 LYS B CA 1
ATOM 2917 C C . LYS B 1 45 ? 15.93 -17.969 -21.484 1 98.62 45 LYS B C 1
ATOM 2919 O O . LYS B 1 45 ? 16.5 -18.297 -22.531 1 98.62 45 LYS B O 1
ATOM 2924 N N . GLU B 1 46 ? 16.172 -16.875 -20.828 1 98.06 46 GLU B N 1
ATOM 2925 C CA . GLU B 1 46 ? 17.156 -15.93 -21.297 1 98.06 46 GLU B CA 1
ATOM 2926 C C . GLU B 1 46 ? 18.578 -16.5 -21.172 1 98.06 46 GLU B C 1
ATOM 2928 O O . GLU B 1 46 ? 19.438 -16.234 -22.016 1 98.06 46 GLU B O 1
ATOM 2933 N N . ASN B 1 47 ? 18.828 -17.25 -20.188 1 98.5 47 ASN B N 1
ATOM 2934 C CA . ASN B 1 47 ? 20.188 -17.688 -19.875 1 98.5 47 ASN B CA 1
ATOM 2935 C C . ASN B 1 47 ? 20.484 -19.062 -20.469 1 98.5 47 ASN B C 1
ATOM 2937 O O . ASN B 1 47 ? 21.656 -19.438 -20.625 1 98.5 47 ASN B O 1
ATOM 2941 N N . TYR B 1 48 ? 19.422 -19.875 -20.75 1 98.25 48 TYR B N 1
ATOM 2942 C CA . TYR B 1 48 ? 19.562 -21.203 -21.344 1 98.25 48 TYR B CA 1
ATOM 2943 C C . TYR B 1 48 ? 18.703 -21.328 -22.594 1 98.25 48 TYR B C 1
ATOM 2945 O O . TYR B 1 48 ? 17.734 -22.078 -22.609 1 98.25 48 TYR B O 1
ATOM 2953 N N . ARG B 1 49 ? 19.156 -20.797 -23.703 1 95.94 49 ARG B N 1
ATOM 2954 C CA . ARG B 1 49 ? 18.375 -20.641 -24.922 1 95.94 49 ARG B CA 1
ATOM 2955 C C . ARG B 1 49 ? 18.172 -21.984 -25.609 1 95.94 49 ARG B C 1
ATOM 2957 O O . ARG B 1 49 ? 17.219 -22.141 -26.391 1 95.94 49 ARG B O 1
ATOM 2964 N N . ASN B 1 50 ? 18.953 -22.938 -25.266 1 97.06 50 ASN B N 1
ATOM 2965 C CA . ASN B 1 50 ? 18.875 -24.219 -25.953 1 97.06 50 ASN B CA 1
ATOM 2966 C C . ASN B 1 50 ? 18.047 -25.234 -25.156 1 97.06 50 ASN B C 1
ATOM 2968 O O . ASN B 1 50 ? 17.875 -26.359 -25.594 1 97.06 50 ASN B O 1
ATOM 2972 N N . LYS B 1 51 ? 17.531 -24.828 -24.031 1 98.25 51 LYS B N 1
ATOM 2973 C CA . LYS B 1 51 ? 16.734 -25.734 -23.203 1 98.25 51 LYS B CA 1
ATOM 2974 C C . LYS B 1 51 ? 15.25 -25.562 -23.453 1 98.25 51 LYS B C 1
ATOM 2976 O O . LYS B 1 51 ? 14.805 -24.516 -23.922 1 98.25 51 LYS B O 1
ATOM 2981 N N . ASP B 1 52 ? 14.602 -26.688 -23.25 1 98.44 52 ASP B N 1
ATOM 2982 C CA . ASP B 1 52 ? 13.148 -26.641 -23.25 1 98.44 52 ASP B CA 1
ATOM 2983 C C . ASP B 1 52 ? 12.609 -26.328 -21.859 1 98.44 52 ASP B C 1
ATOM 2985 O O . ASP B 1 52 ? 12.57 -27.203 -20.984 1 98.44 52 ASP B O 1
ATOM 2989 N N . ILE B 1 53 ? 12.242 -25.109 -21.672 1 98.75 53 ILE B N 1
ATOM 2990 C CA . ILE B 1 53 ? 11.781 -24.625 -20.375 1 98.75 53 ILE B CA 1
ATOM 2991 C C . ILE B 1 53 ? 10.328 -24.172 -20.484 1 98.75 53 ILE B C 1
ATOM 2993 O O . ILE B 1 53 ? 10 -23.328 -21.328 1 98.75 53 ILE B O 1
ATOM 2997 N N . ARG B 1 54 ? 9.484 -24.719 -19.656 1 98.75 54 ARG B N 1
ATOM 2998 C CA . ARG B 1 54 ? 8.055 -24.406 -19.672 1 98.75 54 ARG B CA 1
ATOM 2999 C C . ARG B 1 54 ? 7.547 -24.031 -18.297 1 98.75 54 ARG B C 1
ATOM 3001 O O . ARG B 1 54 ? 8.039 -24.547 -17.281 1 98.75 54 ARG B O 1
ATOM 3008 N N . PHE B 1 55 ? 6.672 -23.094 -18.172 1 98.88 55 PHE B N 1
ATOM 3009 C CA . PHE B 1 55 ? 5.926 -22.75 -16.969 1 98.88 55 PHE B CA 1
ATOM 3010 C C . PHE B 1 55 ? 4.465 -23.172 -17.094 1 98.88 55 PHE B C 1
ATOM 3012 O O . PHE B 1 55 ? 3.709 -22.562 -17.859 1 98.88 55 PHE B O 1
ATOM 3019 N N . VAL B 1 56 ? 4.094 -24.25 -16.406 1 98.81 56 VAL B N 1
ATOM 3020 C CA . VAL B 1 56 ? 2.789 -24.875 -16.562 1 98.81 56 VAL B CA 1
ATOM 3021 C C . VAL B 1 56 ? 2 -24.781 -15.258 1 98.81 56 VAL B C 1
ATOM 3023 O O . VAL B 1 56 ? 2.453 -25.25 -14.211 1 98.81 56 VAL B O 1
ATOM 3026 N N . LEU B 1 57 ? 0.856 -24.188 -15.32 1 98.56 57 LEU B N 1
ATOM 3027 C CA . LEU B 1 57 ? -0.027 -24.031 -14.172 1 98.56 57 LEU B CA 1
ATOM 3028 C C . LEU B 1 57 ? -1.33 -24.797 -14.391 1 98.56 57 LEU B C 1
ATOM 3030 O O . LEU B 1 57 ? -1.766 -24.984 -15.523 1 98.56 57 LEU B O 1
ATOM 3034 N N . GLN B 1 58 ? -1.833 -25.25 -13.266 1 97.69 58 GLN B N 1
ATOM 3035 C CA . GLN B 1 58 ? -3.117 -25.938 -13.352 1 97.69 58 GLN B CA 1
ATOM 3036 C C . GLN B 1 58 ? -4.23 -24.969 -13.75 1 97.69 58 GLN B C 1
ATOM 3038 O O . GLN B 1 58 ? -5.102 -25.312 -14.555 1 97.69 58 GLN B O 1
ATOM 3043 N N . ASP B 1 59 ? -4.23 -23.781 -13.133 1 96.56 59 ASP B N 1
ATOM 3044 C CA . ASP B 1 59 ? -5.285 -22.797 -13.328 1 96.56 59 ASP B CA 1
ATOM 3045 C C . ASP B 1 59 ? -4.758 -21.578 -14.062 1 96.56 59 ASP B C 1
ATOM 3047 O O . ASP B 1 59 ? -3.551 -21.328 -14.078 1 96.56 59 ASP B O 1
ATOM 3051 N N . ASP B 1 60 ? -5.695 -20.844 -14.68 1 95.75 60 ASP B N 1
ATOM 3052 C CA . ASP B 1 60 ? -5.316 -19.594 -15.305 1 95.75 60 ASP B CA 1
ATOM 3053 C C . ASP B 1 60 ? -4.793 -18.594 -14.266 1 95.75 60 ASP B C 1
ATOM 3055 O O . ASP B 1 60 ? -5.168 -18.656 -13.094 1 95.75 60 ASP B O 1
ATOM 3059 N N . ILE B 1 61 ? -3.938 -17.719 -14.758 1 96.69 61 ILE B N 1
ATOM 3060 C CA . ILE B 1 61 ? -3.42 -16.688 -13.875 1 96.69 61 ILE B CA 1
ATOM 3061 C C . ILE B 1 61 ? -4.48 -15.602 -13.672 1 96.69 61 ILE B C 1
ATOM 3063 O O . ILE B 1 61 ? -5.371 -15.43 -14.508 1 96.69 61 ILE B O 1
ATOM 3067 N N . PRO B 1 62 ? -4.414 -14.891 -12.547 1 93.31 62 PRO B N 1
ATOM 3068 C CA . PRO B 1 62 ? -5.355 -13.789 -12.336 1 93.31 62 PRO B CA 1
ATOM 3069 C C . PRO B 1 62 ? -5.266 -12.727 -13.43 1 93.31 62 PRO B C 1
ATOM 3071 O O . PRO B 1 62 ? -4.172 -12.414 -13.906 1 93.31 62 PRO B O 1
ATOM 3074 N N . TYR B 1 63 ? -6.422 -12.172 -13.742 1 90.81 63 TYR B N 1
ATOM 3075 C CA . TYR B 1 63 ? -6.453 -11.141 -14.773 1 90.81 63 TYR B CA 1
ATOM 3076 C C . TYR B 1 63 ? -5.547 -9.969 -14.406 1 90.81 63 TYR B C 1
ATOM 3078 O O . TYR B 1 63 ? -4.973 -9.32 -15.281 1 90.81 63 TYR B O 1
ATOM 3086 N N . THR B 1 64 ? -5.34 -9.789 -13.133 1 93.94 64 THR B N 1
ATOM 3087 C CA . THR B 1 64 ? -4.551 -8.672 -12.633 1 93.94 64 THR B CA 1
ATOM 3088 C C . THR B 1 64 ? -3.061 -8.922 -12.844 1 93.94 64 THR B C 1
ATOM 3090 O O . THR B 1 64 ? -2.23 -8.062 -12.539 1 93.94 64 THR B O 1
ATOM 3093 N N . THR B 1 65 ? -2.658 -10.062 -13.312 1 97.44 65 THR B N 1
ATOM 3094 C CA . THR B 1 65 ? -1.246 -10.336 -13.547 1 97.44 65 THR B CA 1
ATOM 3095 C C . THR B 1 65 ? -0.961 -10.461 -15.047 1 97.44 65 THR B C 1
ATOM 3097 O O . THR B 1 65 ? 0.195 -10.594 -15.453 1 97.44 65 THR B O 1
ATOM 3100 N N . LYS B 1 66 ? -1.96 -10.344 -15.852 1 96.75 66 LYS B N 1
ATOM 3101 C CA . LYS B 1 66 ? -1.85 -10.625 -17.281 1 96.75 66 LYS B CA 1
ATOM 3102 C C . LYS B 1 66 ? -1.08 -9.523 -18 1 96.75 66 LYS B C 1
ATOM 3104 O O . LYS B 1 66 ? -0.608 -9.727 -19.125 1 96.75 66 LYS B O 1
ATOM 3109 N N . PHE B 1 67 ? -0.94 -8.406 -17.359 1 95.75 67 PHE B N 1
ATOM 3110 C CA . PHE B 1 67 ? -0.242 -7.293 -17.984 1 95.75 67 PHE B CA 1
ATOM 3111 C C . PHE B 1 67 ? 1.264 -7.531 -17.984 1 95.75 67 PHE B C 1
ATOM 3113 O O . PHE B 1 67 ? 2.006 -6.836 -18.688 1 95.75 67 PHE B O 1
ATOM 3120 N N . LEU B 1 68 ? 1.747 -8.5 -17.219 1 98.5 68 LEU B N 1
ATOM 3121 C CA . LEU B 1 68 ? 3.174 -8.789 -17.156 1 98.5 68 LEU B CA 1
ATOM 3122 C C . LEU B 1 68 ? 3.678 -9.352 -18.484 1 98.5 68 LEU B C 1
ATOM 3124 O O . LEU B 1 68 ? 3.068 -10.258 -19.047 1 98.5 68 LEU B O 1
ATOM 3128 N N . LYS B 1 69 ? 4.82 -8.852 -18.906 1 98.19 69 LYS B N 1
ATOM 3129 C CA . LYS B 1 69 ? 5.426 -9.398 -20.109 1 98.19 69 LYS B CA 1
ATOM 3130 C C . LYS B 1 69 ? 5.793 -10.867 -19.922 1 98.19 69 LYS B C 1
ATOM 3132 O O . LYS B 1 69 ? 6.398 -11.242 -18.906 1 98.19 69 LYS B O 1
ATOM 3137 N N . GLY B 1 70 ? 5.383 -11.695 -20.875 1 98.44 70 GLY B N 1
ATOM 3138 C CA . GLY B 1 70 ? 5.688 -13.109 -20.812 1 98.44 70 GLY B CA 1
ATOM 3139 C C . GLY B 1 70 ? 4.57 -13.938 -20.203 1 98.44 70 GLY B C 1
ATOM 3140 O O . GLY B 1 70 ? 4.59 -15.164 -20.281 1 98.44 70 GLY B O 1
ATOM 3141 N N . SER B 1 71 ? 3.609 -13.227 -19.625 1 98.5 71 SER B N 1
ATOM 3142 C CA . SER B 1 71 ? 2.52 -13.953 -18.984 1 98.5 71 SER B CA 1
ATOM 3143 C C . SER B 1 71 ? 1.749 -14.797 -20 1 98.5 71 SER B C 1
ATOM 3145 O O . SER B 1 71 ? 1.178 -15.828 -19.656 1 98.5 71 SER B O 1
ATOM 3147 N N . GLU B 1 72 ? 1.762 -14.367 -21.25 1 97.81 72 GLU B N 1
ATOM 3148 C CA . GLU B 1 72 ? 1.051 -15.078 -22.312 1 97.81 72 GLU B CA 1
ATOM 3149 C C . GLU B 1 72 ? 1.702 -16.422 -22.609 1 97.81 72 GLU B C 1
ATOM 3151 O O . GLU B 1 72 ? 1.094 -17.281 -23.25 1 97.81 72 GLU B O 1
ATOM 3156 N N . GLU B 1 73 ? 2.891 -16.641 -22.172 1 98.38 73 GLU B N 1
ATOM 3157 C CA . GLU B 1 73 ? 3.619 -17.875 -22.438 1 98.38 73 GLU B CA 1
ATOM 3158 C C . GLU B 1 73 ? 3.314 -18.938 -21.375 1 98.38 73 GLU B C 1
ATOM 3160 O O . GLU B 1 73 ? 3.691 -20.094 -21.516 1 98.38 73 GLU B O 1
ATOM 3165 N N . ILE B 1 74 ? 2.715 -18.547 -20.281 1 98.75 74 ILE B N 1
ATOM 3166 C CA . ILE B 1 74 ? 2.365 -19.484 -19.234 1 98.75 74 ILE B CA 1
ATOM 3167 C C . ILE B 1 74 ? 1.335 -20.484 -19.766 1 98.75 74 ILE B C 1
ATOM 3169 O O . ILE B 1 74 ? 0.292 -20.094 -20.281 1 98.75 74 ILE B O 1
ATOM 3173 N N . GLU B 1 75 ? 1.665 -21.719 -19.641 1 98.44 75 GLU B N 1
ATOM 3174 C CA . GLU B 1 75 ? 0.791 -22.781 -20.141 1 98.44 75 GLU B CA 1
ATOM 3175 C C . GLU B 1 75 ? -0.22 -23.219 -19.094 1 98.44 75 GLU B C 1
ATOM 3177 O O . GLU B 1 75 ? 0.092 -23.25 -17.906 1 98.44 75 GLU B O 1
ATOM 3182 N N . ILE B 1 76 ? -1.345 -23.594 -19.562 1 97.88 76 ILE B N 1
ATOM 3183 C CA . ILE B 1 76 ? -2.34 -24.219 -18.719 1 97.88 76 ILE B CA 1
ATOM 3184 C C . ILE B 1 76 ? -2.285 -25.734 -18.891 1 97.88 76 ILE B C 1
ATOM 3186 O O . ILE B 1 76 ? -2.283 -26.234 -20.016 1 97.88 76 ILE B O 1
ATOM 3190 N N . TYR B 1 77 ? -2.197 -26.391 -17.797 1 98.06 77 TYR B N 1
ATOM 3191 C CA . TYR B 1 77 ? -2.131 -27.844 -17.797 1 98.06 77 TYR B CA 1
ATOM 3192 C C . TYR B 1 77 ? -3.312 -28.438 -18.547 1 98.06 77 TYR B C 1
ATOM 3194 O O . TYR B 1 77 ? -4.445 -27.984 -18.406 1 98.06 77 TYR B O 1
ATOM 3202 N N . ASP B 1 78 ? -3.051 -29.344 -19.406 1 97.12 78 ASP B N 1
ATOM 3203 C CA . ASP B 1 78 ? -4.039 -30.094 -20.188 1 97.12 78 ASP B CA 1
ATOM 3204 C C . ASP B 1 78 ? -4.051 -31.562 -19.781 1 97.12 78 ASP B C 1
ATOM 3206 O O . ASP B 1 78 ? -3.111 -32.312 -20.078 1 97.12 78 ASP B O 1
ATOM 3210 N N . LYS B 1 79 ? -5.133 -32 -19.219 1 94.25 79 LYS B N 1
ATOM 3211 C CA . LYS B 1 79 ? -5.234 -33.344 -18.688 1 94.25 79 LYS B CA 1
ATOM 3212 C C . LYS B 1 79 ? -5.113 -34.375 -19.797 1 94.25 79 LYS B C 1
ATOM 3214 O O . LYS B 1 79 ? -4.816 -35.562 -19.531 1 94.25 79 LYS B O 1
ATOM 3219 N N . ASN B 1 80 ? -5.344 -34 -21.031 1 95.31 80 ASN B N 1
ATOM 3220 C CA . ASN B 1 80 ? -5.32 -34.938 -22.156 1 95.31 80 ASN B CA 1
ATOM 3221 C C . ASN B 1 80 ? -3.916 -35.094 -22.719 1 95.31 80 ASN B C 1
ATOM 3223 O O . ASN B 1 80 ? -3.695 -35.906 -23.625 1 95.31 80 ASN B O 1
ATOM 3227 N N . LYS B 1 81 ? -2.988 -34.344 -22.25 1 95.44 81 LYS B N 1
ATOM 3228 C CA . LYS B 1 81 ? -1.602 -34.438 -22.688 1 95.44 81 LYS B CA 1
ATOM 3229 C C . LYS B 1 81 ? -0.724 -35.094 -21.641 1 95.44 81 LYS B C 1
ATOM 3231 O O . LYS B 1 81 ? -1.028 -35.062 -20.453 1 95.44 81 LYS B O 1
ATOM 3236 N N . LYS B 1 82 ? 0.259 -35.781 -22.141 1 93.94 82 LYS B N 1
ATOM 3237 C CA . LYS B 1 82 ? 1.262 -36.344 -21.234 1 93.94 82 LYS B CA 1
ATOM 3238 C C . LYS B 1 82 ? 2.424 -35.375 -21.031 1 93.94 82 LYS B C 1
ATOM 3240 O O . LYS B 1 82 ? 2.965 -34.844 -22 1 93.94 82 LYS B O 1
ATOM 3245 N N . TYR B 1 83 ? 2.688 -35.094 -19.781 1 96.31 83 TYR B N 1
ATOM 3246 C CA . TYR B 1 83 ? 3.797 -34.219 -19.422 1 96.31 83 TYR B CA 1
ATO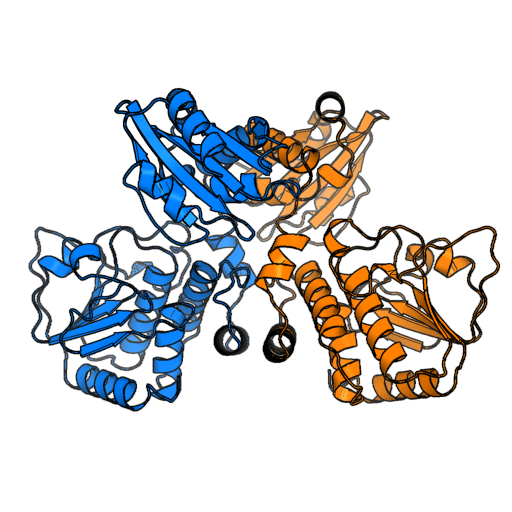M 3247 C C . TYR B 1 83 ? 4.945 -35 -18.812 1 96.31 83 TYR B C 1
ATOM 3249 O O . TYR B 1 83 ? 4.73 -35.812 -17.906 1 96.31 83 TYR B O 1
ATOM 3257 N N . PHE B 1 84 ? 6.086 -34.875 -19.344 1 96.12 84 PHE B N 1
ATOM 3258 C CA . PHE B 1 84 ? 7.309 -35.438 -18.781 1 96.12 84 PHE B CA 1
ATOM 3259 C C . PHE B 1 84 ? 8.453 -34.406 -18.875 1 96.12 84 PHE B C 1
ATOM 3261 O O . PHE B 1 84 ? 8.586 -33.719 -19.859 1 96.12 84 PHE B O 1
ATOM 3268 N N . CYS B 1 85 ? 9.266 -34.344 -17.812 1 97.88 85 CYS B N 1
ATOM 3269 C CA . CYS B 1 85 ? 10.461 -33.531 -17.828 1 97.88 85 CYS B CA 1
ATOM 3270 C C . CYS B 1 85 ? 11.57 -34.156 -16.984 1 97.88 85 CYS B C 1
ATOM 3272 O O . CYS B 1 85 ? 11.32 -35.094 -16.219 1 97.88 85 CYS B O 1
ATOM 3274 N N . GLU B 1 86 ? 12.719 -33.75 -17.219 1 98.62 86 GLU B N 1
ATOM 3275 C CA . GLU B 1 86 ? 13.836 -34.188 -16.391 1 98.62 86 GLU B CA 1
ATOM 3276 C C . GLU B 1 86 ? 13.828 -33.5 -15.031 1 98.62 86 GLU B C 1
ATOM 3278 O O . GLU B 1 86 ? 14.172 -34.094 -14.016 1 98.62 86 GLU B O 1
ATOM 3283 N N . LEU B 1 87 ? 13.438 -32.188 -15.023 1 98.81 87 LEU B N 1
ATOM 3284 C CA . LEU B 1 87 ? 13.43 -31.406 -13.805 1 98.81 87 LEU B CA 1
ATOM 3285 C C . LEU B 1 87 ? 12.102 -30.672 -13.641 1 98.81 87 LEU B C 1
ATOM 3287 O O . LEU B 1 87 ? 11.68 -29.938 -14.531 1 98.81 87 LEU B O 1
ATOM 3291 N N . LEU B 1 88 ? 11.438 -30.969 -12.539 1 98.88 88 LEU B N 1
ATOM 3292 C CA . LEU B 1 88 ? 10.219 -30.266 -12.156 1 98.88 88 LEU B CA 1
ATOM 3293 C C . LEU B 1 88 ? 10.461 -29.359 -10.961 1 98.88 88 LEU B C 1
ATOM 3295 O O . LEU B 1 88 ? 10.906 -29.812 -9.906 1 98.88 88 LEU B O 1
ATOM 3299 N N . ILE B 1 89 ? 10.25 -28.031 -11.172 1 98.94 89 ILE B N 1
ATOM 3300 C CA . ILE B 1 89 ? 10.477 -27.062 -10.109 1 98.94 89 ILE B CA 1
ATOM 3301 C C . ILE B 1 89 ? 9.141 -26.531 -9.586 1 98.94 89 ILE B C 1
ATOM 3303 O O . ILE B 1 89 ? 8.367 -25.938 -10.336 1 98.94 89 ILE B O 1
ATOM 3307 N N . PHE B 1 90 ? 8.875 -26.766 -8.297 1 98.88 90 PHE B N 1
ATOM 3308 C CA . PHE B 1 90 ? 7.703 -26.25 -7.602 1 98.88 90 PHE B CA 1
ATOM 3309 C C . PHE B 1 90 ? 8 -24.891 -6.969 1 98.88 90 PHE B C 1
ATOM 3311 O O . PHE B 1 90 ? 8.875 -24.781 -6.105 1 98.88 90 PHE B O 1
ATOM 3318 N N . LEU B 1 91 ? 7.258 -23.906 -7.402 1 98.81 91 LEU B N 1
ATOM 3319 C CA . LEU B 1 91 ? 7.422 -22.578 -6.836 1 98.81 91 LEU B CA 1
ATOM 3320 C C . LEU B 1 91 ? 6.219 -22.188 -5.98 1 98.81 91 LEU B C 1
ATOM 3322 O O . LEU B 1 91 ? 5.074 -22.453 -6.359 1 98.81 91 LEU B O 1
ATOM 3326 N N . ASP B 1 92 ? 6.496 -21.578 -4.832 1 98.19 92 ASP B N 1
ATOM 3327 C CA . ASP B 1 92 ? 5.465 -21 -3.98 1 98.19 92 ASP B CA 1
ATOM 3328 C C . ASP B 1 92 ? 4.34 -22 -3.715 1 98.19 92 ASP B C 1
ATOM 3330 O O . ASP B 1 92 ? 3.166 -21.688 -3.914 1 98.19 92 ASP B O 1
ATOM 3334 N N . SER B 1 93 ? 4.754 -23.156 -3.385 1 97.75 93 SER B N 1
ATOM 3335 C CA . SER B 1 93 ? 3.84 -24.266 -3.082 1 97.75 93 SER B CA 1
ATOM 3336 C C . SER B 1 93 ? 4.219 -24.953 -1.776 1 97.75 93 SER B C 1
ATOM 3338 O O . SER B 1 93 ? 5.168 -25.734 -1.739 1 97.75 93 SER B O 1
ATOM 3340 N N . ALA B 1 94 ? 3.396 -24.781 -0.803 1 94.44 94 ALA B N 1
ATOM 3341 C CA . ALA B 1 94 ? 3.699 -25.281 0.534 1 94.44 94 ALA B CA 1
ATOM 3342 C C . ALA B 1 94 ? 3.703 -26.812 0.559 1 94.44 94 ALA B C 1
ATOM 3344 O O . ALA B 1 94 ? 4.48 -27.422 1.297 1 94.44 94 ALA B O 1
ATOM 3345 N N . THR B 1 95 ? 2.803 -27.453 -0.188 1 95.94 95 THR B N 1
ATOM 3346 C CA . THR B 1 95 ? 2.768 -28.906 -0.345 1 95.94 95 THR B CA 1
ATOM 3347 C C . THR B 1 95 ? 2.609 -29.281 -1.814 1 95.94 95 THR B C 1
ATOM 3349 O O . THR B 1 95 ? 2.154 -28.469 -2.625 1 95.94 95 THR B O 1
ATOM 3352 N N . ARG B 1 96 ? 3.033 -30.484 -2.113 1 96.69 96 ARG B N 1
ATOM 3353 C CA . ARG B 1 96 ? 2.883 -30.953 -3.486 1 96.69 96 ARG B CA 1
ATOM 3354 C C . ARG B 1 96 ? 1.414 -30.984 -3.898 1 96.69 96 ARG B C 1
ATOM 3356 O O . ARG B 1 96 ? 1.078 -30.656 -5.039 1 96.69 96 ARG B O 1
ATOM 3363 N N . ASP B 1 97 ? 0.551 -31.312 -2.977 1 95.62 97 ASP B N 1
ATOM 3364 C CA . ASP B 1 97 ? -0.884 -31.391 -3.229 1 95.62 97 ASP B CA 1
ATOM 3365 C C . ASP B 1 97 ? -1.454 -30.031 -3.641 1 95.62 97 ASP B C 1
ATOM 3367 O O . ASP B 1 97 ? -2.418 -29.969 -4.406 1 95.62 97 ASP B O 1
ATOM 3371 N N . ARG B 1 98 ? -0.868 -28.984 -3.217 1 95.06 98 ARG B N 1
ATOM 3372 C CA . ARG B 1 98 ? -1.324 -27.641 -3.529 1 95.06 98 ARG B CA 1
ATOM 3373 C C . ARG B 1 98 ? -1.073 -27.297 -4.996 1 95.06 98 ARG B C 1
ATOM 3375 O O . ARG B 1 98 ? -1.589 -26.312 -5.508 1 95.06 98 ARG B O 1
ATOM 3382 N N . THR B 1 99 ? -0.36 -28.156 -5.699 1 97 99 THR B N 1
ATOM 3383 C CA . THR B 1 99 ? -0.096 -27.891 -7.113 1 97 99 THR B CA 1
ATOM 3384 C C . THR B 1 99 ? -1.102 -28.625 -7.996 1 97 99 THR B C 1
ATOM 3386 O O . THR B 1 99 ? -1.019 -28.562 -9.227 1 97 99 THR B O 1
ATOM 3389 N N . GLY B 1 100 ? -2.002 -29.359 -7.375 1 96.69 100 GLY B N 1
ATOM 3390 C CA . GLY B 1 100 ? -3.1 -29.984 -8.094 1 96.69 100 GLY B CA 1
ATOM 3391 C C . GLY B 1 100 ? -2.639 -31.047 -9.07 1 96.69 100 GLY B C 1
ATOM 3392 O O . GLY B 1 100 ? -1.819 -31.906 -8.727 1 96.69 100 GLY B O 1
ATOM 3393 N N . GLU B 1 101 ? -3.188 -31 -10.25 1 97.19 101 GLU B N 1
ATOM 3394 C CA . GLU B 1 101 ? -2.941 -32 -11.273 1 97.19 101 GLU B CA 1
ATOM 3395 C C . GLU B 1 101 ? -1.522 -31.891 -11.828 1 97.19 101 GLU B C 1
ATOM 3397 O O . GLU B 1 101 ? -0.917 -32.906 -12.203 1 97.19 101 GLU B O 1
ATOM 3402 N N . THR B 1 102 ? -1.003 -30.688 -11.867 1 97.25 102 THR B N 1
ATOM 3403 C CA . THR B 1 102 ? 0.361 -30.516 -12.359 1 97.25 102 THR B CA 1
ATOM 3404 C C . THR B 1 102 ? 1.347 -31.281 -11.477 1 97.25 102 THR B C 1
ATOM 3406 O O . THR B 1 102 ? 2.18 -32.031 -11.984 1 97.25 102 THR B O 1
ATOM 3409 N N . GLY B 1 103 ? 1.243 -31.094 -10.18 1 95.69 103 GLY B N 1
ATOM 3410 C CA . GLY B 1 103 ? 2.113 -31.797 -9.242 1 95.69 103 GLY B CA 1
ATOM 3411 C C . GLY B 1 103 ? 1.894 -33.281 -9.234 1 95.69 103 GLY B C 1
ATOM 3412 O O . GLY B 1 103 ? 2.838 -34.062 -9.039 1 95.69 103 GLY B O 1
ATOM 3413 N N . LYS B 1 104 ? 0.706 -33.719 -9.477 1 95.88 104 LYS B N 1
ATOM 3414 C CA . LYS B 1 104 ? 0.335 -35.156 -9.414 1 95.88 104 LYS B CA 1
ATOM 3415 C C . LYS B 1 104 ? 0.723 -35.875 -10.695 1 95.88 104 LYS B C 1
ATOM 3417 O O . LYS B 1 104 ? 1.157 -37.031 -10.648 1 95.88 104 LYS B O 1
ATOM 3422 N N . ASN B 1 105 ? 0.547 -35.156 -11.805 1 96.81 105 ASN B N 1
ATOM 3423 C CA . ASN B 1 105 ? 0.514 -35.906 -13.055 1 96.81 105 ASN B CA 1
ATOM 3424 C C . ASN B 1 105 ? 1.748 -35.656 -13.906 1 96.81 105 ASN B C 1
ATOM 3426 O O . ASN B 1 105 ? 2.035 -36.375 -14.852 1 96.81 105 ASN B O 1
ATOM 3430 N N . ILE B 1 106 ? 2.432 -34.594 -13.656 1 97.19 106 ILE B N 1
ATOM 3431 C CA . ILE B 1 106 ? 3.66 -34.375 -14.414 1 97.19 106 ILE B CA 1
ATOM 3432 C C . ILE B 1 106 ? 4.762 -35.281 -13.891 1 97.19 106 ILE B C 1
ATOM 3434 O O . ILE B 1 106 ? 5.137 -35.219 -12.719 1 97.19 106 ILE B O 1
ATOM 3438 N N . GLU B 1 107 ? 5.27 -36.125 -14.742 1 97.06 107 GLU B N 1
ATOM 3439 C CA . GLU B 1 107 ? 6.359 -37 -14.383 1 97.06 107 GLU B CA 1
ATOM 3440 C C . GLU B 1 107 ? 7.715 -36.312 -14.531 1 97.06 107 GLU B C 1
ATOM 3442 O O . GLU B 1 107 ? 7.938 -35.594 -15.492 1 97.06 107 GLU B O 1
ATOM 3447 N N . SER B 1 108 ? 8.562 -36.531 -13.531 1 97.75 108 SER B N 1
ATOM 3448 C CA . SER B 1 108 ? 9.883 -35.906 -13.586 1 97.75 108 SER B CA 1
ATOM 3449 C C . SER B 1 108 ? 10.945 -36.812 -12.977 1 97.75 108 SER B C 1
ATOM 3451 O O . SER B 1 108 ? 10.633 -37.688 -12.156 1 97.75 108 SER B O 1
ATOM 3453 N N . LYS B 1 109 ? 12.141 -36.688 -13.406 1 98.19 109 LYS B N 1
ATOM 3454 C CA . LYS B 1 109 ? 13.258 -37.438 -12.852 1 98.19 109 LYS B CA 1
ATOM 3455 C C . LYS B 1 109 ? 13.703 -36.844 -11.508 1 98.19 109 LYS B C 1
ATOM 3457 O O . LYS B 1 109 ? 14.07 -37.594 -10.594 1 98.19 109 LYS B O 1
ATOM 3462 N N . ILE B 1 110 ? 13.75 -35.625 -11.414 1 98.38 110 ILE B N 1
ATOM 3463 C CA . ILE B 1 110 ? 14.172 -34.906 -10.203 1 98.38 110 ILE B CA 1
ATOM 3464 C C . ILE B 1 110 ? 13.242 -33.719 -9.945 1 98.38 110 ILE B C 1
ATOM 3466 O O . ILE B 1 110 ? 12.695 -33.156 -10.883 1 98.38 110 ILE B O 1
ATOM 3470 N N . THR B 1 111 ? 13.016 -33.406 -8.609 1 98.62 111 THR B N 1
ATOM 3471 C CA . THR B 1 111 ? 12.141 -32.312 -8.242 1 98.62 111 THR B CA 1
ATOM 3472 C C . THR B 1 111 ? 12.875 -31.312 -7.344 1 98.62 111 THR B C 1
ATOM 3474 O O . THR B 1 111 ? 13.711 -31.703 -6.527 1 98.62 111 THR B O 1
ATOM 3477 N N . ILE B 1 112 ? 12.602 -30 -7.559 1 98.81 112 ILE B N 1
ATOM 3478 C CA . ILE B 1 112 ? 13.039 -28.922 -6.684 1 98.81 112 ILE B CA 1
ATOM 3479 C C . ILE B 1 112 ? 11.828 -28.172 -6.145 1 98.81 112 ILE B C 1
ATOM 3481 O O . ILE B 1 112 ? 10.859 -27.938 -6.871 1 98.81 112 ILE B O 1
ATOM 3485 N N . ASN B 1 113 ? 11.836 -27.844 -4.898 1 98.81 113 ASN B N 1
ATOM 3486 C CA . ASN B 1 113 ? 10.844 -26.938 -4.324 1 98.81 113 ASN B CA 1
ATOM 3487 C C . ASN B 1 113 ? 11.5 -25.672 -3.766 1 98.81 113 ASN B C 1
ATOM 3489 O O . ASN B 1 113 ? 12.438 -25.75 -2.973 1 98.81 113 ASN B O 1
ATOM 3493 N N . ILE B 1 114 ? 11.094 -24.516 -4.285 1 98.81 114 ILE B N 1
ATOM 3494 C CA . ILE B 1 114 ? 11.477 -23.203 -3.752 1 98.81 114 ILE B CA 1
ATOM 3495 C C . ILE B 1 114 ? 10.258 -22.516 -3.135 1 98.81 114 ILE B C 1
ATOM 3497 O O . ILE B 1 114 ? 9.297 -22.219 -3.836 1 98.81 114 ILE B O 1
ATOM 3501 N N . ASP B 1 115 ? 10.305 -22.281 -1.875 1 98 115 ASP B N 1
ATOM 3502 C CA . ASP B 1 115 ? 9.117 -21.859 -1.136 1 98 115 ASP B CA 1
ATOM 3503 C C . ASP B 1 115 ? 9.5 -21.094 0.131 1 98 115 ASP B C 1
ATOM 3505 O O . ASP B 1 115 ? 10.68 -21.047 0.497 1 98 115 ASP B O 1
ATOM 3509 N N . HIS B 1 116 ? 8.461 -20.375 0.7 1 97.69 116 HIS B N 1
ATOM 3510 C CA . HIS B 1 116 ? 8.742 -19.625 1.918 1 97.69 116 HIS B CA 1
ATOM 3511 C C . HIS B 1 116 ? 7.73 -19.953 3.01 1 97.69 116 HIS B C 1
ATOM 3513 O O . HIS B 1 116 ? 7.816 -19.406 4.117 1 97.69 116 HIS B O 1
ATOM 3519 N N . HIS B 1 117 ? 6.867 -20.844 2.811 1 93 117 HIS B N 1
ATOM 3520 C CA . HIS B 1 117 ? 5.82 -21.141 3.785 1 93 117 HIS B CA 1
ATOM 3521 C C . HIS B 1 117 ? 6.371 -21.969 4.949 1 93 117 HIS B C 1
ATOM 3523 O O . HIS B 1 117 ? 7.055 -22.969 4.742 1 93 117 HIS B O 1
ATOM 3529 N N . VAL B 1 118 ? 5.988 -21.578 6.129 1 89.56 118 VAL B N 1
ATOM 3530 C CA . VAL B 1 118 ? 6.473 -22.234 7.344 1 89.56 118 VAL B CA 1
ATOM 3531 C C . VAL B 1 118 ? 5.922 -23.656 7.43 1 89.56 118 VAL B C 1
ATOM 3533 O O . VAL B 1 118 ? 6.582 -24.547 7.961 1 89.56 118 VAL B O 1
ATOM 3536 N N . SER B 1 119 ? 4.82 -23.938 6.824 1 88.69 119 SER B N 1
ATOM 3537 C CA . SER B 1 119 ? 4.137 -25.219 6.914 1 88.69 119 SER B CA 1
ATOM 3538 C C . SER B 1 119 ? 4.715 -26.219 5.918 1 88.69 119 SER B C 1
ATOM 3540 O O . SER B 1 119 ? 4.301 -27.391 5.887 1 88.69 119 SER B O 1
ATOM 3542 N N . ASN B 1 120 ? 5.645 -25.844 5.125 1 93.25 120 ASN B N 1
ATOM 3543 C CA . ASN B 1 120 ? 6.203 -26.703 4.086 1 93.25 120 ASN B CA 1
ATOM 3544 C C . ASN B 1 120 ? 6.855 -27.953 4.684 1 93.25 120 ASN B C 1
ATOM 3546 O O . ASN B 1 120 ? 7.77 -27.844 5.504 1 93.25 120 ASN B O 1
ATOM 3550 N N . PRO B 1 121 ? 6.461 -29.188 4.277 1 95.19 121 PRO B N 1
ATOM 3551 C CA . PRO B 1 121 ? 7 -30.422 4.852 1 95.19 121 PRO B CA 1
ATOM 3552 C C . PRO B 1 121 ? 8.273 -30.891 4.148 1 95.19 121 PRO B C 1
ATOM 3554 O O . PRO B 1 121 ? 8.742 -32 4.398 1 95.19 121 PRO B O 1
ATOM 3557 N N . LEU B 1 122 ? 8.859 -30.141 3.256 1 96.56 122 LEU B N 1
ATOM 3558 C CA . LEU B 1 122 ? 10.078 -30.469 2.529 1 96.56 122 LEU B CA 1
ATOM 3559 C C . LEU B 1 122 ? 9.875 -31.719 1.675 1 96.56 122 LEU B C 1
ATOM 3561 O O . LEU B 1 122 ? 10.641 -32.688 1.772 1 96.56 122 LEU B O 1
ATOM 3565 N N . TYR B 1 123 ? 9.008 -31.625 0.671 1 97.06 123 TYR B N 1
ATOM 3566 C CA . TYR B 1 123 ? 8.453 -32.781 -0.018 1 97.06 123 TYR B CA 1
ATOM 3567 C C . TYR B 1 123 ? 9.242 -33.094 -1.286 1 97.06 123 TYR B C 1
ATOM 3569 O O . TYR B 1 123 ? 9.086 -34.156 -1.874 1 97.06 123 TYR B O 1
ATOM 3577 N N . ALA B 1 124 ? 10.109 -32.188 -1.797 1 98.31 124 ALA B N 1
ATOM 3578 C CA . ALA B 1 124 ? 10.789 -32.375 -3.072 1 98.31 124 ALA B CA 1
ATOM 3579 C C . ALA B 1 124 ? 12.148 -33.062 -2.867 1 98.31 124 ALA B C 1
ATOM 3581 O O . ALA B 1 124 ? 12.625 -33.188 -1.734 1 98.31 124 ALA B O 1
ATOM 3582 N N . ASP B 1 125 ? 12.758 -33.531 -3.953 1 98.19 125 ASP B N 1
ATOM 3583 C CA . ASP B 1 125 ? 14.102 -34.094 -3.873 1 98.19 125 ASP B CA 1
ATOM 3584 C C . ASP B 1 125 ? 15.109 -33.062 -3.363 1 98.19 125 ASP B C 1
ATOM 3586 O O . ASP B 1 125 ? 15.984 -33.375 -2.564 1 98.19 125 ASP B O 1
ATOM 3590 N N . ILE B 1 126 ? 15.047 -31.875 -3.877 1 97.94 126 ILE B N 1
ATOM 3591 C CA . ILE B 1 126 ? 15.844 -30.734 -3.449 1 97.94 126 ILE B CA 1
ATOM 3592 C C . ILE B 1 126 ? 14.93 -29.641 -2.908 1 97.94 126 ILE B C 1
ATOM 3594 O O . ILE B 1 126 ? 13.977 -29.234 -3.572 1 97.94 126 ILE B O 1
ATOM 3598 N N . GLN B 1 127 ? 15.227 -29.219 -1.762 1 96.88 127 GLN B N 1
ATOM 3599 C CA . GLN B 1 127 ? 14.383 -28.234 -1.097 1 96.88 127 GLN B CA 1
ATOM 3600 C C . GLN B 1 127 ? 15.148 -26.922 -0.877 1 96.88 127 GLN B C 1
ATOM 3602 O O . GLN B 1 127 ? 16.266 -26.922 -0.364 1 96.88 127 GLN B O 1
ATOM 3607 N N . CYS B 1 128 ? 14.609 -25.844 -1.251 1 98.25 128 CYS B N 1
ATOM 3608 C CA . CYS B 1 128 ? 15.039 -24.484 -0.891 1 98.25 128 CYS B CA 1
ATOM 3609 C C . CYS B 1 128 ? 13.898 -23.703 -0.261 1 98.25 128 CYS B C 1
ATOM 3611 O O . CYS B 1 128 ? 13.281 -22.859 -0.918 1 98.25 128 CYS B O 1
ATOM 3613 N N . VAL B 1 129 ? 13.656 -24 1.021 1 97.69 129 VAL B N 1
ATOM 3614 C CA . VAL B 1 129 ? 12.562 -23.391 1.768 1 97.69 129 VAL B CA 1
ATOM 3615 C C . VAL B 1 129 ? 13.117 -22.375 2.754 1 97.69 129 VAL B C 1
ATOM 3617 O O . VAL B 1 129 ? 13.805 -22.734 3.713 1 97.69 129 VAL B O 1
ATOM 3620 N N . VAL B 1 130 ? 12.891 -21.141 2.471 1 97.38 130 VAL B N 1
ATOM 3621 C CA . VAL B 1 130 ? 13.383 -20.047 3.301 1 97.38 130 VAL B CA 1
ATOM 3622 C C . VAL B 1 130 ? 12.219 -19.344 3.994 1 97.38 130 VAL B C 1
ATOM 3624 O O . VAL B 1 130 ? 11.727 -18.312 3.52 1 97.38 130 VAL B O 1
ATOM 3627 N N . THR B 1 131 ? 11.891 -19.703 5.199 1 95.06 131 THR B N 1
ATOM 3628 C CA . THR B 1 131 ? 10.625 -19.344 5.844 1 95.06 131 THR B CA 1
ATOM 3629 C C . THR B 1 131 ? 10.648 -17.891 6.312 1 95.06 131 THR B C 1
ATOM 3631 O O . THR B 1 131 ? 9.602 -17.312 6.57 1 95.06 131 THR B O 1
ATOM 3634 N N . TYR B 1 132 ? 11.828 -17.328 6.445 1 94.94 132 TYR B N 1
ATOM 3635 C CA . TYR B 1 132 ? 11.883 -15.938 6.895 1 94.94 132 TYR B CA 1
ATOM 3636 C C . TYR B 1 132 ? 11.766 -14.984 5.719 1 94.94 132 TYR B C 1
ATOM 3638 O O . TYR B 1 132 ? 11.656 -13.766 5.906 1 94.94 132 TYR B O 1
ATOM 3646 N N . SER B 1 133 ? 11.836 -15.523 4.48 1 97.25 133 SER B N 1
ATOM 3647 C CA . SER B 1 133 ? 11.672 -14.672 3.305 1 97.25 133 SER B CA 1
ATOM 3648 C C . SER B 1 133 ? 10.242 -14.141 3.203 1 97.25 133 SER B C 1
ATOM 3650 O O . SER B 1 133 ? 9.281 -14.859 3.51 1 97.25 133 SER B O 1
ATOM 3652 N N . SER B 1 134 ? 10.156 -12.945 2.701 1 96.94 134 SER B N 1
ATOM 3653 C CA . SER B 1 134 ? 8.844 -12.32 2.605 1 96.94 134 SER B CA 1
ATOM 3654 C C . SER B 1 134 ? 7.984 -12.984 1.535 1 96.94 134 SER B C 1
ATOM 3656 O O . SER B 1 134 ? 6.758 -12.914 1.58 1 96.94 134 SER B O 1
ATOM 3658 N N . SER B 1 135 ? 8.617 -13.57 0.603 1 97.75 135 SER B N 1
ATOM 3659 C CA . SER B 1 135 ? 7.941 -14.148 -0.557 1 97.75 135 SER B CA 1
ATOM 3660 C C . SER B 1 135 ? 8.859 -15.109 -1.305 1 97.75 135 SER B C 1
ATOM 3662 O O . SER B 1 135 ? 10.07 -15.109 -1.097 1 97.75 135 SER B O 1
ATOM 3664 N N . THR B 1 136 ? 8.281 -15.953 -2.045 1 98.69 136 THR B N 1
ATOM 3665 C CA . THR B 1 136 ? 9.07 -16.797 -2.93 1 98.69 136 THR B CA 1
ATOM 3666 C C . THR B 1 136 ? 9.797 -15.953 -3.975 1 98.69 136 THR B C 1
ATOM 3668 O O . THR B 1 136 ? 10.93 -16.266 -4.359 1 98.69 136 THR B O 1
ATOM 3671 N N . SER B 1 137 ? 9.195 -14.852 -4.402 1 98.88 137 SER B N 1
ATOM 3672 C CA . SER B 1 137 ? 9.82 -13.922 -5.34 1 98.88 137 SER B CA 1
ATOM 3673 C C . SER B 1 137 ? 11.125 -13.367 -4.781 1 98.88 137 SER B C 1
ATOM 3675 O O . SER B 1 137 ? 12.078 -13.148 -5.527 1 98.88 137 SER B O 1
ATOM 3677 N N . GLU B 1 138 ? 11.172 -13.148 -3.504 1 98.75 138 GLU B N 1
ATOM 3678 C CA . GLU B 1 138 ? 12.406 -12.688 -2.877 1 98.75 138 GLU B CA 1
ATOM 3679 C C . GLU B 1 138 ? 13.5 -13.742 -2.963 1 98.75 138 GLU B C 1
ATOM 3681 O O . GLU B 1 138 ? 14.672 -13.414 -3.184 1 98.75 138 GLU B O 1
ATOM 3686 N N . ILE B 1 139 ? 13.164 -15.016 -2.785 1 98.81 139 ILE B N 1
ATOM 3687 C CA . ILE B 1 139 ? 14.125 -16.109 -2.889 1 98.81 139 ILE B CA 1
ATOM 3688 C C . ILE B 1 139 ? 14.656 -16.203 -4.316 1 98.81 139 ILE B C 1
ATOM 3690 O O . ILE B 1 139 ? 15.867 -16.297 -4.523 1 98.81 139 ILE B O 1
ATOM 3694 N N . ILE B 1 140 ? 13.797 -16.109 -5.293 1 98.94 140 ILE B N 1
ATOM 3695 C CA . ILE B 1 140 ? 14.18 -16.188 -6.699 1 98.94 140 ILE B CA 1
ATOM 3696 C C . ILE B 1 140 ? 15.086 -15 -7.047 1 98.94 140 ILE B C 1
ATOM 3698 O O . ILE B 1 140 ? 16.078 -15.164 -7.77 1 98.94 140 ILE B O 1
ATOM 3702 N N . TYR B 1 141 ? 14.734 -13.828 -6.535 1 98.81 141 TYR B N 1
ATOM 3703 C CA . TYR B 1 141 ? 15.578 -12.656 -6.734 1 98.81 141 TYR B CA 1
ATOM 3704 C C . TYR B 1 141 ? 17 -12.906 -6.246 1 98.81 141 TYR B C 1
ATOM 3706 O O . TYR B 1 141 ? 17.969 -12.633 -6.961 1 98.81 141 TYR B O 1
ATOM 3714 N N . ASN B 1 142 ? 17.062 -13.375 -5.062 1 98.81 142 ASN B N 1
ATOM 3715 C CA . ASN B 1 142 ? 18.391 -13.648 -4.504 1 98.81 142 ASN B CA 1
ATOM 3716 C C . ASN B 1 142 ? 19.109 -14.742 -5.285 1 98.81 142 ASN B C 1
ATOM 3718 O O . ASN B 1 142 ? 20.328 -14.664 -5.492 1 98.81 142 ASN B O 1
ATOM 3722 N N . PHE B 1 143 ? 18.438 -15.805 -5.668 1 98.81 143 PHE B N 1
ATOM 3723 C CA . PHE B 1 143 ? 19.016 -16.859 -6.5 1 98.81 143 PHE B CA 1
ATOM 3724 C C . PHE B 1 143 ? 19.625 -16.266 -7.77 1 98.81 143 PHE B C 1
ATOM 3726 O O . PHE B 1 143 ? 20.781 -16.562 -8.102 1 98.81 143 PHE B O 1
ATOM 3733 N N . ILE B 1 144 ? 18.859 -15.422 -8.484 1 98.75 144 ILE B N 1
ATOM 3734 C CA . ILE B 1 144 ? 19.297 -14.805 -9.734 1 98.75 144 ILE B CA 1
ATOM 3735 C C . ILE B 1 144 ? 20.531 -13.953 -9.469 1 98.75 144 ILE B C 1
ATOM 3737 O O . ILE B 1 144 ? 21.531 -14.039 -10.211 1 98.75 144 ILE B O 1
ATOM 3741 N N . LYS B 1 145 ? 20.453 -13.18 -8.445 1 98.19 145 LYS B N 1
ATOM 3742 C CA . LYS B 1 145 ? 21.516 -12.25 -8.102 1 98.19 145 LYS B CA 1
ATOM 3743 C C . LYS B 1 145 ? 22.812 -12.992 -7.75 1 98.19 145 LYS B C 1
ATOM 3745 O O . LYS B 1 145 ? 23.859 -12.727 -8.328 1 98.19 145 LYS B O 1
ATOM 3750 N N . TYR B 1 146 ? 22.734 -13.953 -6.855 1 97.94 146 TYR B N 1
ATOM 3751 C CA . TYR B 1 146 ? 23.922 -14.609 -6.328 1 97.94 146 TYR B CA 1
ATOM 3752 C C . TYR B 1 146 ? 24.5 -15.586 -7.344 1 97.94 146 TYR B C 1
ATOM 3754 O O . TYR B 1 146 ? 25.703 -15.875 -7.324 1 97.94 146 TYR B O 1
ATOM 3762 N N . MET B 1 147 ? 23.688 -16.109 -8.234 1 98.31 147 MET B N 1
ATOM 3763 C CA . MET B 1 147 ? 24.188 -17.016 -9.266 1 98.31 147 MET B CA 1
ATOM 3764 C C . MET B 1 147 ? 24.609 -16.234 -10.5 1 98.31 147 MET B C 1
ATOM 3766 O O . MET B 1 147 ? 25.062 -16.828 -11.484 1 98.31 147 MET B O 1
ATOM 3770 N N . ASN B 1 148 ? 24.422 -14.953 -10.516 1 98 148 ASN B N 1
ATOM 3771 C CA . ASN B 1 148 ? 24.891 -14.039 -11.547 1 98 148 ASN B CA 1
ATOM 3772 C C . ASN B 1 148 ? 24.219 -14.32 -12.891 1 98 148 ASN B C 1
ATOM 3774 O O . ASN B 1 148 ? 24.875 -14.398 -13.922 1 98 148 ASN B O 1
ATOM 3778 N N . TYR B 1 149 ? 22.969 -14.586 -12.883 1 98.69 149 TYR B N 1
ATOM 3779 C CA . TYR B 1 149 ? 22.188 -14.727 -14.102 1 98.69 149 TYR B CA 1
ATOM 3780 C C . TYR B 1 149 ? 21.938 -13.367 -14.75 1 98.69 149 TYR B C 1
ATOM 3782 O O . TYR B 1 149 ? 21.875 -12.352 -14.055 1 98.69 149 TYR B O 1
ATOM 3790 N N . LYS B 1 150 ? 21.875 -13.398 -16.062 1 98.38 150 LYS B N 1
ATOM 3791 C CA . LYS B 1 150 ? 21.312 -12.227 -16.703 1 98.38 150 LYS B CA 1
ATOM 3792 C C . LYS B 1 150 ? 19.891 -11.953 -16.203 1 98.38 150 LYS B C 1
ATOM 3794 O O . LYS B 1 150 ? 19.078 -12.875 -16.094 1 98.38 150 LYS B O 1
ATOM 3799 N N . PHE B 1 151 ? 19.625 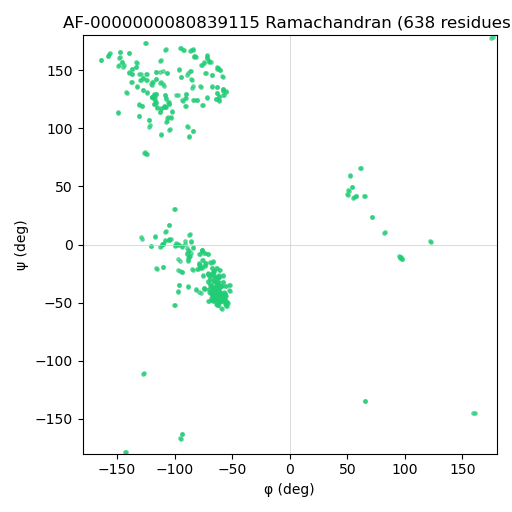-10.703 -15.859 1 98.06 151 PHE B N 1
ATOM 3800 C CA . PHE B 1 151 ? 18.406 -10.305 -15.172 1 98.06 151 PHE B CA 1
ATOM 3801 C C . PHE B 1 151 ? 17.641 -9.258 -15.977 1 98.06 151 PHE B C 1
ATOM 3803 O O . PHE B 1 151 ? 17.938 -8.062 -15.883 1 98.06 151 PHE B O 1
ATOM 3810 N N . SER B 1 152 ? 16.578 -9.664 -16.703 1 98.44 152 SER B N 1
ATOM 3811 C CA . SER B 1 152 ? 15.852 -8.758 -17.578 1 98.44 152 SER B CA 1
ATOM 3812 C C . SER B 1 152 ? 14.844 -7.922 -16.797 1 98.44 152 SER B C 1
ATOM 3814 O O . SER B 1 152 ? 14.453 -8.289 -15.688 1 98.44 152 SER B O 1
ATOM 3816 N N . LEU B 1 153 ? 14.445 -6.852 -17.406 1 98.69 153 LEU B N 1
ATOM 3817 C CA . LEU B 1 153 ? 13.445 -5.988 -16.797 1 98.69 153 LEU B CA 1
ATOM 3818 C C . LEU B 1 153 ? 12.117 -6.727 -16.641 1 98.69 153 LEU B C 1
ATOM 3820 O O . LEU B 1 153 ? 11.43 -6.566 -15.633 1 98.69 153 LEU B O 1
ATOM 3824 N N . SER B 1 154 ? 11.758 -7.547 -17.625 1 98.81 154 SER B N 1
ATOM 3825 C CA . SER B 1 154 ? 10.508 -8.305 -17.547 1 98.81 154 SER B CA 1
ATOM 3826 C C . SER B 1 154 ? 10.508 -9.266 -16.359 1 98.81 154 SER B C 1
ATOM 3828 O O . SER B 1 154 ? 9.508 -9.391 -15.664 1 98.81 154 SER B O 1
ATOM 3830 N N . ALA B 1 155 ? 11.648 -9.938 -16.156 1 98.88 155 ALA B N 1
ATOM 3831 C CA . ALA B 1 155 ? 11.766 -10.812 -14.984 1 98.88 155 ALA B CA 1
ATOM 3832 C C . ALA B 1 155 ? 11.688 -10.016 -13.695 1 98.88 155 ALA B C 1
ATOM 3834 O O . ALA B 1 155 ? 11.047 -10.438 -12.727 1 98.88 155 ALA B O 1
ATOM 3835 N N . ALA B 1 156 ? 12.32 -8.867 -13.695 1 98.94 156 ALA B N 1
ATOM 3836 C CA . ALA B 1 156 ? 12.312 -7.992 -12.531 1 98.94 156 ALA B CA 1
ATOM 3837 C C . ALA B 1 156 ? 10.898 -7.531 -12.195 1 98.94 156 ALA B C 1
ATOM 3839 O O . ALA B 1 156 ? 10.516 -7.492 -11.023 1 98.94 156 ALA B O 1
ATOM 3840 N N . GLU B 1 157 ? 10.125 -7.199 -13.172 1 98.88 157 GLU B N 1
ATOM 3841 C CA . GLU B 1 157 ? 8.742 -6.75 -12.992 1 98.88 157 GLU B CA 1
ATOM 3842 C C . GLU B 1 157 ? 7.875 -7.859 -12.406 1 98.88 157 GLU B C 1
ATOM 3844 O O . GLU B 1 157 ? 7.059 -7.613 -11.523 1 98.88 157 GLU B O 1
ATOM 3849 N N . ALA B 1 158 ? 8.078 -9.055 -12.898 1 98.94 158 ALA B N 1
ATOM 3850 C CA . ALA B 1 158 ? 7.34 -10.203 -12.375 1 98.94 158 ALA B CA 1
ATOM 3851 C C . ALA B 1 158 ? 7.656 -10.422 -10.898 1 98.94 158 ALA B C 1
ATOM 3853 O O . ALA B 1 158 ? 6.75 -10.602 -10.078 1 98.94 158 ALA B O 1
ATOM 3854 N N . LEU B 1 159 ? 8.938 -10.383 -10.617 1 98.94 159 LEU B N 1
ATOM 3855 C CA . LEU B 1 159 ? 9.352 -10.617 -9.234 1 98.94 159 LEU B CA 1
ATOM 3856 C C . LEU B 1 159 ? 8.867 -9.5 -8.328 1 98.94 159 LEU B C 1
ATOM 3858 O O . LEU B 1 159 ? 8.508 -9.742 -7.172 1 98.94 159 LEU B O 1
ATOM 3862 N N . TYR B 1 160 ? 8.867 -8.266 -8.789 1 98.88 160 TYR B N 1
ATOM 3863 C CA . TYR B 1 160 ? 8.344 -7.16 -8 1 98.88 160 TYR B CA 1
ATOM 3864 C C . TYR B 1 160 ? 6.867 -7.367 -7.68 1 98.88 160 TYR B C 1
ATOM 3866 O O . TYR B 1 160 ? 6.426 -7.09 -6.562 1 98.88 160 TYR B O 1
ATOM 3874 N N . LEU B 1 161 ? 6.125 -7.828 -8.648 1 98.81 161 LEU B N 1
ATOM 3875 C CA . LEU B 1 161 ? 4.711 -8.094 -8.422 1 98.81 161 LEU B CA 1
ATOM 3876 C C . LEU B 1 161 ? 4.52 -9.125 -7.312 1 98.81 161 LEU B C 1
ATOM 3878 O O . LEU B 1 161 ? 3.652 -8.961 -6.449 1 98.81 161 LEU B O 1
ATOM 3882 N N . GLY B 1 162 ? 5.324 -10.188 -7.363 1 98.69 162 GLY B N 1
ATOM 3883 C CA . GLY B 1 162 ? 5.254 -11.172 -6.297 1 98.69 162 GLY B CA 1
ATOM 3884 C C . GLY B 1 162 ? 5.551 -10.594 -4.926 1 98.69 162 GLY B C 1
ATOM 3885 O O . GLY B 1 162 ? 4.887 -10.93 -3.945 1 98.69 162 GLY B O 1
ATOM 3886 N N . LEU B 1 163 ? 6.559 -9.758 -4.914 1 98.5 163 LEU B N 1
ATOM 3887 C CA . LEU B 1 163 ? 6.922 -9.055 -3.686 1 98.5 163 LEU B CA 1
ATOM 3888 C C . LEU B 1 163 ? 5.758 -8.211 -3.176 1 98.5 163 LEU B C 1
ATOM 3890 O O . LEU B 1 163 ? 5.43 -8.25 -1.986 1 98.5 163 LEU B O 1
ATOM 3894 N N . VAL B 1 164 ? 5.133 -7.469 -4.055 1 98.06 164 VAL B N 1
ATOM 3895 C CA . VAL B 1 164 ? 3.99 -6.621 -3.732 1 98.06 164 VAL B CA 1
ATOM 3896 C C . VAL B 1 164 ? 2.85 -7.477 -3.186 1 98.06 164 VAL B C 1
ATOM 3898 O O . VAL B 1 164 ? 2.221 -7.121 -2.188 1 98.06 164 VAL B O 1
ATOM 3901 N N . ASN B 1 165 ? 2.641 -8.562 -3.777 1 96.88 165 ASN B N 1
ATOM 3902 C CA . ASN B 1 165 ? 1.57 -9.469 -3.361 1 96.88 165 ASN B CA 1
ATOM 3903 C C . ASN B 1 165 ? 1.747 -9.914 -1.914 1 96.88 165 ASN B C 1
ATOM 3905 O O . ASN B 1 165 ? 0.868 -9.695 -1.079 1 96.88 165 ASN B O 1
ATOM 3909 N N . ASP B 1 166 ? 2.826 -10.453 -1.595 1 96.06 166 ASP B N 1
ATOM 3910 C CA . ASP B 1 166 ? 2.996 -11.133 -0.313 1 96.06 166 ASP B CA 1
ATOM 3911 C C . ASP B 1 166 ? 3.256 -10.125 0.808 1 96.06 166 ASP B C 1
ATOM 3913 O O . ASP B 1 166 ? 3.09 -10.445 1.986 1 96.06 166 ASP B O 1
ATOM 3917 N N . THR B 1 167 ? 3.719 -8.922 0.438 1 96.69 167 THR B N 1
ATOM 3918 C CA . THR B 1 167 ? 4.012 -7.934 1.468 1 96.69 167 THR B CA 1
ATOM 3919 C C . THR B 1 167 ? 2.865 -6.934 1.595 1 96.69 167 THR B C 1
ATOM 3921 O O . THR B 1 167 ? 2.93 -6.008 2.408 1 96.69 167 THR B O 1
ATOM 3924 N N . GLY B 1 168 ? 1.83 -7.098 0.773 1 94.56 168 GLY B N 1
ATOM 3925 C CA . GLY B 1 168 ? 0.804 -6.066 0.749 1 94.56 168 GLY B CA 1
ATOM 3926 C C . GLY B 1 168 ? 1.348 -4.691 0.405 1 94.56 168 GLY B C 1
ATOM 3927 O O . GLY B 1 168 ? 1.013 -3.703 1.062 1 94.56 168 GLY B O 1
ATOM 3928 N N . ASN B 1 169 ? 2.236 -4.727 -0.578 1 96.94 169 ASN B N 1
ATOM 3929 C CA . ASN B 1 169 ? 2.945 -3.504 -0.938 1 96.94 169 ASN B CA 1
ATOM 3930 C C . ASN B 1 169 ? 3.631 -2.879 0.273 1 96.94 169 ASN B C 1
ATOM 3932 O O . ASN B 1 169 ? 3.42 -1.701 0.571 1 96.94 169 ASN B O 1
ATOM 3936 N N . PHE B 1 170 ? 4.367 -3.672 1.022 1 97.19 170 PHE B N 1
ATOM 3937 C CA . PHE B 1 170 ? 5.258 -3.326 2.125 1 97.19 170 PHE B CA 1
ATOM 3938 C C . PHE B 1 170 ? 4.457 -2.889 3.348 1 97.19 170 PHE B C 1
ATOM 3940 O O . PHE B 1 170 ? 4.965 -2.152 4.195 1 97.19 170 PHE B O 1
ATOM 3947 N N . SER B 1 171 ? 3.225 -3.322 3.422 1 94.19 171 SER B N 1
ATOM 3948 C CA . SER B 1 171 ? 2.371 -2.977 4.555 1 94.19 171 SER B CA 1
ATOM 3949 C C . SER B 1 171 ? 2.434 -4.043 5.641 1 94.19 171 SER B C 1
ATOM 3951 O O . SER B 1 171 ? 2.123 -3.773 6.801 1 94.19 171 SER B O 1
ATOM 3953 N N . HIS B 1 172 ? 2.783 -5.246 5.289 1 90.69 172 HIS B N 1
ATOM 3954 C CA . HIS B 1 172 ? 2.699 -6.379 6.207 1 90.69 172 HIS B CA 1
ATOM 3955 C C . HIS B 1 172 ? 3.959 -6.492 7.059 1 90.69 172 HIS B C 1
ATOM 3957 O O . HIS B 1 172 ? 4.98 -5.871 6.75 1 90.69 172 HIS B O 1
ATOM 3963 N N . SER B 1 173 ? 3.879 -7.32 8.094 1 90.44 173 SER B N 1
ATOM 3964 C CA . SER B 1 173 ? 4.949 -7.43 9.078 1 90.44 173 SER B CA 1
ATOM 3965 C C . SER B 1 173 ? 6.098 -8.281 8.555 1 90.44 173 SER B C 1
ATOM 3967 O O . SER B 1 173 ? 7.18 -8.312 9.148 1 90.44 173 SER B O 1
ATOM 3969 N N . ASN B 1 174 ? 5.93 -8.922 7.41 1 93.38 174 ASN B N 1
ATOM 3970 C CA . ASN B 1 174 ? 6.977 -9.789 6.879 1 93.38 174 ASN B CA 1
ATOM 3971 C C . ASN B 1 174 ? 7.992 -9 6.059 1 93.38 174 ASN B C 1
ATOM 3973 O O . ASN B 1 174 ? 8.906 -9.586 5.465 1 93.38 174 ASN B O 1
ATOM 3977 N N . VAL B 1 175 ? 7.84 -7.707 5.98 1 96.88 175 VAL B N 1
ATOM 3978 C CA . VAL B 1 175 ? 8.805 -6.84 5.309 1 96.88 175 VAL B CA 1
ATOM 3979 C C . VAL B 1 175 ? 10.078 -6.746 6.141 1 96.88 175 VAL B C 1
ATOM 3981 O O . VAL B 1 175 ? 10.031 -6.465 7.34 1 96.88 175 VAL B O 1
ATOM 3984 N N . LYS B 1 176 ? 11.164 -7.023 5.531 1 96.44 176 LYS B N 1
ATOM 3985 C CA . LYS B 1 176 ? 12.492 -6.926 6.137 1 96.44 176 LYS B CA 1
ATOM 3986 C C . LYS B 1 176 ? 13.414 -6.043 5.301 1 96.44 176 LYS B C 1
ATOM 3988 O O . LYS B 1 176 ? 13.031 -5.582 4.223 1 96.44 176 LYS B O 1
ATOM 3993 N N . VAL B 1 177 ? 14.602 -5.82 5.91 1 97.38 177 VAL B N 1
ATOM 3994 C CA . VAL B 1 177 ? 15.594 -5.012 5.215 1 97.38 177 VAL B CA 1
ATOM 3995 C C . VAL B 1 177 ? 15.883 -5.613 3.844 1 97.38 177 VAL B C 1
ATOM 3997 O O . VAL B 1 177 ? 15.953 -4.895 2.844 1 97.38 177 VAL B O 1
ATOM 4000 N N . GLY B 1 178 ? 16.031 -6.922 3.812 1 97.25 178 GLY B N 1
ATOM 4001 C CA . GLY B 1 178 ? 16.266 -7.605 2.549 1 97.25 178 GLY B CA 1
ATOM 4002 C C . GLY B 1 178 ? 15.148 -7.414 1.546 1 97.25 178 GLY B C 1
ATOM 4003 O O . GLY B 1 178 ? 15.398 -7.32 0.342 1 97.25 178 GLY B O 1
ATOM 4004 N N . THR B 1 179 ? 13.883 -7.375 2.031 1 98 179 THR B N 1
ATOM 4005 C CA . THR B 1 179 ? 12.711 -7.137 1.196 1 98 179 THR B CA 1
ATOM 4006 C C . THR B 1 179 ? 12.797 -5.773 0.515 1 98 179 THR B C 1
ATOM 4008 O O . THR B 1 179 ? 12.602 -5.668 -0.697 1 98 179 THR B O 1
ATOM 4011 N N . MET B 1 180 ? 13.156 -4.785 1.309 1 98.12 180 MET B N 1
ATOM 4012 C CA . MET B 1 180 ? 13.258 -3.424 0.79 1 98.12 180 MET B CA 1
ATOM 4013 C C . MET B 1 180 ? 14.445 -3.289 -0.161 1 98.12 180 MET B C 1
ATOM 4015 O O . MET B 1 180 ? 14.375 -2.559 -1.15 1 98.12 180 MET B O 1
ATOM 4019 N N . GLN B 1 181 ? 15.516 -3.939 0.162 1 97.94 181 GLN B N 1
ATOM 4020 C CA . GLN B 1 181 ? 16.688 -3.926 -0.718 1 97.94 181 GLN B CA 1
ATOM 4021 C C . GLN B 1 181 ? 16.344 -4.504 -2.088 1 97.94 181 GLN B C 1
ATOM 4023 O O . GLN B 1 181 ? 16.75 -3.963 -3.117 1 97.94 181 GLN B O 1
ATOM 4028 N N . MET B 1 182 ? 15.625 -5.617 -2.084 1 98.44 182 MET B N 1
ATOM 4029 C CA . MET B 1 182 ? 15.164 -6.188 -3.348 1 98.44 182 MET B CA 1
ATOM 4030 C C . MET B 1 182 ? 14.367 -5.16 -4.145 1 98.44 182 MET B C 1
ATOM 4032 O O . MET B 1 182 ? 14.625 -4.957 -5.332 1 98.44 182 MET B O 1
ATOM 4036 N N . ALA B 1 183 ? 13.375 -4.555 -3.484 1 98.56 183 ALA B N 1
ATOM 4037 C CA . ALA B 1 183 ? 12.547 -3.551 -4.152 1 98.56 183 ALA B CA 1
ATOM 4038 C C . ALA B 1 183 ? 13.406 -2.418 -4.711 1 98.56 183 ALA B C 1
ATOM 4040 O O . ALA B 1 183 ? 13.195 -1.971 -5.84 1 98.56 183 ALA B O 1
ATOM 4041 N N . THR B 1 184 ? 14.414 -1.982 -3.93 1 98.38 184 THR B N 1
ATOM 4042 C CA . THR B 1 184 ? 15.32 -0.92 -4.344 1 98.38 184 THR B CA 1
ATOM 4043 C C . THR B 1 184 ? 16.062 -1.312 -5.617 1 98.38 184 THR B C 1
ATOM 4045 O O . THR B 1 184 ? 16.125 -0.533 -6.574 1 98.38 184 THR B O 1
ATOM 4048 N N . ASP B 1 185 ? 16.594 -2.484 -5.602 1 98.56 185 ASP B N 1
ATOM 4049 C CA . ASP B 1 185 ? 17.359 -2.977 -6.746 1 98.56 185 ASP B CA 1
ATOM 4050 C C . ASP B 1 185 ? 16.469 -3.08 -7.988 1 98.56 185 ASP B C 1
ATOM 4052 O O . ASP B 1 185 ? 16.891 -2.705 -9.086 1 98.56 185 ASP B O 1
ATOM 4056 N N . LEU B 1 186 ? 15.281 -3.605 -7.832 1 98.81 186 LEU B N 1
ATOM 4057 C CA . LEU B 1 186 ? 14.391 -3.809 -8.969 1 98.81 186 LEU B CA 1
ATOM 4058 C C . LEU B 1 186 ? 13.945 -2.473 -9.562 1 98.81 186 LEU B C 1
ATOM 4060 O O . LEU B 1 186 ? 13.875 -2.318 -10.781 1 98.81 186 LEU B O 1
ATOM 4064 N N . ILE B 1 187 ? 13.656 -1.54 -8.703 1 98.5 187 ILE B N 1
ATOM 4065 C CA . ILE B 1 187 ? 13.297 -0.205 -9.164 1 98.5 187 ILE B CA 1
ATOM 4066 C C . ILE B 1 187 ? 14.484 0.438 -9.875 1 98.5 187 ILE B C 1
ATOM 4068 O O . ILE B 1 187 ? 14.32 1.09 -10.906 1 98.5 187 ILE B O 1
ATOM 4072 N N . ALA B 1 188 ? 15.688 0.238 -9.367 1 98.19 188 ALA B N 1
ATOM 4073 C CA . ALA B 1 188 ? 16.906 0.753 -10.008 1 98.19 188 ALA B CA 1
ATOM 4074 C C . ALA B 1 188 ? 17.078 0.163 -11.398 1 98.19 188 ALA B C 1
ATOM 4076 O O . ALA B 1 188 ? 17.641 0.813 -12.289 1 98.19 188 ALA B O 1
ATOM 4077 N N . MET B 1 189 ? 16.562 -1.028 -11.617 1 98.19 189 MET B N 1
ATOM 4078 C CA . MET B 1 189 ? 16.672 -1.714 -12.906 1 98.19 189 MET B CA 1
ATOM 4079 C C . MET B 1 189 ? 15.656 -1.151 -13.898 1 98.19 189 MET B C 1
ATOM 4081 O O . MET B 1 189 ? 15.734 -1.43 -15.102 1 98.19 189 MET B O 1
ATOM 4085 N N . GLY B 1 190 ? 14.672 -0.432 -13.375 1 98.12 190 GLY B N 1
ATOM 4086 C CA . GLY B 1 190 ? 13.711 0.176 -14.281 1 98.12 190 GLY B CA 1
ATOM 4087 C C . GLY B 1 190 ? 12.281 -0.252 -14.023 1 98.12 190 GLY B C 1
ATOM 4088 O O . GLY B 1 190 ? 11.367 0.161 -14.734 1 98.12 190 GLY B O 1
ATOM 4089 N N . VAL B 1 191 ? 12.062 -1.063 -13 1 98.5 191 VAL B N 1
ATOM 4090 C CA . VAL B 1 191 ? 10.711 -1.498 -12.672 1 98.5 191 VAL B CA 1
ATOM 4091 C C . VAL B 1 191 ? 9.852 -0.287 -12.32 1 98.5 191 VAL B C 1
ATOM 4093 O O . VAL B 1 191 ? 10.25 0.551 -11.508 1 98.5 191 VAL B O 1
ATOM 4096 N N . ASN B 1 192 ? 8.734 -0.186 -12.984 1 96.88 192 ASN B N 1
ATOM 4097 C CA . ASN B 1 192 ? 7.754 0.855 -12.695 1 96.88 192 ASN B CA 1
ATOM 4098 C C . ASN B 1 192 ? 6.785 0.425 -11.602 1 96.88 192 ASN B C 1
ATOM 4100 O O . ASN B 1 192 ? 5.754 -0.189 -11.883 1 96.88 192 ASN B O 1
ATOM 4104 N N . ASN B 1 193 ? 7.109 0.777 -10.367 1 97.12 193 ASN B N 1
ATOM 4105 C CA . ASN B 1 193 ? 6.328 0.358 -9.211 1 97.12 193 ASN B CA 1
ATOM 4106 C C . ASN B 1 193 ? 4.867 0.786 -9.336 1 97.12 193 ASN B C 1
ATOM 4108 O O . ASN B 1 193 ? 3.961 0.011 -9.023 1 97.12 193 ASN B O 1
ATOM 4112 N N . ASN B 1 194 ? 4.613 2.006 -9.742 1 93.31 194 ASN B N 1
ATOM 4113 C CA . ASN B 1 194 ? 3.266 2.555 -9.875 1 93.31 194 ASN B CA 1
ATOM 4114 C C . ASN B 1 194 ? 2.428 1.757 -10.867 1 93.31 194 ASN B C 1
ATOM 4116 O O . ASN B 1 194 ? 1.271 1.433 -10.594 1 93.31 194 ASN B O 1
ATOM 4120 N N . TYR B 1 195 ? 3.039 1.44 -12.008 1 93.81 195 TYR B N 1
ATOM 4121 C CA . TYR B 1 195 ? 2.361 0.654 -13.031 1 93.81 195 TYR B CA 1
ATOM 4122 C C . TYR B 1 195 ? 1.951 -0.71 -12.484 1 93.81 195 TYR B C 1
ATOM 4124 O O . TYR B 1 195 ? 0.821 -1.155 -12.703 1 93.81 195 TYR B O 1
ATOM 4132 N N . ILE B 1 196 ? 2.834 -1.339 -11.773 1 97 196 ILE B N 1
ATOM 4133 C CA . ILE B 1 196 ? 2.574 -2.67 -11.234 1 97 196 ILE B CA 1
ATOM 4134 C C . ILE B 1 196 ? 1.482 -2.596 -10.172 1 97 196 ILE B C 1
ATOM 4136 O O . ILE B 1 196 ? 0.516 -3.361 -10.211 1 97 196 ILE B O 1
ATOM 4140 N N . VAL B 1 197 ? 1.569 -1.697 -9.273 1 94.69 197 VAL B N 1
ATOM 4141 C CA . VAL B 1 197 ? 0.617 -1.597 -8.172 1 94.69 197 VAL B CA 1
ATOM 4142 C C . VAL B 1 197 ? -0.763 -1.232 -8.711 1 94.69 197 VAL B C 1
ATOM 4144 O O . VAL B 1 197 ? -1.773 -1.796 -8.281 1 94.69 197 VAL B O 1
ATOM 4147 N N . ASN B 1 198 ? -0.844 -0.323 -9.656 1 90 198 ASN B N 1
ATOM 4148 C CA . ASN B 1 198 ? -2.113 0.11 -10.234 1 90 198 ASN B CA 1
ATOM 4149 C C . ASN B 1 198 ? -2.834 -1.041 -10.93 1 90 198 ASN B C 1
ATOM 4151 O O . ASN B 1 198 ? -4.055 -1.173 -10.812 1 90 198 ASN B O 1
ATOM 4155 N N . ASN B 1 199 ? -2.105 -1.84 -11.633 1 91.75 199 ASN B N 1
ATOM 4156 C CA . ASN B 1 199 ? -2.717 -2.912 -12.414 1 91.75 199 ASN B CA 1
ATOM 4157 C C . ASN B 1 199 ? -2.963 -4.152 -11.562 1 91.75 199 ASN B C 1
ATOM 4159 O O . ASN B 1 199 ? -3.84 -4.961 -11.875 1 91.75 199 ASN B O 1
ATOM 4163 N N . PHE B 1 200 ? -2.23 -4.27 -10.477 1 94.5 200 PHE B N 1
ATOM 4164 C CA . PHE B 1 200 ? -2.311 -5.484 -9.672 1 94.5 200 PHE B CA 1
ATOM 4165 C C . PHE B 1 200 ? -3.205 -5.277 -8.461 1 94.5 200 PHE B C 1
ATOM 4167 O O . PHE B 1 200 ? -4.148 -6.039 -8.242 1 94.5 200 PHE B O 1
ATOM 4174 N N . LEU B 1 201 ? -2.922 -4.23 -7.719 1 91.94 201 LEU B N 1
ATOM 4175 C CA . LEU B 1 201 ? -3.623 -4.039 -6.453 1 91.94 201 LEU B CA 1
ATOM 4176 C C . LEU B 1 201 ? -4.805 -3.094 -6.621 1 91.94 201 LEU B C 1
ATOM 4178 O O . LEU B 1 201 ? -5.801 -3.201 -5.902 1 91.94 201 LEU B O 1
ATOM 4182 N N . ASN B 1 202 ? -4.668 -2.145 -7.449 1 89.75 202 ASN B N 1
ATOM 4183 C CA . ASN B 1 202 ? -5.723 -1.146 -7.609 1 89.75 202 ASN B CA 1
ATOM 4184 C C . ASN B 1 202 ? -6.582 -1.427 -8.836 1 89.75 202 ASN B C 1
ATOM 4186 O O . ASN B 1 202 ? -6.98 -0.501 -9.547 1 89.75 202 ASN B O 1
ATOM 4190 N N . SER B 1 203 ? -6.734 -2.621 -9.18 1 92.31 203 SER B N 1
ATOM 4191 C CA . SER B 1 203 ? -7.559 -3.113 -10.281 1 92.31 203 SER B CA 1
ATOM 4192 C C . SER B 1 203 ? -8.609 -4.098 -9.789 1 92.31 203 SER B C 1
ATOM 4194 O O . SER B 1 203 ? -8.281 -5.227 -9.414 1 92.31 203 SER B O 1
ATOM 4196 N N . ASN B 1 204 ? -9.828 -3.629 -9.773 1 95.38 204 ASN B N 1
ATOM 4197 C CA . ASN B 1 204 ? -10.906 -4.418 -9.188 1 95.38 204 ASN B CA 1
ATOM 4198 C C . ASN B 1 204 ? -12.047 -4.633 -10.18 1 95.38 204 ASN B C 1
ATOM 4200 O O . ASN B 1 204 ? -12.297 -3.789 -11.039 1 95.38 204 ASN B O 1
ATOM 4204 N N . SER B 1 205 ? -12.656 -5.789 -10.039 1 94.81 205 SER B N 1
ATOM 4205 C CA . SER B 1 205 ? -13.875 -6.016 -10.82 1 94.81 205 SER B CA 1
ATOM 4206 C C . SER B 1 205 ? -15.031 -5.18 -10.281 1 94.81 205 SER B C 1
ATOM 4208 O O . SER B 1 205 ? -14.977 -4.676 -9.156 1 94.81 205 SER B O 1
ATOM 4210 N N . TYR B 1 206 ? -15.992 -5.043 -11.18 1 96.38 206 TYR B N 1
ATOM 4211 C CA . TYR B 1 206 ? -17.219 -4.375 -10.766 1 96.38 206 TYR B CA 1
ATOM 4212 C C . TYR B 1 206 ? -17.828 -5.066 -9.555 1 96.38 206 TYR B C 1
ATOM 4214 O O . TYR B 1 206 ? -18.234 -4.406 -8.594 1 96.38 206 TYR B O 1
ATOM 4222 N N . GLN B 1 207 ? -17.844 -6.375 -9.586 1 97 207 GLN B N 1
ATOM 4223 C CA . GLN B 1 207 ? -18.406 -7.188 -8.516 1 97 207 GLN B CA 1
ATOM 4224 C C . GLN B 1 207 ? -17.656 -6.992 -7.207 1 97 207 GLN B C 1
ATOM 4226 O O . GLN B 1 207 ? -18.266 -6.848 -6.145 1 97 207 GLN B O 1
ATOM 4231 N N . THR B 1 208 ? -16.375 -6.934 -7.32 1 96.81 208 THR B N 1
ATOM 4232 C CA . THR B 1 208 ? -15.547 -6.742 -6.133 1 96.81 208 THR B CA 1
ATOM 4233 C C . THR B 1 208 ? -15.859 -5.406 -5.465 1 96.81 208 THR B C 1
ATOM 4235 O O . THR B 1 208 ? -16.047 -5.34 -4.246 1 96.81 208 THR B O 1
ATOM 4238 N N . LEU B 1 209 ? -15.953 -4.398 -6.238 1 98 209 LEU B N 1
ATOM 4239 C CA . LEU B 1 209 ? -16.219 -3.068 -5.703 1 98 209 LEU B CA 1
ATOM 4240 C C . LEU B 1 209 ? -17.609 -2.996 -5.094 1 98 209 LEU B C 1
ATOM 4242 O O . LEU B 1 209 ? -17.797 -2.414 -4.023 1 98 209 LEU B O 1
ATOM 4246 N N . LYS B 1 210 ? -18.547 -3.645 -5.742 1 98.31 210 LYS B N 1
ATOM 4247 C CA . LYS B 1 210 ? -19.906 -3.635 -5.227 1 98.31 210 LYS B CA 1
ATOM 4248 C C . LYS B 1 210 ? -20.016 -4.418 -3.924 1 98.31 210 LYS B C 1
ATOM 4250 O O . LYS B 1 210 ? -20.672 -3.982 -2.98 1 98.31 210 LYS B O 1
ATOM 4255 N N . MET B 1 211 ? -19.344 -5.551 -3.865 1 98.12 211 MET B N 1
ATOM 4256 C CA . MET B 1 211 ? -19.344 -6.336 -2.637 1 98.12 211 MET B CA 1
ATOM 4257 C C . MET B 1 211 ? -18.703 -5.566 -1.49 1 98.12 211 MET B C 1
ATOM 4259 O O . MET B 1 211 ? -19.203 -5.574 -0.367 1 98.12 211 MET B O 1
ATOM 4263 N N . MET B 1 212 ? -17.609 -4.887 -1.788 1 98.25 212 MET B N 1
ATOM 4264 C CA . MET B 1 212 ? -16.969 -4.051 -0.786 1 98.25 212 MET B CA 1
ATOM 4265 C C . MET B 1 212 ? -17.891 -2.926 -0.332 1 98.25 212 MET B C 1
ATOM 4267 O O . MET B 1 212 ? -17.984 -2.637 0.863 1 98.25 212 MET B O 1
ATOM 4271 N N . GLY B 1 213 ? -18.547 -2.332 -1.316 1 98.5 213 GLY B N 1
ATOM 4272 C CA . GLY B 1 213 ? -19.5 -1.279 -1.001 1 98.5 213 GLY B CA 1
ATOM 4273 C C . GLY B 1 213 ? -20.609 -1.736 -0.075 1 98.5 213 GLY B C 1
ATOM 4274 O O . GLY B 1 213 ? -20.938 -1.054 0.9 1 98.5 213 GLY B O 1
ATOM 4275 N N . GLU B 1 214 ? -21.188 -2.914 -0.371 1 98.38 214 GLU B N 1
ATOM 4276 C CA . GLU B 1 214 ? -22.203 -3.496 0.49 1 98.38 214 GLU B CA 1
ATOM 4277 C C . GLU B 1 214 ? -21.688 -3.705 1.908 1 98.38 214 GLU B C 1
ATOM 4279 O O . GLU B 1 214 ? -22.359 -3.383 2.883 1 98.38 214 GLU B O 1
ATOM 4284 N N . ALA B 1 215 ? -20.516 -4.191 1.996 1 98.56 215 ALA B N 1
ATOM 4285 C CA . ALA B 1 215 ? -19.922 -4.5 3.295 1 98.56 215 ALA B CA 1
ATOM 4286 C C . ALA B 1 215 ? -19.688 -3.23 4.109 1 98.56 215 ALA B C 1
ATOM 4288 O O . ALA B 1 215 ? -20.062 -3.158 5.277 1 98.56 215 ALA B O 1
ATOM 4289 N N . LEU B 1 216 ? -19.094 -2.244 3.49 1 98.5 216 LEU B N 1
ATOM 4290 C CA . LEU B 1 216 ? -18.734 -1.015 4.191 1 98.5 216 LEU B CA 1
ATOM 4291 C C . LEU B 1 216 ? -19.984 -0.234 4.59 1 98.5 216 LEU B C 1
ATOM 4293 O O . LEU B 1 216 ? -20.031 0.367 5.664 1 98.5 216 LEU B O 1
ATOM 4297 N N . LYS B 1 217 ? -20.953 -0.294 3.762 1 97.62 217 LYS B N 1
ATOM 4298 C CA . LYS B 1 217 ? -22.203 0.403 4.055 1 97.62 217 LYS B CA 1
ATOM 4299 C C . LYS B 1 217 ? -22.938 -0.255 5.219 1 97.62 217 LYS B C 1
ATOM 4301 O O . LYS B 1 217 ? -23.578 0.429 6.023 1 97.62 217 LYS B O 1
ATOM 4306 N N . ASN B 1 218 ? -22.734 -1.565 5.363 1 97.81 218 ASN B N 1
ATOM 4307 C CA . ASN B 1 218 ? -23.688 -2.271 6.223 1 97.81 218 ASN B CA 1
ATOM 4308 C C . ASN B 1 218 ? -22.984 -2.932 7.402 1 97.81 218 ASN B C 1
ATOM 4310 O O . ASN B 1 218 ? -23.625 -3.518 8.273 1 97.81 218 ASN B O 1
ATOM 4314 N N . PHE B 1 219 ? -21.656 -2.816 7.473 1 98.38 219 PHE B N 1
ATOM 4315 C CA . PHE B 1 219 ? -20.984 -3.492 8.578 1 98.38 219 PHE B CA 1
ATOM 4316 C C . PHE B 1 219 ? -21.453 -2.922 9.914 1 98.38 219 PHE B C 1
ATOM 4318 O O . PHE B 1 219 ? -21.875 -1.766 9.992 1 98.38 219 PHE B O 1
ATOM 4325 N N . LYS B 1 220 ? -21.391 -3.77 10.93 1 98.19 220 LYS B N 1
ATOM 4326 C CA . LYS B 1 220 ? -21.766 -3.408 12.297 1 98.19 220 LYS B CA 1
ATOM 4327 C C . LYS B 1 220 ? -20.547 -3.396 13.211 1 98.19 220 LYS B C 1
ATOM 4329 O O . LYS B 1 220 ? -19.562 -4.098 12.953 1 98.19 220 LYS B O 1
ATOM 4334 N N . PHE B 1 221 ? -20.625 -2.537 14.172 1 98.31 221 PHE B N 1
ATOM 4335 C CA . PHE B 1 221 ? -19.547 -2.438 15.141 1 98.31 221 PHE B CA 1
ATOM 4336 C C . PHE B 1 221 ? -20.047 -2.734 16.547 1 98.31 221 PHE B C 1
ATOM 4338 O O . PHE B 1 221 ? -21.078 -2.191 16.969 1 98.31 221 PHE B O 1
ATOM 4345 N N . TYR B 1 222 ? -19.391 -3.643 17.188 1 98.06 222 TYR B N 1
ATOM 4346 C CA . TYR B 1 222 ? -19.656 -3.975 18.578 1 98.06 222 TYR B CA 1
ATOM 4347 C C . TYR B 1 222 ? -18.578 -3.4 19.484 1 98.06 222 TYR B C 1
ATOM 4349 O O . TYR B 1 222 ? -17.531 -4.02 19.688 1 98.06 222 TYR B O 1
ATOM 4357 N N . PRO B 1 223 ? -18.844 -2.26 20.094 1 96.88 223 PRO B N 1
ATOM 4358 C CA . PRO B 1 223 ? -17.812 -1.489 20.797 1 96.88 223 PRO B CA 1
ATOM 4359 C C . PRO B 1 223 ? -17.219 -2.246 21.984 1 96.88 223 PRO B C 1
ATOM 4361 O O . PRO B 1 223 ? -16.031 -2.131 22.266 1 96.88 223 PRO B O 1
ATOM 4364 N N . GLU B 1 224 ? -18.016 -3.02 22.656 1 96.19 224 GLU B N 1
ATOM 4365 C CA . GLU B 1 224 ? -17.547 -3.705 23.844 1 96.19 224 GLU B CA 1
ATOM 4366 C C . GLU B 1 224 ? -16.422 -4.688 23.516 1 96.19 224 GLU B C 1
ATOM 4368 O O . GLU B 1 224 ? -15.516 -4.898 24.312 1 96.19 224 GLU B O 1
ATOM 4373 N N . LYS B 1 225 ? -16.547 -5.219 22.312 1 96.31 225 LYS B N 1
ATOM 4374 C CA . LYS B 1 225 ? -15.562 -6.223 21.906 1 96.31 225 LYS B CA 1
ATOM 4375 C C . LYS B 1 225 ? -14.641 -5.676 20.812 1 96.31 225 LYS B C 1
ATOM 4377 O O . LYS B 1 225 ? -13.734 -6.375 20.359 1 96.31 225 LYS B O 1
ATOM 4382 N N . LYS B 1 226 ? -14.922 -4.383 20.469 1 96.94 226 LYS B N 1
ATOM 4383 C CA . LYS B 1 226 ? -14.188 -3.748 19.375 1 96.94 226 LYS B CA 1
ATOM 4384 C C . LYS B 1 226 ? -14.188 -4.629 18.125 1 96.94 226 LYS B C 1
ATOM 4386 O O . LYS B 1 226 ? -13.133 -4.852 17.516 1 96.94 226 LYS B O 1
ATOM 4391 N N . LEU B 1 227 ? -15.352 -5.223 17.812 1 98.19 227 LEU B N 1
ATOM 4392 C CA . LEU B 1 227 ? -15.547 -6.133 16.688 1 98.19 227 LEU B CA 1
ATOM 4393 C C . LEU B 1 227 ? -16.297 -5.445 15.555 1 98.19 227 LEU B C 1
ATOM 4395 O O . LEU B 1 227 ? -17.391 -4.918 15.75 1 98.19 227 LEU B O 1
ATOM 4399 N N . SER B 1 228 ? -15.648 -5.398 14.406 1 98.5 228 SER B N 1
ATOM 4400 C CA . SER B 1 228 ? -16.359 -5.078 13.172 1 98.5 228 SER B CA 1
ATOM 4401 C C . SER B 1 228 ? -16.891 -6.336 12.492 1 98.5 228 SER B C 1
ATOM 4403 O O . SER B 1 228 ? -16.141 -7.305 12.305 1 98.5 228 SER B O 1
ATOM 4405 N N . TYR B 1 229 ? -18.172 -6.297 12.156 1 98.81 229 TYR B N 1
ATOM 4406 C CA . TYR B 1 229 ? -18.844 -7.508 11.68 1 98.81 229 TYR B CA 1
ATOM 4407 C C . TYR B 1 229 ? -19.656 -7.227 10.422 1 98.81 229 TYR B C 1
ATOM 4409 O O . TYR B 1 229 ? -20.328 -6.195 10.328 1 98.81 229 TYR B O 1
ATOM 4417 N N . TYR B 1 230 ? -19.547 -8.141 9.414 1 98.81 230 TYR B N 1
ATOM 4418 C CA . TYR B 1 230 ? -20.422 -8.078 8.242 1 98.81 230 TYR B CA 1
ATOM 4419 C C . TYR B 1 230 ? -20.844 -9.469 7.785 1 98.81 230 TYR B C 1
ATOM 4421 O O . TYR B 1 230 ? -20 -10.375 7.723 1 98.81 230 TYR B O 1
ATOM 4429 N N . TYR B 1 231 ? -22.141 -9.625 7.582 1 98.62 231 TYR B N 1
ATOM 4430 C CA . TYR B 1 231 ? -22.719 -10.836 7.023 1 98.62 231 TYR B CA 1
ATOM 4431 C C . TYR B 1 231 ? -23.234 -10.594 5.609 1 98.62 231 TYR B C 1
ATOM 4433 O O . TYR B 1 231 ? -24.094 -9.75 5.391 1 98.62 231 TYR B O 1
ATOM 4441 N N . LEU B 1 232 ? -22.688 -11.312 4.641 1 98.5 232 LEU B N 1
ATOM 4442 C CA . LEU B 1 232 ? -23.094 -11.227 3.242 1 98.5 232 LEU B CA 1
ATOM 4443 C C . LEU B 1 232 ? -23.969 -12.406 2.855 1 98.5 232 LEU B C 1
ATOM 4445 O O . LEU B 1 232 ? -23.484 -13.539 2.766 1 98.5 232 LEU B O 1
ATOM 4449 N N . ASP B 1 233 ? -25.203 -12.141 2.549 1 97.31 233 ASP B N 1
ATOM 4450 C CA . ASP B 1 233 ? -26.125 -13.219 2.168 1 97.31 233 ASP B CA 1
ATOM 4451 C C . ASP B 1 233 ? -25.953 -13.586 0.696 1 97.31 233 ASP B C 1
ATOM 4453 O O . ASP B 1 233 ? -25.375 -12.82 -0.078 1 97.31 233 ASP B O 1
ATOM 4457 N N . ASN B 1 234 ? -26.438 -14.719 0.397 1 96.5 234 ASN B N 1
ATOM 4458 C CA . ASN B 1 234 ? -26.297 -15.234 -0.962 1 96.5 234 ASN B CA 1
ATOM 4459 C C . ASN B 1 234 ? -27.094 -14.391 -1.958 1 96.5 234 ASN B C 1
ATOM 4461 O O . ASN B 1 234 ? -26.688 -14.234 -3.111 1 96.5 234 ASN B O 1
ATOM 4465 N N . GLU B 1 235 ? -28.172 -13.82 -1.572 1 96.69 235 GLU B N 1
ATOM 4466 C CA . GLU B 1 235 ? -29.016 -13.008 -2.441 1 96.69 235 GLU B CA 1
ATOM 4467 C C . GLU B 1 235 ? -28.266 -11.773 -2.941 1 96.69 235 GLU B C 1
ATOM 4469 O O . GLU B 1 235 ? -28.391 -11.398 -4.109 1 96.69 235 GLU B O 1
ATOM 4474 N N . THR B 1 236 ? -27.594 -11.172 -2.039 1 96.81 236 THR B N 1
ATOM 4475 C CA . THR B 1 236 ? -26.797 -10.016 -2.428 1 96.81 236 THR B CA 1
ATOM 4476 C C . THR B 1 236 ? -25.734 -10.406 -3.451 1 96.81 236 THR B C 1
ATOM 4478 O O . THR B 1 236 ? -25.5 -9.672 -4.414 1 96.81 236 THR B O 1
ATOM 4481 N N . MET B 1 237 ? -25.109 -11.508 -3.246 1 96.94 237 MET B N 1
ATOM 4482 C CA . MET B 1 237 ? -24.125 -12.008 -4.203 1 96.94 237 MET B CA 1
ATOM 4483 C C . MET B 1 237 ? -24.75 -12.203 -5.578 1 96.94 237 MET B C 1
ATOM 4485 O O . MET B 1 237 ? -24.172 -11.789 -6.59 1 96.94 237 MET B O 1
ATOM 4489 N N . LYS B 1 238 ? -25.875 -12.758 -5.594 1 96.5 238 LYS B N 1
ATOM 4490 C CA . LYS B 1 238 ? -26.594 -13.016 -6.844 1 96.5 238 LYS B CA 1
ATOM 4491 C C . LYS B 1 238 ? -26.984 -11.719 -7.531 1 96.5 238 LYS B C 1
ATOM 4493 O O . LYS B 1 238 ? -26.922 -11.617 -8.758 1 96.5 238 LYS B O 1
ATOM 4498 N N . LYS B 1 239 ? -27.375 -10.805 -6.723 1 96.62 239 LYS B N 1
ATOM 4499 C CA . LYS B 1 239 ? -27.781 -9.5 -7.234 1 96.62 239 LYS B CA 1
ATOM 4500 C C . LYS B 1 239 ? -26.719 -8.906 -8.141 1 96.62 239 LYS B C 1
ATOM 4502 O O . LYS B 1 239 ? -27.031 -8.273 -9.148 1 96.62 239 LYS B O 1
ATOM 4507 N N . TYR B 1 240 ? -25.484 -9.172 -7.793 1 96.44 240 TYR B N 1
ATOM 4508 C CA . TYR B 1 240 ? -24.391 -8.555 -8.531 1 96.44 240 TYR B CA 1
ATOM 4509 C C . TYR B 1 240 ? -23.672 -9.578 -9.391 1 96.44 240 TYR B C 1
ATOM 4511 O O . TYR B 1 240 ? -22.625 -9.281 -9.992 1 96.44 240 TYR B O 1
ATOM 4519 N N . ASN B 1 241 ? -24.156 -10.797 -9.383 1 96.88 241 ASN B N 1
ATOM 4520 C CA . ASN B 1 241 ? -23.484 -11.891 -10.07 1 96.88 241 ASN B CA 1
ATOM 4521 C C . ASN B 1 241 ? -22.047 -12.039 -9.594 1 96.88 241 ASN B C 1
ATOM 4523 O O . ASN B 1 241 ? -21.125 -12.172 -10.414 1 96.88 241 ASN B O 1
ATOM 4527 N N . ALA B 1 242 ? -21.891 -11.898 -8.312 1 96.06 242 ALA B N 1
ATOM 4528 C CA . ALA B 1 242 ? -20.562 -11.953 -7.707 1 96.06 242 ALA B CA 1
ATOM 4529 C C . ALA B 1 242 ? -20.172 -13.398 -7.379 1 96.06 242 ALA B C 1
ATOM 4531 O O . ALA B 1 242 ? -21.031 -14.258 -7.203 1 96.06 242 ALA B O 1
ATOM 4532 N N . LYS B 1 243 ? -18.906 -13.672 -7.43 1 92.94 243 LYS B N 1
ATOM 4533 C CA . LYS B 1 243 ? -18.312 -14.938 -7.016 1 92.94 243 LYS B CA 1
ATOM 4534 C C . LYS B 1 243 ? -17.531 -14.781 -5.715 1 92.94 243 LYS B C 1
ATOM 4536 O O . LYS B 1 243 ? -17.344 -13.664 -5.227 1 92.94 243 LYS B O 1
ATOM 4541 N N . LYS B 1 244 ? -17.188 -15.891 -5.137 1 91.69 244 LYS B N 1
ATOM 4542 C CA . LYS B 1 244 ? -16.5 -15.891 -3.844 1 91.69 244 LYS B CA 1
ATOM 4543 C C . LYS B 1 244 ? -15.227 -15.062 -3.896 1 91.69 244 LYS B C 1
ATOM 4545 O O . LYS B 1 244 ? -14.898 -14.359 -2.938 1 91.69 244 LYS B O 1
ATOM 4550 N N . GLU B 1 245 ? -14.539 -15.062 -4.988 1 88.19 245 GLU B N 1
ATOM 4551 C CA . GLU B 1 245 ? -13.273 -14.344 -5.145 1 88.19 245 GLU B CA 1
ATOM 4552 C C . GLU B 1 245 ? -13.492 -12.836 -5.086 1 88.19 245 GLU B C 1
ATOM 4554 O O . GLU B 1 245 ? -12.586 -12.086 -4.699 1 88.19 245 GLU B O 1
ATOM 4559 N N . ASP B 1 246 ? -14.672 -12.383 -5.375 1 93.94 246 ASP B N 1
ATOM 4560 C CA . ASP B 1 246 ? -14.984 -10.953 -5.406 1 93.94 246 ASP B CA 1
ATOM 4561 C C . ASP B 1 246 ? -15.133 -10.398 -3.99 1 93.94 246 ASP B C 1
ATOM 4563 O O . ASP B 1 246 ? -15.227 -9.188 -3.805 1 93.94 246 ASP B O 1
ATOM 4567 N N . THR B 1 247 ? -15.055 -11.312 -2.99 1 95.88 247 THR B N 1
ATOM 4568 C CA . THR B 1 247 ? -15.281 -10.859 -1.623 1 95.88 247 THR B CA 1
ATOM 4569 C C . THR B 1 247 ? -13.969 -10.758 -0.858 1 95.88 247 THR B C 1
ATOM 4571 O O . THR B 1 247 ? -13.953 -10.375 0.314 1 95.88 247 THR B O 1
ATOM 4574 N N . GLU B 1 248 ? -12.922 -11.016 -1.581 1 89.19 248 GLU B N 1
ATOM 4575 C CA . GLU B 1 248 ? -11.602 -10.922 -0.965 1 89.19 248 GLU B CA 1
ATOM 4576 C C . GLU B 1 248 ? -11.305 -9.5 -0.508 1 89.19 248 GLU B C 1
ATOM 4578 O O . GLU B 1 248 ? -11.625 -8.539 -1.208 1 89.19 248 GLU B O 1
ATOM 4583 N N . GLY B 1 249 ? -10.758 -9.344 0.728 1 92.69 249 GLY B N 1
ATOM 4584 C CA . GLY B 1 249 ? -10.344 -8.047 1.237 1 92.69 249 GLY B CA 1
ATOM 4585 C C . GLY B 1 249 ? -11.383 -7.395 2.127 1 92.69 249 GLY B C 1
ATOM 4586 O O . GLY B 1 249 ? -11.078 -6.449 2.859 1 92.69 249 GLY B O 1
ATOM 4587 N N . ILE B 1 250 ? -12.617 -7.945 2.121 1 97.06 250 ILE B N 1
ATOM 4588 C CA . ILE B 1 250 ? -13.703 -7.332 2.879 1 97.06 250 ILE B CA 1
ATOM 4589 C C . ILE B 1 250 ? -13.383 -7.375 4.371 1 97.06 250 ILE B C 1
ATOM 4591 O O . ILE B 1 250 ? -13.516 -6.371 5.07 1 97.06 250 ILE B O 1
ATOM 4595 N N . VAL B 1 251 ? -12.906 -8.508 4.816 1 97.25 251 VAL B N 1
ATOM 4596 C CA . VAL B 1 251 ? -12.656 -8.695 6.242 1 97.25 251 VAL B CA 1
ATOM 4597 C C . VAL B 1 251 ? -11.562 -7.73 6.707 1 97.25 251 VAL B C 1
ATOM 4599 O O . VAL B 1 251 ? -11.641 -7.184 7.812 1 97.25 251 VAL B O 1
ATOM 4602 N N . GLU B 1 252 ? -10.609 -7.465 5.898 1 93.69 252 GLU B N 1
ATOM 4603 C CA . GLU B 1 252 ? -9.555 -6.508 6.215 1 93.69 252 GLU B CA 1
ATOM 4604 C C . GLU B 1 252 ? -10.086 -5.082 6.234 1 93.69 252 GLU B C 1
ATOM 4606 O O . GLU B 1 252 ? -9.695 -4.273 7.074 1 93.69 252 GLU B O 1
ATOM 4611 N N . LYS B 1 253 ? -10.914 -4.781 5.301 1 96.25 253 LYS B N 1
ATOM 4612 C CA . LYS B 1 253 ? -11.398 -3.41 5.156 1 96.25 253 LYS B CA 1
ATOM 4613 C C . LYS B 1 253 ? -12.281 -3.014 6.336 1 96.25 253 LYS B C 1
ATOM 4615 O O . LYS B 1 253 ? -12.18 -1.898 6.848 1 96.25 253 LYS B O 1
ATOM 4620 N N . ILE B 1 254 ? -13.156 -3.943 6.77 1 97.75 254 ILE B N 1
ATOM 4621 C CA . ILE B 1 254 ? -14 -3.582 7.902 1 97.75 254 ILE B CA 1
ATOM 4622 C C . ILE B 1 254 ? -13.156 -3.523 9.172 1 97.75 254 ILE B C 1
ATOM 4624 O O . ILE B 1 254 ? -13.5 -2.814 10.125 1 97.75 254 ILE B O 1
ATOM 4628 N N . LEU B 1 255 ? -12.078 -4.211 9.219 1 95.88 255 LEU B N 1
ATOM 4629 C CA . LEU B 1 255 ? -11.141 -4.133 10.336 1 95.88 255 LEU B CA 1
ATOM 4630 C C . LEU B 1 255 ? -10.469 -2.766 10.375 1 95.88 255 LEU B C 1
ATOM 4632 O O . LEU B 1 255 ? -9.984 -2.338 11.43 1 95.88 255 LEU B O 1
ATOM 4636 N N . SER B 1 256 ? -10.469 -2.045 9.281 1 95.06 256 SER B N 1
ATOM 4637 C CA . SER B 1 256 ? -9.742 -0.782 9.18 1 95.06 256 SER B CA 1
ATOM 4638 C C . SER B 1 256 ? -10.453 0.326 9.953 1 95.06 256 SER B C 1
ATOM 4640 O O . SER B 1 256 ? -9.914 1.43 10.086 1 95.06 256 SER B O 1
ATOM 4642 N N . TYR B 1 257 ? -11.688 0.015 10.469 1 95.81 257 TYR B N 1
ATOM 4643 C CA . TYR B 1 257 ? -12.289 0.946 11.422 1 95.81 257 TYR B CA 1
ATOM 4644 C C . TYR B 1 257 ? -11.375 1.157 12.625 1 95.81 257 TYR B C 1
ATOM 4646 O O . TYR B 1 257 ? -10.969 0.194 13.273 1 95.81 257 TYR B O 1
ATOM 4654 N N . TYR B 1 258 ? -11.117 2.432 12.93 1 93.12 258 TYR B N 1
ATOM 4655 C CA . TYR B 1 258 ? -10.031 2.729 13.852 1 93.12 258 TYR B CA 1
ATOM 4656 C C . TYR B 1 258 ? -10.344 2.189 15.25 1 93.12 258 TYR B C 1
ATOM 4658 O O . TYR B 1 258 ? -9.43 1.881 16.016 1 93.12 258 TYR B O 1
ATOM 4666 N N . GLU B 1 259 ? -11.633 1.981 15.555 1 93.75 259 GLU B N 1
ATOM 4667 C CA . GLU B 1 259 ? -11.992 1.491 16.891 1 93.75 259 GLU B CA 1
ATOM 4668 C C . GLU B 1 259 ? -12.008 -0.034 16.922 1 93.75 259 GLU B C 1
ATOM 4670 O O . GLU B 1 259 ? -12.102 -0.631 18 1 93.75 259 GLU B O 1
ATOM 4675 N N . ALA B 1 260 ? -11.875 -0.6 15.828 1 95.19 260 ALA B N 1
ATOM 4676 C CA . ALA B 1 260 ? -11.953 -2.057 15.758 1 95.19 260 ALA B CA 1
ATOM 4677 C C . ALA B 1 260 ? -10.602 -2.693 16.062 1 95.19 260 ALA B C 1
ATOM 4679 O O . ALA B 1 260 ? -9.555 -2.162 15.68 1 95.19 260 ALA B O 1
ATOM 4680 N N . SER B 1 261 ? -10.641 -3.826 16.781 1 94.75 261 SER B N 1
ATOM 4681 C CA . SER B 1 261 ? -9.438 -4.621 17.016 1 94.75 261 SER B CA 1
ATOM 4682 C C . SER B 1 261 ? -9.547 -5.992 16.359 1 94.75 261 SER B C 1
ATOM 4684 O O . SER B 1 261 ? -8.539 -6.68 16.188 1 94.75 261 SER B O 1
ATOM 4686 N N . VAL B 1 262 ? -10.773 -6.391 16.094 1 97.44 262 VAL B N 1
ATOM 4687 C CA . VAL B 1 262 ? -11.055 -7.68 15.469 1 97.44 262 VAL B CA 1
ATOM 4688 C C . VAL B 1 262 ? -12.172 -7.52 14.438 1 97.44 262 VAL B C 1
ATOM 4690 O O . VAL B 1 262 ? -13 -6.609 14.539 1 97.44 262 VAL B O 1
ATOM 4693 N N . SER B 1 263 ? -12.141 -8.328 13.344 1 98.31 263 SER B N 1
ATOM 4694 C CA . SER B 1 263 ? -13.211 -8.328 12.352 1 98.31 263 SER B CA 1
ATOM 4695 C C . SER B 1 263 ? -13.68 -9.75 12.047 1 98.31 263 SER B C 1
ATOM 4697 O O . SER B 1 263 ? -12.914 -10.703 12.195 1 98.31 263 SER B O 1
ATOM 4699 N N . LEU B 1 264 ? -14.922 -9.867 11.781 1 98.75 264 LEU B N 1
ATOM 4700 C CA . LEU B 1 264 ? -15.578 -11.086 11.336 1 98.75 264 LEU B CA 1
ATOM 4701 C C . LEU B 1 264 ? -16.391 -10.836 10.07 1 98.75 264 LEU B C 1
ATOM 4703 O O . LEU B 1 264 ? -17.281 -9.984 10.055 1 98.75 264 LEU B O 1
ATOM 4707 N N . PHE B 1 265 ? -16.062 -11.5 9.055 1 98.75 265 PHE B N 1
ATOM 4708 C CA . PHE B 1 265 ? -16.812 -11.492 7.805 1 98.75 265 PHE B CA 1
ATOM 4709 C C . PHE B 1 265 ? -17.406 -12.875 7.523 1 98.75 265 PHE B C 1
ATOM 4711 O O . PHE B 1 265 ? -16.672 -13.859 7.41 1 98.75 265 PHE B O 1
ATOM 4718 N N . LEU B 1 266 ? -18.734 -12.906 7.477 1 98.69 266 LEU B N 1
ATOM 4719 C CA . LEU B 1 266 ? -19.438 -14.141 7.148 1 98.69 266 LEU B CA 1
ATOM 4720 C C . LEU B 1 266 ? -20.062 -14.055 5.758 1 98.69 266 LEU B C 1
ATOM 4722 O O . LEU B 1 266 ? -20.75 -13.078 5.438 1 98.69 266 LEU B O 1
ATOM 4726 N N . ARG B 1 267 ? -19.812 -15.008 4.949 1 98.44 267 ARG B N 1
ATOM 4727 C CA . ARG B 1 267 ? -20.422 -15.117 3.627 1 98.44 267 ARG B CA 1
ATOM 4728 C C . ARG B 1 267 ? -21.266 -16.391 3.52 1 98.44 267 ARG B C 1
ATOM 4730 O O . ARG B 1 267 ? -20.797 -17.484 3.834 1 98.44 267 ARG B O 1
ATOM 4737 N N . GLU B 1 268 ? -22.453 -16.25 3.092 1 97.44 268 GLU B N 1
ATOM 4738 C CA . GLU B 1 268 ? -23.344 -17.391 2.867 1 97.44 268 GLU B CA 1
ATOM 4739 C C . GLU B 1 268 ? -23.047 -18.062 1.527 1 97.44 268 GLU B C 1
ATOM 4741 O O . GLU B 1 268 ? -23.078 -17.406 0.482 1 97.44 268 GLU B O 1
ATOM 4746 N N . GLU B 1 269 ? -22.781 -19.297 1.588 1 95.19 269 GLU B N 1
ATOM 4747 C CA . GLU B 1 269 ? -22.531 -20.062 0.374 1 95.19 269 GLU B CA 1
ATOM 4748 C C . GLU B 1 269 ? -23.844 -20.531 -0.259 1 95.19 269 GLU B C 1
ATOM 4750 O O . GLU B 1 269 ? -24.891 -20.469 0.371 1 95.19 269 GLU B O 1
ATOM 4755 N N . ALA B 1 270 ? -23.766 -21.016 -1.478 1 91.12 270 ALA B N 1
ATOM 4756 C CA . ALA B 1 270 ? -24.953 -21.438 -2.221 1 91.12 270 ALA B CA 1
ATOM 4757 C C . ALA B 1 270 ? -25.656 -22.594 -1.516 1 91.12 270 ALA B C 1
ATOM 4759 O O . ALA B 1 270 ? -26.875 -22.703 -1.588 1 91.12 270 ALA B O 1
ATOM 4760 N N . ASP B 1 271 ? -24.906 -23.391 -0.764 1 93 271 ASP B N 1
ATOM 4761 C CA . ASP B 1 271 ? -25.484 -24.547 -0.1 1 93 271 ASP B CA 1
ATOM 4762 C C . ASP B 1 271 ? -25.984 -24.188 1.301 1 93 271 ASP B C 1
ATOM 4764 O O . ASP B 1 271 ? -26.422 -25.062 2.051 1 93 271 ASP B O 1
ATOM 4768 N N . GLY B 1 272 ? -25.828 -22.953 1.649 1 91.81 272 GLY B N 1
ATOM 4769 C CA . GLY B 1 272 ? -26.344 -22.5 2.932 1 91.81 272 GLY B CA 1
ATOM 4770 C C . GLY B 1 272 ? -25.281 -22.484 4.023 1 91.81 272 GLY B C 1
ATOM 4771 O O . GLY B 1 272 ? -25.484 -21.875 5.078 1 91.81 272 GLY B O 1
ATOM 4772 N N . LYS B 1 273 ? -24.188 -23.047 3.734 1 95.88 273 LYS B N 1
ATOM 4773 C CA . LYS B 1 273 ? -23.094 -23.031 4.703 1 95.88 273 LYS B CA 1
ATOM 4774 C C . LYS B 1 273 ? -22.516 -21.625 4.844 1 95.88 273 LYS B C 1
ATOM 4776 O O . LYS B 1 273 ? -22.672 -20.781 3.953 1 95.88 273 LYS B O 1
ATOM 4781 N N . MET B 1 274 ? -21.859 -21.438 6.039 1 97.5 274 MET B N 1
ATOM 4782 C CA . MET B 1 274 ? -21.234 -20.141 6.293 1 97.5 274 MET B CA 1
ATOM 4783 C C . MET B 1 274 ? -19.719 -20.219 6.16 1 97.5 274 MET B C 1
ATOM 4785 O O . MET B 1 274 ? -19.094 -21.078 6.766 1 97.5 274 MET B O 1
ATOM 4789 N N . LYS B 1 275 ? -19.234 -19.422 5.316 1 97.88 275 LYS B N 1
ATOM 4790 C CA . LYS B 1 275 ? -17.781 -19.203 5.305 1 97.88 275 LYS B CA 1
ATOM 4791 C C . LYS B 1 275 ? -17.406 -18 6.16 1 97.88 275 LYS B C 1
ATOM 4793 O O . LYS B 1 275 ? -17.922 -16.891 5.957 1 97.88 275 LYS B O 1
ATOM 4798 N N . GLY B 1 276 ? -16.516 -18.25 7.125 1 98.25 276 GLY B N 1
ATOM 4799 C CA . GLY B 1 276 ? -16.109 -17.188 8.023 1 98.25 276 GLY B CA 1
ATOM 4800 C C . GLY B 1 276 ? -14.656 -16.781 7.844 1 98.25 276 GLY B C 1
ATOM 4801 O O . GLY B 1 276 ? -13.797 -17.625 7.605 1 98.25 276 GLY B O 1
ATOM 4802 N N . SER B 1 277 ? -14.383 -15.492 7.895 1 98 277 SER B N 1
ATOM 4803 C CA . SER B 1 277 ? -13.039 -14.922 7.906 1 98 277 SER B CA 1
ATOM 4804 C C . SER B 1 277 ? -12.852 -13.961 9.07 1 98 277 SER B C 1
ATOM 4806 O O . SER B 1 277 ? -13.734 -13.133 9.344 1 98 277 SER B O 1
ATOM 4808 N N . MET B 1 278 ? -11.781 -14.117 9.75 1 97.69 278 MET B N 1
ATOM 4809 C CA . MET B 1 278 ? -11.492 -13.242 10.883 1 97.69 278 MET B CA 1
ATOM 4810 C C . MET B 1 278 ? -10.102 -12.633 10.758 1 97.69 278 MET B C 1
ATOM 4812 O O . MET B 1 278 ? -9.188 -13.258 10.211 1 97.69 278 MET B O 1
ATOM 4816 N N . ARG B 1 279 ? -9.945 -11.406 11.164 1 95.44 279 ARG B N 1
ATOM 4817 C CA . ARG B 1 279 ? -8.68 -10.688 11.266 1 95.44 279 ARG B CA 1
ATOM 4818 C C . ARG B 1 279 ? -8.562 -9.961 12.602 1 95.44 279 ARG B C 1
ATOM 4820 O O . ARG B 1 279 ? -9.57 -9.664 13.242 1 95.44 279 ARG B O 1
ATOM 4827 N N . SER B 1 280 ? -7.383 -9.758 13.039 1 94.06 280 SER B N 1
ATOM 4828 C CA . SER B 1 280 ? -7.129 -8.961 14.234 1 94.06 280 SER B CA 1
ATOM 4829 C C . SER B 1 280 ? -5.953 -8.016 14.031 1 94.06 280 SER B C 1
ATOM 4831 O O . SER B 1 280 ? -5.059 -8.289 13.227 1 94.06 280 SER B O 1
ATOM 4833 N N . LYS B 1 281 ? -5.949 -6.777 14.773 1 85.75 281 LYS B N 1
ATOM 4834 C CA . LYS B 1 281 ? -4.879 -5.789 14.688 1 85.75 281 LYS B CA 1
ATOM 4835 C C . LYS B 1 281 ? -3.773 -6.09 15.695 1 85.75 281 LYS B C 1
ATOM 4837 O O . LYS B 1 281 ? -2.596 -5.844 15.43 1 85.75 281 LYS B O 1
ATOM 4842 N N . TYR B 1 282 ? -4.242 -6.566 16.812 1 82.06 282 TYR B N 1
ATOM 4843 C CA . TYR B 1 282 ? -3.326 -6.555 17.953 1 82.06 282 TYR B CA 1
ATOM 4844 C C . TYR B 1 282 ? -3.217 -7.941 18.578 1 82.06 282 TYR B C 1
ATOM 4846 O O . TYR B 1 282 ? -2.736 -8.883 17.938 1 82.06 282 TYR B O 1
ATOM 4854 N N . GLU B 1 283 ? -3.729 -8.07 19.703 1 83.56 283 GLU B N 1
ATOM 4855 C CA . GLU B 1 283 ? -3.328 -9.195 20.531 1 83.56 283 GLU B CA 1
ATOM 4856 C C . GLU B 1 283 ? -4.406 -10.273 20.562 1 83.56 283 GLU B C 1
ATOM 4858 O O . GLU B 1 283 ? -4.273 -11.281 21.266 1 83.56 283 GLU B O 1
ATOM 4863 N N . ILE B 1 284 ? -5.473 -10.141 19.812 1 90.62 284 ILE B N 1
ATOM 4864 C CA . ILE B 1 284 ? -6.516 -11.164 19.812 1 90.62 284 ILE B CA 1
ATOM 4865 C C . ILE B 1 284 ? -6.133 -12.289 18.859 1 90.62 284 ILE B C 1
ATOM 4867 O O . ILE B 1 284 ? -5.871 -12.047 17.672 1 90.62 284 ILE B O 1
ATOM 4871 N N . ASN B 1 285 ? -6.086 -13.508 19.344 1 93.75 285 ASN B N 1
ATOM 4872 C CA . ASN B 1 285 ? -5.789 -14.688 18.547 1 93.75 285 ASN B CA 1
ATOM 4873 C C . ASN B 1 285 ? -7.039 -15.211 17.844 1 93.75 285 ASN B C 1
ATOM 4875 O O . ASN B 1 285 ? -7.781 -16.016 18.406 1 93.75 285 ASN B O 1
ATOM 4879 N N . VAL B 1 286 ? -7.23 -14.867 16.609 1 96 286 VAL B N 1
ATOM 4880 C CA . VAL B 1 286 ? -8.461 -15.211 15.906 1 96 286 VAL B CA 1
ATOM 4881 C C . VAL B 1 286 ? -8.398 -16.672 15.461 1 96 286 VAL B C 1
ATOM 4883 O O . VAL B 1 286 ? -9.43 -17.266 15.117 1 96 286 VAL B O 1
ATOM 4886 N N . ASN B 1 287 ? -7.184 -17.234 15.445 1 93.38 287 ASN B N 1
ATOM 4887 C CA . ASN B 1 287 ? -7.062 -18.656 15.133 1 93.38 287 ASN B CA 1
ATOM 4888 C C . ASN B 1 287 ? -7.758 -19.531 16.188 1 93.38 287 ASN B C 1
ATOM 4890 O O . ASN B 1 287 ? -8.383 -20.531 15.852 1 93.38 287 ASN B O 1
ATOM 4894 N N . GLU B 1 288 ? -7.609 -19.172 17.375 1 95.88 288 GLU B N 1
ATOM 4895 C CA . GLU B 1 288 ? -8.266 -19.891 18.453 1 95.88 288 GLU B CA 1
ATOM 4896 C C . GLU B 1 288 ? -9.781 -19.828 18.328 1 95.88 288 GLU B C 1
ATOM 4898 O O . GLU B 1 288 ? -10.477 -20.812 18.594 1 95.88 288 GLU B O 1
ATOM 4903 N N . VAL B 1 289 ? -10.281 -18.719 17.891 1 97.19 289 VAL B N 1
ATOM 4904 C CA . VAL B 1 289 ? -11.719 -18.531 17.719 1 97.19 289 VAL B CA 1
ATOM 4905 C C . VAL B 1 289 ? -12.211 -19.359 16.531 1 97.19 289 VAL B C 1
ATOM 4907 O O . VAL B 1 289 ? -13.219 -20.047 16.625 1 97.19 289 VAL B O 1
ATOM 4910 N N . ALA B 1 290 ? -11.508 -19.234 15.43 1 96.94 290 ALA B N 1
ATOM 4911 C CA . ALA B 1 290 ? -11.859 -19.969 14.227 1 96.94 290 ALA B CA 1
ATOM 4912 C C . ALA B 1 290 ? -11.867 -21.484 14.484 1 96.94 290 ALA B C 1
ATOM 4914 O O . ALA B 1 290 ? -12.68 -22.219 13.914 1 96.94 290 ALA B O 1
ATOM 4915 N N . SER B 1 291 ? -10.992 -21.953 15.398 1 96 291 SER B N 1
ATOM 4916 C CA . SER B 1 291 ? -10.867 -23.375 15.703 1 96 291 SER B CA 1
ATOM 4917 C C . SER B 1 291 ? -12.133 -23.922 16.359 1 96 291 SER B C 1
ATOM 4919 O O . SER B 1 291 ? -12.438 -25.109 16.25 1 96 291 SER B O 1
ATOM 4921 N N . LEU B 1 292 ? -12.844 -23.078 17 1 96.75 292 LEU B N 1
ATOM 4922 C CA . LEU B 1 292 ? -14.109 -23.469 17.594 1 96.75 292 LEU B CA 1
ATOM 4923 C C . LEU B 1 292 ? -15.094 -23.953 16.531 1 96.75 292 LEU B C 1
ATOM 4925 O O . LEU B 1 292 ? -16.031 -24.703 16.844 1 96.75 292 LEU B O 1
ATOM 4929 N N . PHE B 1 293 ? -14.867 -23.531 15.289 1 97.31 293 PHE B N 1
ATOM 4930 C CA . PHE B 1 293 ? -15.742 -23.906 14.18 1 97.31 293 PHE B CA 1
ATOM 4931 C C . PHE B 1 293 ? -15.047 -24.906 13.266 1 97.31 293 PHE B C 1
ATOM 4933 O O . PHE B 1 293 ? -15.5 -25.141 12.148 1 97.31 293 PHE B O 1
ATOM 4940 N N . GLY B 1 294 ? -13.891 -25.438 13.727 1 93.69 294 GLY B N 1
ATOM 4941 C CA . GLY B 1 294 ? -13.148 -26.406 12.922 1 93.69 294 GLY B CA 1
ATOM 4942 C C . GLY B 1 294 ? -12.258 -25.75 11.883 1 93.69 294 GLY B C 1
ATOM 4943 O O . GLY B 1 294 ? -11.789 -26.406 10.953 1 93.69 294 GLY B O 1
ATOM 4944 N N . GLY B 1 295 ? -12.133 -24.438 12.016 1 93.88 295 GLY B N 1
ATOM 4945 C CA . GLY B 1 295 ? -11.266 -23.703 11.102 1 93.88 295 GLY B CA 1
ATOM 4946 C C . GLY B 1 295 ? -9.859 -23.516 11.633 1 93.88 295 GLY B C 1
ATOM 4947 O O . GLY B 1 295 ? -9.359 -24.344 12.391 1 93.88 295 GLY B O 1
ATOM 4948 N N . GLY B 1 296 ? -9.18 -22.609 11.031 1 89.19 296 GLY B N 1
ATOM 4949 C CA . GLY B 1 296 ? -7.816 -22.312 11.438 1 89.19 296 GLY B CA 1
ATOM 4950 C C . GLY B 1 296 ? -7.137 -21.281 10.562 1 89.19 296 GLY B C 1
ATOM 4951 O O . GLY B 1 296 ? -7.785 -20.641 9.727 1 89.19 296 GLY B O 1
ATOM 4952 N N . GLY B 1 297 ? -5.938 -20.969 10.906 1 84.94 297 GLY B N 1
ATOM 4953 C CA . GLY B 1 297 ? -5.113 -20 10.211 1 84.94 297 GLY B CA 1
ATOM 4954 C C . GLY B 1 297 ? -3.982 -19.453 11.055 1 84.94 297 GLY B C 1
ATOM 4955 O O . GLY B 1 297 ? -3.35 -20.203 11.812 1 84.94 297 GLY B O 1
AT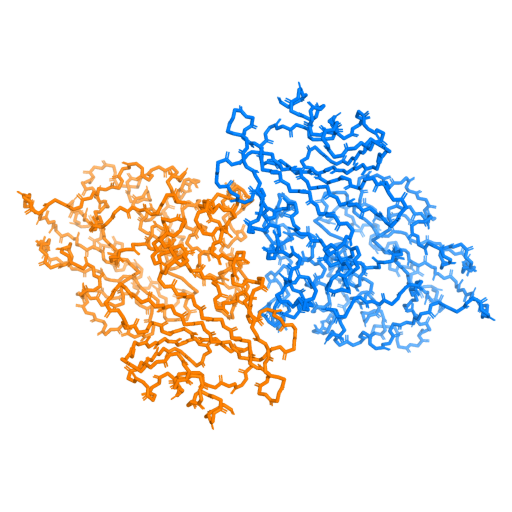OM 4956 N N . HIS B 1 298 ? -3.672 -18.266 10.875 1 81.5 298 HIS B N 1
ATOM 4957 C CA . HIS B 1 298 ? -2.631 -17.594 11.648 1 81.5 298 HIS B CA 1
ATOM 4958 C C . HIS B 1 298 ? -3.221 -16.844 12.828 1 81.5 298 HIS B C 1
ATOM 4960 O O . HIS B 1 298 ? -4.441 -16.719 12.953 1 81.5 298 HIS B O 1
ATOM 4966 N N . TYR B 1 299 ? -2.297 -16.406 13.695 1 84.38 299 TYR B N 1
ATOM 4967 C CA . TYR B 1 299 ? -2.678 -15.695 14.914 1 84.38 299 TYR B CA 1
ATOM 4968 C C . TYR B 1 299 ? -3.607 -14.531 14.602 1 84.38 299 TYR B C 1
ATOM 4970 O O . TYR B 1 299 ? -4.609 -14.328 15.289 1 84.38 299 TYR B O 1
ATOM 4978 N N . LYS B 1 300 ? -3.393 -13.766 13.516 1 88.81 300 LYS B N 1
ATOM 4979 C CA . LYS B 1 300 ? -4.148 -12.547 13.227 1 88.81 300 LYS B CA 1
ATOM 4980 C C . LYS B 1 300 ? -5.066 -12.734 12.023 1 88.81 300 LYS B C 1
ATOM 4982 O O . LYS B 1 300 ? -5.715 -11.789 11.578 1 88.81 300 LYS B O 1
ATOM 4987 N N . ALA B 1 301 ? -5.086 -13.859 11.438 1 89.44 301 ALA B N 1
ATOM 4988 C CA . ALA B 1 301 ? -5.875 -14.141 10.242 1 89.44 301 ALA B CA 1
ATOM 4989 C C . ALA B 1 301 ? -6.301 -15.609 10.203 1 89.44 301 ALA B C 1
ATOM 4991 O O . ALA B 1 301 ? -5.457 -16.5 10.094 1 89.44 301 ALA B O 1
ATOM 4992 N N . ALA B 1 302 ? -7.586 -15.812 10.305 1 92.81 302 ALA B N 1
ATOM 4993 C CA . ALA B 1 302 ? -8.086 -17.188 10.328 1 92.81 302 ALA B CA 1
ATOM 4994 C C . ALA B 1 302 ? -9.438 -17.297 9.641 1 92.81 302 ALA B C 1
ATOM 4996 O O . ALA B 1 302 ? -10.094 -16.281 9.391 1 92.81 302 ALA B O 1
ATOM 4997 N N . GLY B 1 303 ? -9.789 -18.438 9.188 1 95.31 303 GLY B N 1
ATOM 4998 C CA . GLY B 1 303 ? -11.062 -18.703 8.539 1 95.31 303 GLY B CA 1
ATOM 4999 C C . GLY B 1 303 ? -11.672 -20.047 8.938 1 95.31 303 GLY B C 1
ATOM 5000 O O . GLY B 1 303 ? -11.016 -20.859 9.586 1 95.31 303 GLY B O 1
ATOM 5001 N N . PHE B 1 304 ? -12.938 -20.203 8.648 1 96.31 304 PHE B N 1
ATOM 5002 C CA . PHE B 1 304 ? -13.656 -21.438 8.953 1 96.31 304 PHE B CA 1
ATOM 5003 C C . PHE B 1 304 ? -14.891 -21.578 8.07 1 96.31 304 PHE B C 1
ATOM 5005 O O . PHE B 1 304 ? -15.266 -20.641 7.359 1 96.31 304 PHE B O 1
ATOM 5012 N N . SER B 1 305 ? -15.344 -22.75 8.016 1 97.06 305 SER B N 1
ATOM 5013 C CA . SER B 1 305 ? -16.656 -23.078 7.449 1 97.06 305 SER B CA 1
ATOM 5014 C C . SER B 1 305 ? -17.562 -23.734 8.492 1 97.06 305 SER B C 1
ATOM 5016 O O . SER B 1 305 ? -17.094 -24.516 9.32 1 97.06 305 SER B O 1
ATOM 5018 N N . SER B 1 306 ? -18.781 -23.359 8.461 1 97.69 306 SER B N 1
ATOM 5019 C CA . SER B 1 306 ? -19.688 -23.859 9.492 1 97.69 306 SER B CA 1
ATOM 5020 C C . SER B 1 306 ? -21.109 -24 8.969 1 97.69 306 SER B C 1
ATOM 5022 O O . SER B 1 306 ? -21.5 -23.312 8.023 1 97.69 306 SER B O 1
ATOM 5024 N N . ASN B 1 307 ? -21.812 -24.906 9.617 1 97.19 307 ASN B N 1
ATOM 5025 C CA . ASN B 1 307 ? -23.234 -25.094 9.297 1 97.19 307 ASN B CA 1
ATOM 5026 C C . ASN B 1 307 ? -24.125 -24.25 10.211 1 97.19 307 ASN B C 1
ATOM 5028 O O . ASN B 1 307 ? -25.344 -24.203 10.023 1 97.19 307 ASN B O 1
ATOM 5032 N N . LEU B 1 308 ? -23.516 -23.547 11.125 1 97.5 308 LEU B N 1
ATOM 5033 C CA . LEU B 1 308 ? -24.281 -22.688 12.031 1 97.5 308 LEU B CA 1
ATOM 5034 C C . LEU B 1 308 ? -24.766 -21.438 11.305 1 97.5 308 LEU B C 1
ATOM 5036 O O . LEU B 1 308 ? -24.219 -21.062 10.266 1 97.5 308 LEU B O 1
ATOM 5040 N N . SER B 1 309 ? -25.844 -20.859 11.875 1 97.06 309 SER B N 1
ATOM 5041 C CA . SER B 1 309 ? -26.344 -19.594 11.32 1 97.06 309 SER B CA 1
ATOM 5042 C C . SER B 1 309 ? -25.391 -18.453 11.641 1 97.06 309 SER B C 1
ATOM 5044 O O . SER B 1 309 ? -24.578 -18.547 12.547 1 97.06 309 SER B O 1
ATOM 5046 N N . ALA B 1 310 ? -25.562 -17.391 10.898 1 97.69 310 ALA B N 1
ATOM 5047 C CA . ALA B 1 310 ? -24.734 -16.203 11.117 1 97.69 310 ALA B CA 1
ATOM 5048 C C . ALA B 1 310 ? -24.875 -15.695 12.547 1 97.69 310 ALA B C 1
ATOM 5050 O O . ALA B 1 310 ? -23.891 -15.328 13.18 1 97.69 310 ALA B O 1
ATOM 5051 N N . ASN B 1 311 ? -26.062 -15.68 13.031 1 97.81 311 ASN B N 1
ATOM 5052 C CA . ASN B 1 311 ? -26.312 -15.188 14.383 1 97.81 311 ASN B CA 1
ATOM 5053 C C . ASN B 1 311 ? -25.656 -16.062 15.43 1 97.81 311 ASN B C 1
ATOM 5055 O O . ASN B 1 311 ? -25.094 -15.562 16.406 1 97.81 311 ASN B O 1
ATOM 5059 N N . GLU B 1 312 ? -25.719 -17.359 15.211 1 98.25 312 GLU B N 1
ATOM 5060 C CA . GLU B 1 312 ? -25.078 -18.281 16.141 1 98.25 312 GLU B CA 1
ATOM 5061 C C . GLU B 1 312 ? -23.562 -18.094 16.141 1 98.25 312 GLU B C 1
ATOM 5063 O O . GLU B 1 312 ? -22.938 -18.078 17.203 1 98.25 312 GLU B O 1
ATOM 5068 N N . ILE B 1 313 ? -23.031 -17.969 15.016 1 98.5 313 ILE B N 1
ATOM 5069 C CA . ILE B 1 313 ? -21.594 -17.781 14.891 1 98.5 313 ILE B CA 1
ATOM 5070 C C . ILE B 1 313 ? -21.188 -16.484 15.578 1 98.5 313 ILE B C 1
ATOM 5072 O O . ILE B 1 313 ? -20.219 -16.453 16.344 1 98.5 313 ILE B O 1
ATOM 5076 N N . LEU B 1 314 ? -21.953 -15.445 15.297 1 98.38 314 LEU B N 1
ATOM 5077 C CA . LEU B 1 314 ? -21.656 -14.141 15.883 1 98.38 314 LEU B CA 1
ATOM 5078 C C . LEU B 1 314 ? -21.672 -14.219 17.406 1 98.38 314 LEU B C 1
ATOM 5080 O O . LEU B 1 314 ? -20.797 -13.672 18.078 1 98.38 314 LEU B O 1
ATOM 5084 N N . GLU B 1 315 ? -22.609 -14.875 17.969 1 98.19 315 GLU B N 1
ATOM 5085 C CA . GLU B 1 315 ? -22.734 -15.016 19.406 1 98.19 315 GLU B CA 1
ATOM 5086 C C . GLU B 1 315 ? -21.531 -15.742 20 1 98.19 315 GLU B C 1
ATOM 5088 O O . GLU B 1 315 ? -20.984 -15.328 21.031 1 98.19 315 GLU B O 1
ATOM 5093 N N . ILE B 1 316 ? -21.141 -16.797 19.359 1 98.19 316 ILE B N 1
ATOM 5094 C CA . ILE B 1 316 ? -20.016 -17.594 19.812 1 98.19 316 ILE B CA 1
ATOM 5095 C C . ILE B 1 316 ? -18.734 -16.75 19.734 1 98.19 316 ILE B C 1
ATOM 5097 O O . ILE B 1 316 ? -17.922 -16.75 20.672 1 98.19 316 ILE B O 1
ATOM 5101 N N . VAL B 1 317 ? -18.609 -16 18.625 1 98.19 317 VAL B N 1
ATOM 5102 C CA . VAL B 1 317 ? -17.438 -15.156 18.438 1 98.19 317 VAL B CA 1
ATOM 5103 C C . VAL B 1 317 ? -17.391 -14.078 19.516 1 98.19 317 VAL B C 1
ATOM 5105 O O . VAL B 1 317 ? -16.359 -13.859 20.141 1 98.19 317 VAL B O 1
ATOM 5108 N N . LEU B 1 318 ? -18.547 -13.43 19.766 1 97.88 318 LEU B N 1
ATOM 5109 C CA . LEU B 1 318 ? -18.609 -12.367 20.766 1 97.88 318 LEU B CA 1
ATOM 5110 C C . LEU B 1 318 ? -18.266 -12.906 22.141 1 97.88 318 LEU B C 1
ATOM 5112 O O . LEU B 1 318 ? -17.625 -12.211 22.938 1 97.88 318 LEU B O 1
ATOM 5116 N N . LYS B 1 319 ? -18.594 -14.133 22.406 1 97.06 319 LYS B N 1
ATOM 5117 C CA . LYS B 1 319 ? -18.344 -14.742 23.703 1 97.06 319 LYS B CA 1
ATOM 5118 C C . LYS B 1 319 ? -16.875 -15.117 23.875 1 97.06 319 LYS B C 1
ATOM 5120 O O . LYS B 1 319 ? -16.391 -15.242 25 1 97.06 319 LYS B O 1
ATOM 5125 N N . ASN B 1 320 ? -16.156 -15.25 22.781 1 96.81 320 ASN B N 1
ATOM 5126 C CA . ASN B 1 320 ? -14.836 -15.859 22.875 1 96.81 320 ASN B CA 1
ATOM 5127 C C . ASN B 1 320 ? -13.734 -14.883 22.484 1 96.81 320 ASN B C 1
ATOM 5129 O O . ASN B 1 320 ? -12.57 -15.273 22.344 1 96.81 320 ASN B O 1
ATOM 5133 N N . ILE B 1 321 ? -14.102 -13.609 22.25 1 95 321 ILE B N 1
ATOM 5134 C CA . ILE B 1 321 ? -13.078 -12.594 22.031 1 95 321 ILE B CA 1
ATOM 5135 C C . ILE B 1 321 ? -13.055 -11.625 23.219 1 95 321 ILE B C 1
ATOM 5137 O O . ILE B 1 321 ? -14.047 -11.469 23.922 1 95 321 ILE B O 1
#

Solvent-accessible surface area (backbone atoms only — not comparable to full-atom values): 32305 Å² total; per-residue (Å²): 116,72,91,44,45,68,58,44,52,51,51,51,52,53,54,71,75,45,53,36,37,35,36,32,28,24,50,72,36,50,48,29,27,48,9,26,43,46,18,50,50,49,33,46,50,71,72,39,76,87,43,51,72,46,43,41,24,55,43,72,71,49,77,50,55,57,81,43,73,66,46,85,67,54,38,62,60,53,90,90,57,88,51,74,30,47,32,36,36,37,26,44,38,53,44,64,72,45,15,44,62,47,54,71,59,46,45,53,76,41,36,36,30,39,25,23,54,81,82,39,78,68,86,40,80,40,69,49,71,42,56,84,44,53,24,33,11,53,54,50,50,49,44,39,59,77,68,64,49,71,79,50,61,53,24,40,42,26,21,49,44,2,39,33,49,59,17,59,49,60,37,34,76,56,55,42,49,68,54,34,47,50,52,25,52,36,40,66,66,61,40,57,52,26,62,50,39,44,46,44,73,44,38,34,51,71,39,25,40,33,47,43,7,52,40,40,55,61,45,43,75,41,74,95,69,17,31,20,37,35,77,43,52,47,64,64,34,56,75,58,71,43,54,78,78,33,51,66,63,43,39,59,56,52,29,19,30,61,74,30,44,27,15,40,28,36,37,40,40,97,87,62,34,28,40,36,36,31,34,35,79,68,88,53,54,34,18,65,55,23,40,77,50,74,27,39,66,38,57,43,39,14,31,28,54,38,82,57,52,69,68,57,48,49,52,54,50,62,72,69,99,116,72,90,43,46,67,58,45,50,52,51,51,51,54,55,72,75,43,53,34,36,35,35,32,29,25,48,71,36,49,47,29,28,48,9,28,43,50,18,50,48,49,34,45,48,71,72,39,74,88,43,48,72,44,42,42,24,53,42,72,72,48,79,51,52,56,82,43,71,66,46,84,68,52,39,63,59,52,90,90,55,89,51,73,31,46,32,33,36,38,25,46,38,52,44,64,72,44,16,44,61,47,55,70,60,47,45,54,75,41,37,36,30,39,23,24,52,80,80,39,78,69,87,41,81,39,68,50,72,43,54,82,44,55,24,33,11,54,53,50,50,48,44,38,60,77,67,64,50,71,79,51,61,55,26,39,42,26,23,48,44,2,39,33,49,58,19,58,48,60,37,37,77,57,56,44,49,68,54,35,47,50,53,26,52,37,41,67,67,63,41,55,52,25,62,50,38,43,47,44,72,44,38,33,52,71,41,26,41,33,47,41,7,52,42,40,54,61,44,42,74,41,74,94,69,18,30,19,38,36,77,44,53,48,66,62,33,57,74,57,71,43,56,78,76,33,51,65,63,44,38,58,57,51,31,17,29,61,74,31,45,27,15,40,26,36,38,40,41,96,87,63,36,28,40,38,35,31,34,32,78,68,88,53,54,34,19,67,56,23,40,78,50,74,27,38,65,40,57,42,40,14,31,28,55,38,84,57,51,72,68,56,49,49,52,55,50,61,72,70,99

Foldseek 3Di:
DVVCLVLLVVVVVQLVVWQFEEEEEFAQDALQRQLLQQLLQVLCCVQPVRGHYAYEAQDQHDPLCCVQPPSVRHHHDDPVDQAETAEYEYFAYLDLCRRPCCSVGHYYNFYEYQHQDPNRPQPGPRYHYNPLALGSLLVSLVSCVSVVTDGDLSSLQSSVSSLCGSCVNVVHPSDDPSSVVSVVVSVVNPHDNCVSCCSRVVDADPLLVVLLVVLVVDWDADQVQLETEDEAEPVSCVVSVHDPVSPPCNQVVSCPPPSHFKYWYWYQDPVRKIKIKMFGDDQQQVQVLQVVQVWGDGRGIIIHIHNDDPVVSVVSSSVRD/DVVCLVLLVVVVVQLVVWQFEEEEEFAQDALQRQLLQQLLQVLCCVQPVRGHYAYEAQDQHDPLCCVQPPSVRHHHDDPVDAAETAEYEYFAYLDLCRRPCCSVGHYYNFYEYQHQDPNRPQPGPRYHYNPLALGSLLVSLVSCVSVVTDGDLSSLQSSVSSLCGSCVNVVHPSDDPSSVVSVVVSVVNPHDNCVSCCSRVVDADPLLVVLLVVLVVDWDADLVQLETEDEAEVVSCVVSVHDPVSPPCNQVVSCPPPSHFKYWYWYQDPVRKIKIKMFGDDQQQVQVLQVVQVWGDGRGIIIHIHNDDPVVSVVSSSVRD

Secondary structure (DSSP, 8-state):
-GGGHHHHHHHHHHHHH-SEEEEEE-SS--HHHHHHHHHHHHHHHHH-TTSEEEEEESSPPPGGGTTSTTGGGPEEP-TTS--EEEEEEEES-SSGGGGHHHHHH-EEEEEEEEE--TT----SSEEEE-TTSS-HHHHHHHHHHHTT----HHHHHHHHHHHHHHHTTTTSTT--HHHHHHHHHHHHTT--HHHHHHHHTS-B-HHHHHHHHHHHHH-EEETTTTEEEEEE-HHHHHHTT--GGGGTTHHHHHHTBTT-SEEEEEEE-TTS-EEEEEEESSS--HHHHHHTTT-EEETTEEEEEESS-HHHHHHHHHHH-/-GGGHHHHHHHHHHHHH-SEEEEEE-SS--HHHHHHHHHHHHHHHHH-TTSEEEEEESSPPPGGGTTSTTGGGPEEP-TTS--EEEEEEEES-SSGGGGHHHHHH-EEEEEEEEE--TT----SSEEEE-TTSS-HHHHHHHHHHHTT----HHHHHHHHHHHHHHHTTTTSTT--HHHHHHHHHHHHTT--HHHHHHHHTS-B-HHHHHHHHHHHHH-EEETTTTEEEEEE-HHHHHHTT--GGGGTTHHHHHHTBTT-SEEEEEEE-TTS-EEEEEEESSS--HHHHHHTTT-EEETTEEEEEESS-HHHHHHHHHHH-

Nearest PDB structures (foldseek):
  5o25-assembly1_B  TM=8.999E-01  e=8.815E-33  Thermotoga maritima
  5o4z-assembly1_A  TM=8.619E-01  e=3.483E-32  Thermotoga maritima
  4py9-assembly1_A  TM=9.037E-01  e=2.572E-30  Bacteroides fragilis
  4ls9-assembly1_B  TM=8.371E-01  e=9.528E-28  Mycolicibacterium smegmatis MC2 155
  5jju-assembly1_B  TM=8.200E-01  e=4.915E-26  Mycobacterium tuberculosis H37Ra

Sequence (642 aa):
MKEFLEKFKEIKNIIEKNQNIILTAHVNPDGDAVGSGLGLFLTLKENYRNKDIRFVLQDDIPYTTKFLKGSEEIEIYDKNKKYFCELLIFLDSATRDRTGETGKNIESKITINIDHHVSNPLYADIQCVVTYSSSTSEIIYNFIKYMNYKFSLSAAEALYLGLVNDTGNFSHSNVKVGTMQMATDLIAMGVNNNYIVNNFLNSNSYQTLKMMGEALKNFKFYPEKKLSYYYLDNETMKKYNAKKEDTEGIVEKILSYYEASVSLFLREEADGKMKGSMRSKYEINVNEVASLFGGGGHYKAAGFSSNLSANEILEIVLKNIMKEFLEKFKEIKNIIEKNQNIILTAHVNPDGDAVGSGLGLFLTLKENYRNKDIRFVLQDDIPYTTKFLKGSEEIEIYDKNKKYFCELLIFLDSATRDRTGETGKNIESKITINIDHHVSNPLYADIQCVVTYSSSTSEIIYNFIKYMNYKFSLSAAEALYLGLVNDTGNFSHSNVKVGTMQMATDLIAMGVNNNYIVNNFLNSNSYQTLKMMGEALKNFKFYPEKKLSYYYLDNETMKKYNAKKEDTEGIVEKILSYYEASVSLFLREEADGKMKGSMRSKYEINVNEVASLFGGGGHYKAAGFSSNLSANEILEIVLKNI

Organism: Fusobacterium vincentii (NCBI:txid155615)

InterPro domains:
  IPR001667 DDH domain [PF01368] (20-162)
  IPR003156 DHHA1 domain [PF02272] (239-314)
  IPR038763 DHH phosphoesterase superfamily [SSF64182] (19-308)
  IPR051319 Bifunctional oligoribonuclease/pAp-phosphatase and c-di-AMP PDE [PTHR47618] (7-320)

pLDDT: mean 96.45, std 3.19, range [81.0, 98.94]

Radius of gyration: 26.38 Å; Cα contacts (8 Å, |Δi|>4): 1417; chains: 2; bounding box: 55×74×51 Å